Protein 2KES (pdb70)

Foldseek 3Di:
DCVVVVVVVVVVVVVVVVVVVVVVVVVVVVVVVVVVVVVVVCVVVVVD

CATH classification: 6.10.250.750

Radius of gyration: 20.26 Å; Cα contacts (8 Å, |Δi|>4): 0; chains: 1; bounding box: 69×10×12 Å

B-factor: mean 2.03, std 1.88, range [0.11, 9.39]

Secondary structure (DSSP, 8-state):
--HHHHHHHHHHHHHHHHHHHHHHHHHHHHHHHHHHHHHHHHHHHT--

Sequence (48 aa):
GSVETCMSLASQVVKLTKQLKEQTVERVTLQNQLQQFLEAQKSEGKSLGSVETCMSLASQVVKLTKQLKEQTVERVTLQNQLQQFLEAQKSEGKSLGSVETCMSLASQVVKLTKQLKEQTVERVTLQNQLQQFLEAQKSEGKSLGSVETCMSLASQVVKLTKQLKEQTVERVTLQNQLQQFLEAQKSEGKSLGSVETCMSLASQVVKLTKQLKEQTVERVTLQNQLQQFLEAQKSEGKSLGSVETCMSLASQVVKLTKQLKEQTVERVTLQNQLQQFLEAQKSEGKSLGSVETCMSLASQVVKLTKQLKEQTVERVTLQNQLQQFLEAQKSEGKSLGSVETCMSLASQVVKLTKQLKEQTVERVTLQNQLQQFLEAQKSEGKSLGSVETCMSLASQVVKLTKQLKEQTVERVTLQNQLQQFLEAQKSEGKSLGSVETCMSLASQVVKLTKQLKEQTVERVTLQNQLQQFLEAQKSEGKSLGSVETCMSLASQVVKLTKQLKEQTVERVTLQNQLQQFLEAQKSEGKSLGSVETCMSLASQVVKLTKQLKEQTVERVTLQNQLQQFLEAQKSEGKSLGSVETCMSLASQVVKLTKQLKEQTVERVTLQNQLQQFLEAQKSEGKSLGSVETCMSLASQVVKLTKQLKEQTVERVTLQNQLQQFLEAQKSEGKSLGSVETCMSLASQVVKLTKQLKEQTVERVTLQNQLQQFLEAQKSEGKSL

InterPro domains:
  IPR002110 Ankyrin repeat [PF12796] (326-407)
  IPR002110 Ankyrin repeat [PF12796] (424-510)
  IPR002110 Ankyrin repeat [PS50088] (456-488)
  IPR002110 Ankyrin repeat [SM00248] (349-379)
  IPR002110 Ankyrin repeat [SM00248] (384-413)
  IPR002110 Ankyrin repeat [SM00248] (419-448)
  IPR002110 Ankyrin repeat [SM00248] (456-485)
  IPR032027 Synphilin-1, alpha-Synuclein-binding domain [PF16700] (512-555)
  IPR036770 Ankyrin repeat-containing domain superfamily [G3DSA:1.25.40.20] (271-510)
  IPR036770 Ankyrin repeat-containing domain superfamily [SSF48403] (326-510)
  IPR040133 Synphilin-1 [PTHR22882] (1-918)

GO terms:
  GO:0005515 protein binding (F, IPI)
  GO:0008219 cell death (P, IDA)
  GO:0008021 synaptic vesicle (C, TAS)
  GO:0005737 cytoplasm (C, IDA)
  GO:0042417 dopamine metabolic process (P, IDA)
  GO:0046928 regulation of neurotransmitter secretion (P, IDA)
  GO:0031625 ubiquitin protein ligase binding (F, IPI)
  GO:0005737 cytoplasm (C, TAS)
  GO:0005829 cytosol (C, TAS)
  GO:0042802 identical protein binding (F, IPI)
  GO:0090083 regulation of inclusion body assembly (P, IDA)
  GO:0036464 cytoplasmic ribonucleoprotein granule (C, IDA)

Structure (mmCIF, N/CA/C/O backbone):
data_2KES
#
_entry.id   2KES
#
loop_
_atom_site.group_PDB
_atom_site.id
_atom_site.type_symbol
_atom_site.label_atom_id
_atom_site.label_alt_id
_atom_site.label_comp_id
_atom_site.label_asym_id
_atom_site.label_entity_id
_atom_site.label_seq_id
_atom_site.pdbx_PDB_ins_code
_atom_site.Cartn_x
_atom_site.Cartn_y
_atom_site.Cartn_z
_atom_site.occupancy
_atom_site.B_iso_or_equiv
_atom_site.auth_seq_id
_atom_site.auth_comp_id
_atom_site.auth_asym_id
_atom_site.auth_atom_id
_atom_site.pdbx_PDB_model_num
ATOM 1 N N . GLY A 1 1 ? -34.027 7.566 11.100 1.00 9.10 510 GLY A N 1
ATOM 2 C CA . GLY A 1 1 ? -34.143 6.825 9.820 1.00 8.55 510 GLY A CA 1
ATOM 3 C C . GLY A 1 1 ? -32.909 6.991 8.962 1.00 7.83 510 GLY A C 1
ATOM 4 O O . GLY A 1 1 ? -31.914 7.554 9.419 1.00 8.04 510 GLY A O 1
ATOM 10 N N . SER A 1 2 ? -32.972 6.481 7.730 1.00 7.22 511 SER A N 1
ATOM 11 C CA . SER A 1 2 ? -31.901 6.623 6.734 1.00 6.73 511 SER A CA 1
ATOM 12 C C . SER A 1 2 ? -30.685 5.746 7.057 1.00 6.19 511 SER A C 1
ATOM 13 O O . SER A 1 2 ? -29.972 5.312 6.149 1.00 5.90 511 SER A O 1
ATOM 21 N N . VAL A 1 3 ? -30.460 5.478 8.341 1.00 6.20 512 VAL A N 1
ATOM 22 C CA . VAL A 1 3 ? -29.300 4.713 8.784 1.00 5.78 512 VAL A CA 1
ATOM 23 C C . VAL A 1 3 ? -29.239 3.335 8.126 1.00 5.49 512 VAL A C 1
ATOM 24 O O . VAL A 1 3 ? -28.186 2.922 7.654 1.00 5.11 512 VAL A O 1
ATOM 37 N N . GLU A 1 4 ? -30.371 2.645 8.065 1.00 5.73 513 GLU A N 1
ATOM 38 C CA . GLU A 1 4 ? -30.410 1.292 7.518 1.00 5.58 513 GLU A CA 1
ATOM 39 C C . GLU A 1 4 ? -30.058 1.292 6.032 1.00 5.26 513 GLU A C 1
ATOM 40 O O . GLU A 1 4 ? -29.378 0.392 5.546 1.00 4.95 513 GLU A O 1
ATOM 52 N N . THR A 1 5 ? -30.507 2.320 5.327 1.00 5.38 514 THR A N 1
ATOM 53 C CA . THR A 1 5 ? -30.243 2.459 3.914 1.00 5.15 514 THR A CA 1
ATOM 54 C C . THR A 1 5 ? -28.801 2.892 3.669 1.00 4.74 514 THR A C 1
ATOM 55 O O . THR A 1 5 ? -28.089 2.305 2.849 1.00 4.68 514 THR A O 1
ATOM 66 N N . CYS A 1 6 ? -28.371 3.909 4.404 1.00 4.56 515 CYS A N 1
ATOM 67 C CA . CYS A 1 6 ? -27.042 4.472 4.231 1.00 4.21 515 CYS A CA 1
ATOM 68 C C . CYS A 1 6 ? -25.970 3.493 4.699 1.00 3.93 515 CYS A C 1
ATOM 69 O O . CYS A 1 6 ? -24.899 3.421 4.113 1.00 3.56 515 CYS A O 1
ATOM 77 N N . MET A 1 7 ? -26.266 2.721 5.738 1.00 4.13 516 MET A N 1
ATOM 78 C CA . MET A 1 7 ? -25.315 1.740 6.250 1.00 3.95 516 MET A CA 1
ATOM 79 C C . MET A 1 7 ? -24.955 0.725 5.172 1.00 3.70 516 MET A C 1
ATOM 80 O O . MET A 1 7 ? -23.817 0.267 5.099 1.00 3.40 516 MET A O 1
ATOM 94 N N . SER A 1 8 ? -25.919 0.397 4.324 1.00 3.87 517 SER A N 1
ATOM 95 C CA . SER A 1 8 ? -25.689 -0.552 3.248 1.00 3.73 517 SER A CA 1
ATOM 96 C C . SER A 1 8 ? -24.764 0.043 2.182 1.00 3.38 517 SER A C 1
ATOM 97 O O . SER A 1 8 ? -23.771 -0.575 1.788 1.00 3.11 517 SER A O 1
ATOM 105 N N . LEU A 1 9 ? -25.071 1.255 1.738 1.00 3.41 518 LEU A N 1
ATOM 106 C CA . LEU A 1 9 ? -24.253 1.913 0.730 1.00 3.15 518 LEU A CA 1
ATOM 107 C C . LEU A 1 9 ? -22.876 2.277 1.278 1.00 2.83 518 LEU A C 1
ATOM 108 O O . LEU A 1 9 ? -21.861 2.098 0.605 1.00 2.54 518 LEU A O 1
ATOM 124 N N . ALA A 1 10 ? -22.854 2.763 2.510 1.00 2.92 519 ALA A N 1
ATOM 125 C CA . ALA A 1 10 ? -21.617 3.168 3.162 1.00 2.71 519 ALA A CA 1
ATOM 126 C C . ALA A 1 10 ? -20.690 1.982 3.382 1.00 2.50 519 ALA A C 1
ATOM 127 O O . ALA A 1 10 ? -19.485 2.096 3.186 1.00 2.24 519 ALA A O 1
ATOM 134 N N . SER A 1 11 ? -21.245 0.839 3.775 1.00 2.66 520 SER A N 1
ATOM 135 C CA . SER A 1 11 ? -20.421 -0.338 4.019 1.00 2.54 520 SER A CA 1
ATOM 136 C C . SER A 1 11 ? -19.787 -0.829 2.722 1.00 2.31 520 SER A C 1
ATOM 137 O O . SER A 1 11 ? -18.638 -1.263 2.721 1.00 2.10 520 SER A O 1
ATOM 145 N N . GLN A 1 12 ? -20.522 -0.740 1.614 1.00 2.40 521 GLN A N 1
ATOM 146 C CA . GLN A 1 12 ? -19.956 -1.084 0.312 1.00 2.26 521 GLN A CA 1
ATOM 147 C C . GLN A 1 12 ? -18.788 -0.156 -0.013 1.00 1.95 521 GLN A C 1
ATOM 148 O O . GLN A 1 12 ? -17.728 -0.607 -0.447 1.00 1.75 521 GLN A O 1
ATOM 162 N N . VAL A 1 13 ? -18.976 1.138 0.229 1.00 1.94 522 VAL A N 1
ATOM 163 C CA . VAL A 1 13 ? -17.896 2.111 0.087 1.00 1.71 522 VAL A CA 1
ATOM 164 C C . VAL A 1 13 ? -16.735 1.743 1.011 1.00 1.52 522 VAL A C 1
ATOM 165 O O . VAL A 1 13 ? -15.566 1.858 0.639 1.00 1.28 522 VAL A O 1
ATOM 178 N N . VAL A 1 14 ? -17.078 1.290 2.212 1.00 1.66 523 VAL A N 1
ATOM 179 C CA . VAL A 1 14 ? -16.103 0.862 3.195 1.00 1.58 523 VAL A CA 1
ATOM 180 C C . VAL A 1 14 ? -15.272 -0.313 2.673 1.00 1.41 523 VAL A C 1
ATOM 181 O O . VAL A 1 14 ? -14.061 -0.358 2.884 1.00 1.24 523 VAL A O 1
ATOM 194 N N . LYS A 1 15 ? -15.912 -1.244 1.974 1.00 1.52 524 LYS A N 1
ATOM 195 C CA . LYS A 1 15 ? -15.191 -2.354 1.358 1.00 1.44 524 LYS A CA 1
ATOM 196 C C . LYS A 1 15 ? -14.162 -1.837 0.360 1.00 1.21 524 LYS A C 1
ATOM 197 O O . LYS A 1 15 ? -13.015 -2.281 0.354 1.00 1.07 524 LYS A O 1
ATOM 216 N N . LEU A 1 16 ? -14.569 -0.879 -0.469 1.00 1.21 525 LEU A N 1
ATOM 217 C CA . LEU A 1 16 ? -13.667 -0.307 -1.464 1.00 1.06 525 LEU A CA 1
ATOM 218 C C . LEU A 1 16 ? -12.523 0.446 -0.802 1.00 0.82 525 LEU A C 1
ATOM 219 O O . LEU A 1 16 ? -11.359 0.240 -1.144 1.00 0.67 525 LEU A O 1
ATOM 235 N N . THR A 1 17 ? -12.852 1.302 0.158 1.00 0.84 526 THR A N 1
ATOM 236 C CA . THR A 1 17 ? -11.836 2.106 0.826 1.00 0.73 526 THR A CA 1
ATOM 237 C C . THR A 1 17 ? -10.890 1.213 1.633 1.00 0.62 526 THR A C 1
ATOM 238 O O . THR A 1 17 ? -9.699 1.500 1.745 1.00 0.52 526 THR A O 1
ATOM 249 N N . LYS A 1 18 ? -11.421 0.117 2.172 1.00 0.72 527 LYS A N 1
ATOM 250 C CA . LYS A 1 18 ? -10.610 -0.847 2.900 1.00 0.71 527 LYS A CA 1
ATOM 251 C C . LYS A 1 18 ? -9.574 -1.474 1.978 1.00 0.55 527 LYS A C 1
ATOM 252 O O . LYS A 1 18 ? -8.387 -1.518 2.304 1.00 0.47 527 LYS A O 1
ATOM 271 N N . GLN A 1 19 ? -10.025 -1.927 0.812 1.00 0.59 528 GLN A N 1
ATOM 272 C CA . GLN A 1 19 ? -9.135 -2.548 -0.162 1.00 0.55 528 GLN A CA 1
ATOM 273 C C . GLN A 1 19 ? -8.116 -1.541 -0.684 1.00 0.40 528 GLN A C 1
ATOM 274 O O . GLN A 1 19 ? -6.954 -1.884 -0.909 1.00 0.37 528 GLN A O 1
ATOM 288 N N . LEU A 1 20 ? -8.549 -0.298 -0.862 1.00 0.37 529 LEU A N 1
ATOM 289 C CA . LEU A 1 20 ? -7.647 0.770 -1.282 1.00 0.33 529 LEU A CA 1
ATOM 290 C C . LEU A 1 20 ? -6.546 0.965 -0.254 1.00 0.22 529 LEU A C 1
ATOM 291 O O . LEU A 1 20 ? -5.368 1.061 -0.594 1.00 0.26 529 LEU A O 1
ATOM 307 N N . LYS A 1 21 ? -6.939 1.007 1.009 1.00 0.23 530 LYS A N 1
ATOM 308 C CA . LYS A 1 21 ? -5.982 1.156 2.095 1.00 0.30 530 LYS A CA 1
ATOM 309 C C . LYS A 1 21 ? -5.051 -0.046 2.167 1.00 0.24 530 LYS A C 1
ATOM 310 O O . LYS A 1 21 ? -3.847 0.116 2.336 1.00 0.29 530 LYS A O 1
ATOM 329 N N . GLU A 1 22 ? -5.604 -1.245 2.006 1.00 0.21 531 GLU A N 1
ATOM 330 C CA . GLU A 1 22 ? -4.802 -2.464 2.056 1.00 0.26 531 GLU A CA 1
ATOM 331 C C . GLU A 1 22 ? -3.764 -2.484 0.939 1.00 0.23 531 GLU A C 1
ATOM 332 O O . GLU A 1 22 ? -2.600 -2.804 1.178 1.00 0.26 531 GLU A O 1
ATOM 344 N N . GLN A 1 23 ? -4.177 -2.128 -0.273 1.00 0.23 532 GLN A N 1
ATOM 345 C CA . GLN A 1 23 ? -3.247 -2.057 -1.395 1.00 0.32 532 GLN A CA 1
ATOM 346 C C . GLN A 1 23 ? -2.167 -1.018 -1.117 1.00 0.33 532 GLN A C 1
ATOM 347 O O . GLN A 1 23 ? -0.998 -1.218 -1.438 1.00 0.41 532 GLN A O 1
ATOM 361 N N . THR A 1 24 ? -2.565 0.083 -0.503 1.00 0.29 533 THR A N 1
ATOM 362 C CA . THR A 1 24 ? -1.641 1.158 -0.209 1.00 0.36 533 THR A CA 1
ATOM 363 C C . THR A 1 24 ? -0.659 0.758 0.891 1.00 0.35 533 THR A C 1
ATOM 364 O O . THR A 1 24 ? 0.545 0.932 0.734 1.00 0.41 533 THR A O 1
ATOM 375 N N . VAL A 1 25 ? -1.168 0.191 1.986 1.00 0.29 534 VAL A N 1
ATOM 376 C CA . VAL A 1 25 ? -0.320 -0.150 3.126 1.00 0.32 534 VAL A CA 1
ATOM 377 C C . VAL A 1 25 ? 0.744 -1.181 2.754 1.00 0.32 534 VAL A C 1
ATOM 378 O O . VAL A 1 25 ? 1.886 -1.074 3.196 1.00 0.35 534 VAL A O 1
ATOM 391 N N . GLU A 1 26 ? 0.389 -2.166 1.936 1.00 0.29 535 GLU A N 1
ATOM 392 C CA . GLU A 1 26 ? 1.361 -3.157 1.499 1.00 0.32 535 GLU A CA 1
ATOM 393 C C . GLU A 1 26 ? 2.340 -2.540 0.502 1.00 0.36 535 GLU A C 1
ATOM 394 O O . GLU A 1 26 ? 3.531 -2.840 0.525 1.00 0.39 535 GLU A O 1
ATOM 406 N N . ARG A 1 27 ? 1.835 -1.655 -0.351 1.00 0.38 536 ARG A N 1
ATOM 407 C CA . ARG A 1 27 ? 2.662 -0.995 -1.352 1.00 0.44 536 ARG A CA 1
ATOM 408 C C . ARG A 1 27 ? 3.646 -0.027 -0.702 1.00 0.46 536 ARG A C 1
ATOM 409 O O . ARG A 1 27 ? 4.823 -0.007 -1.054 1.00 0.49 536 ARG A O 1
ATOM 430 N N . VAL A 1 28 ? 3.177 0.763 0.255 1.00 0.45 537 VAL A N 1
ATOM 431 C CA . VAL A 1 28 ? 4.050 1.700 0.952 1.00 0.49 537 VAL A CA 1
ATOM 432 C C . VAL A 1 28 ? 5.088 0.944 1.762 1.00 0.45 537 VAL A C 1
ATOM 433 O O . VAL A 1 28 ? 6.240 1.352 1.843 1.00 0.48 537 VAL A O 1
ATOM 446 N N . THR A 1 29 ? 4.660 -0.155 2.366 1.00 0.40 538 THR A N 1
ATOM 447 C CA . THR A 1 29 ? 5.551 -1.025 3.110 1.00 0.38 538 THR A CA 1
ATOM 448 C C . THR A 1 29 ? 6.577 -1.682 2.178 1.00 0.36 538 THR A C 1
ATOM 449 O O . THR A 1 29 ? 7.741 -1.836 2.537 1.00 0.34 538 THR A O 1
ATOM 460 N N . LEU A 1 30 ? 6.142 -2.047 0.976 1.00 0.37 539 LEU A N 1
ATOM 461 C CA . LEU A 1 30 ? 7.034 -2.610 -0.026 1.00 0.37 539 LEU A CA 1
ATOM 462 C C . LEU A 1 30 ? 8.056 -1.556 -0.443 1.00 0.38 539 LEU A C 1
ATOM 463 O O . LEU A 1 30 ? 9.254 -1.827 -0.512 1.00 0.35 539 LEU A O 1
ATOM 479 N N . GLN A 1 31 ? 7.576 -0.348 -0.705 1.00 0.43 540 GLN A N 1
ATOM 480 C CA . GLN A 1 31 ? 8.455 0.770 -1.025 1.00 0.45 540 GLN A CA 1
ATOM 481 C C . GLN A 1 31 ? 9.359 1.094 0.160 1.00 0.35 540 GLN A C 1
ATOM 482 O O . GLN A 1 31 ? 10.485 1.544 -0.014 1.00 0.30 540 GLN A O 1
ATOM 496 N N . ASN A 1 32 ? 8.855 0.856 1.361 1.00 0.37 541 ASN A N 1
ATOM 497 C CA . ASN A 1 32 ? 9.650 1.007 2.576 1.00 0.34 541 ASN A CA 1
ATOM 498 C C . ASN A 1 32 ? 10.789 -0.005 2.584 1.00 0.25 541 ASN A C 1
ATOM 499 O O . ASN A 1 32 ? 11.923 0.319 2.934 1.00 0.25 541 ASN A O 1
ATOM 510 N N . GLN A 1 33 ? 10.481 -1.235 2.187 1.00 0.22 542 GLN A N 1
ATOM 511 C CA . GLN A 1 33 ? 11.491 -2.273 2.046 1.00 0.21 542 GLN A CA 1
ATOM 512 C C . GLN A 1 33 ? 12.484 -1.883 0.961 1.00 0.18 542 GLN A C 1
ATOM 513 O O 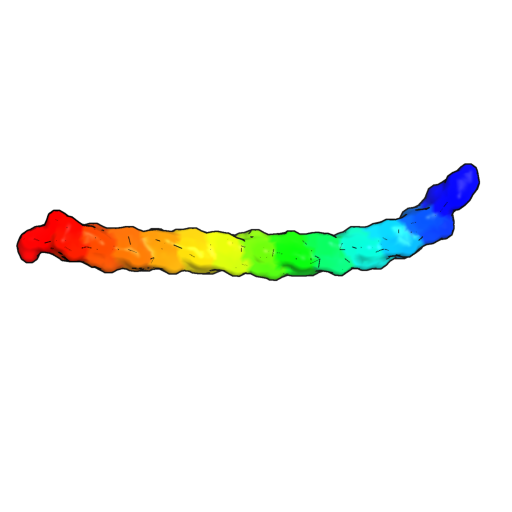. GLN A 1 33 ? 13.684 -2.114 1.087 1.00 0.24 542 GLN A O 1
ATOM 527 N N . LEU A 1 34 ? 11.969 -1.288 -0.106 1.00 0.19 543 LEU A N 1
ATOM 528 C CA . LEU A 1 34 ? 12.810 -0.799 -1.188 1.00 0.23 543 LEU A CA 1
ATOM 529 C C . LEU A 1 34 ? 13.656 0.375 -0.700 1.00 0.16 543 LEU A C 1
ATOM 530 O O . LEU A 1 34 ? 14.783 0.562 -1.145 1.00 0.24 543 LEU A O 1
ATOM 546 N N . GLN A 1 35 ? 13.106 1.156 0.220 1.00 0.11 544 GLN A N 1
ATOM 547 C CA . GLN A 1 35 ? 13.845 2.230 0.851 1.00 0.20 544 GLN A CA 1
ATOM 548 C C . GLN A 1 35 ? 15.024 1.651 1.624 1.00 0.29 544 GLN A C 1
ATOM 549 O O . GLN A 1 35 ? 16.145 2.138 1.521 1.00 0.37 544 GLN A O 1
ATOM 563 N N . GLN A 1 36 ? 14.759 0.593 2.383 1.00 0.33 545 GLN A N 1
ATOM 564 C CA . GLN A 1 36 ? 15.813 -0.126 3.090 1.00 0.47 545 GLN A CA 1
ATOM 565 C C . GLN A 1 36 ? 16.817 -0.691 2.089 1.00 0.50 545 GLN A C 1
ATOM 566 O O . GLN A 1 36 ? 18.018 -0.720 2.339 1.00 0.63 545 GLN A O 1
ATOM 580 N N . PHE A 1 37 ? 16.304 -1.119 0.944 1.00 0.42 546 PHE A N 1
ATOM 581 C CA . PHE A 1 37 ? 17.126 -1.681 -0.114 1.00 0.53 546 PHE A CA 1
ATOM 582 C C . PHE A 1 37 ? 18.037 -0.615 -0.720 1.00 0.61 546 PHE A C 1
ATOM 583 O O . PHE A 1 37 ? 19.245 -0.812 -0.820 1.00 0.77 546 PHE A O 1
ATOM 600 N N . LEU A 1 38 ? 17.460 0.521 -1.106 1.00 0.53 547 LEU A N 1
ATOM 601 C CA . LEU A 1 38 ? 18.237 1.608 -1.678 1.00 0.64 547 LEU A CA 1
ATOM 602 C C . LEU A 1 38 ? 19.208 2.161 -0.645 1.00 0.74 547 LEU A C 1
ATOM 603 O O . LEU A 1 38 ? 20.322 2.565 -0.981 1.00 0.89 547 LEU A O 1
ATOM 619 N N . GLU A 1 39 ? 18.773 2.180 0.609 1.00 0.69 548 GLU A N 1
ATOM 620 C CA . GLU A 1 39 ? 19.639 2.546 1.718 1.00 0.85 548 GLU A CA 1
ATOM 621 C C . GLU A 1 39 ? 20.823 1.600 1.821 1.00 0.97 548 GLU A C 1
ATOM 622 O O . GLU A 1 39 ? 21.955 2.044 1.979 1.00 1.12 548 GLU A O 1
ATOM 634 N N . ALA A 1 40 ? 20.563 0.303 1.725 1.00 0.93 549 ALA A N 1
ATOM 635 C CA . ALA A 1 40 ? 21.626 -0.695 1.760 1.00 1.09 549 ALA A CA 1
ATOM 636 C C . ALA A 1 40 ? 22.603 -0.482 0.610 1.00 1.20 549 ALA A C 1
ATOM 637 O O . ALA A 1 40 ? 23.806 -0.689 0.755 1.00 1.35 549 ALA A O 1
ATOM 644 N N . GLN A 1 41 ? 22.076 -0.058 -0.532 1.00 1.15 550 GLN A N 1
ATOM 645 C CA . GLN A 1 41 ? 22.903 0.240 -1.692 1.00 1.31 550 GLN A CA 1
ATOM 646 C C . GLN A 1 41 ? 23.760 1.477 -1.432 1.00 1.43 550 GLN A C 1
ATOM 647 O O . GLN A 1 41 ? 24.971 1.473 -1.654 1.00 1.65 550 GLN A O 1
ATOM 661 N N . LYS A 1 42 ? 23.124 2.524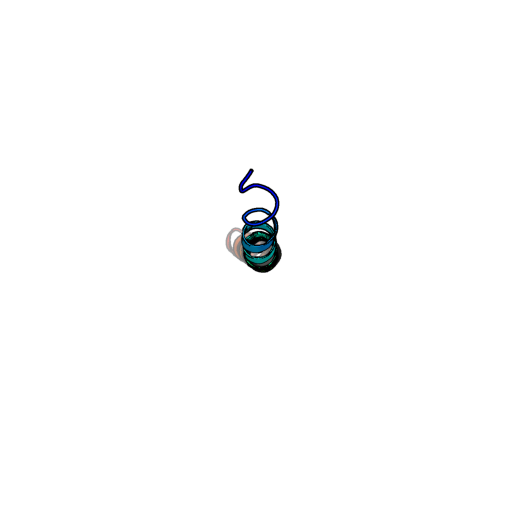 -0.922 1.00 1.33 551 LYS A N 1
ATOM 662 C CA . LYS A 1 42 ? 23.794 3.783 -0.664 1.00 1.50 551 LYS A CA 1
ATOM 663 C C . LYS A 1 42 ? 24.723 3.641 0.538 1.00 1.72 551 LYS A C 1
ATOM 664 O O . LYS A 1 42 ? 25.665 4.411 0.701 1.00 2.01 551 LYS A O 1
ATOM 683 N N . SER A 1 43 ? 24.475 2.629 1.355 1.00 1.61 552 SER A N 1
ATOM 684 C CA . SER A 1 43 ? 25.375 2.294 2.450 1.00 1.82 552 SER A CA 1
ATOM 685 C C . SER A 1 43 ? 26.701 1.762 1.907 1.00 1.95 552 SER A C 1
ATOM 686 O O . SER A 1 43 ? 27.747 1.908 2.539 1.00 2.23 552 SER A O 1
ATOM 694 N N . GLU A 1 44 ? 26.651 1.159 0.729 1.00 1.81 553 GLU A N 1
ATOM 695 C CA . GLU A 1 44 ? 27.855 0.704 0.055 1.00 2.00 553 GLU A CA 1
ATOM 696 C C . GLU A 1 44 ? 28.510 1.865 -0.677 1.00 2.25 553 GLU A C 1
ATOM 697 O O . GLU A 1 44 ? 29.734 1.968 -0.741 1.00 2.55 553 GLU A O 1
ATOM 709 N N . GLY A 1 45 ? 27.674 2.742 -1.221 1.00 2.16 554 GLY A N 1
ATOM 710 C CA . GLY A 1 45 ? 28.165 3.908 -1.932 1.00 2.43 554 GLY A CA 1
ATOM 711 C C . GLY A 1 45 ? 28.808 4.926 -1.008 1.00 2.68 554 GLY A C 1
ATOM 712 O O . GLY A 1 45 ? 29.719 5.648 -1.407 1.00 2.98 554 GLY A O 1
ATOM 716 N N . LYS A 1 46 ? 28.319 4.993 0.224 1.00 2.59 555 LYS A N 1
ATOM 717 C CA . LYS A 1 46 ? 28.880 5.898 1.226 1.00 2.88 555 LYS A CA 1
ATOM 718 C C . LYS A 1 46 ? 30.163 5.321 1.811 1.00 3.09 555 LYS A C 1
ATOM 719 O O . LYS A 1 46 ? 30.865 5.977 2.583 1.00 3.44 555 LYS A O 1
ATOM 738 N N . SER A 1 47 ? 30.450 4.085 1.448 1.00 2.91 556 SER A N 1
ATOM 739 C CA . SER A 1 47 ? 31.648 3.412 1.908 1.00 3.12 556 SER A CA 1
ATOM 740 C C . SER A 1 47 ? 32.728 3.478 0.832 1.00 3.40 556 SER A C 1
ATOM 741 O O . SER A 1 47 ? 32.438 3.729 -0.341 1.00 3.67 556 SER A O 1
ATOM 749 N N . LEU A 1 48 ? 33.968 3.261 1.241 1.00 3.70 557 LEU A N 1
ATOM 750 C CA . LEU A 1 48 ? 35.092 3.273 0.322 1.00 4.05 557 LEU A CA 1
ATOM 751 C C . LEU A 1 48 ? 35.713 1.888 0.257 1.00 4.48 557 LEU A C 1
ATOM 752 O O . LEU A 1 48 ? 35.447 1.162 -0.717 1.00 4.98 557 LEU A O 1
ATOM 769 N N . GLY A 1 1 ? -34.843 10.692 -6.329 1.00 9.10 510 GLY A N 2
ATOM 770 C CA . GLY A 1 1 ? -33.956 10.298 -5.211 1.00 8.55 510 GLY A CA 2
ATOM 771 C C . GLY A 1 1 ? -32.906 9.305 -5.652 1.00 7.83 510 GLY A C 2
ATOM 772 O O . GLY A 1 1 ? -32.874 8.905 -6.818 1.00 8.04 510 GLY A O 2
ATOM 778 N N . SER A 1 2 ? -32.040 8.911 -4.734 1.00 7.22 511 SER A N 2
ATOM 779 C CA . SER A 1 2 ? -31.009 7.929 -5.026 1.00 6.73 511 SER A CA 2
ATOM 780 C C . SER A 1 2 ? -30.603 7.194 -3.754 1.00 6.19 511 SER A C 2
ATOM 781 O O . SER A 1 2 ? -29.639 7.563 -3.091 1.00 5.90 511 SER A O 2
ATOM 789 N N . VAL A 1 3 ? -31.353 6.158 -3.416 1.00 6.20 512 VAL A N 2
ATOM 790 C CA . VAL A 1 3 ? -31.072 5.369 -2.224 1.00 5.78 512 VAL A CA 2
ATOM 791 C C . VAL A 1 3 ? -30.477 4.029 -2.622 1.00 5.49 512 VAL A C 2
ATOM 792 O O . VAL A 1 3 ? -29.393 3.656 -2.174 1.00 5.11 512 VAL A O 2
ATOM 805 N N . GLU A 1 4 ? -31.187 3.328 -3.491 1.00 5.73 513 GLU A N 2
ATOM 806 C CA . GLU A 1 4 ? -30.756 2.031 -3.981 1.00 5.58 513 GLU A CA 2
ATOM 807 C C . GLU A 1 4 ? -29.481 2.170 -4.806 1.00 5.26 513 GLU A C 2
ATOM 808 O O . GLU A 1 4 ? -28.568 1.351 -4.704 1.00 4.95 513 GLU A O 2
ATOM 820 N N . THR A 1 5 ? -29.414 3.227 -5.606 1.00 5.38 514 THR A N 2
ATOM 821 C CA . THR A 1 5 ? -28.242 3.496 -6.417 1.00 5.15 514 THR A CA 2
ATOM 822 C C . THR A 1 5 ? -27.062 3.901 -5.547 1.00 4.74 514 THR A C 2
ATOM 823 O O . THR A 1 5 ? -25.955 3.383 -5.709 1.00 4.68 514 THR A O 2
ATOM 834 N N . CYS A 1 6 ? -27.311 4.809 -4.609 1.00 4.56 515 CYS A N 2
ATOM 835 C CA . CYS A 1 6 ? -26.267 5.283 -3.714 1.00 4.21 515 CYS A CA 2
ATOM 836 C C . CYS A 1 6 ? -25.724 4.139 -2.869 1.00 3.93 515 CYS A C 2
ATOM 837 O O . CYS A 1 6 ? -24.523 4.050 -2.643 1.00 3.56 515 CYS A O 2
ATOM 845 N N . MET A 1 7 ? -26.602 3.259 -2.413 1.00 4.13 516 MET A N 2
ATOM 846 C CA . MET A 1 7 ? -26.171 2.116 -1.622 1.00 3.95 516 MET A CA 2
ATOM 847 C C . MET A 1 7 ? -25.250 1.217 -2.440 1.00 3.70 516 MET A C 2
ATOM 848 O O . MET A 1 7 ? -24.230 0.742 -1.941 1.00 3.40 516 MET A O 2
ATOM 862 N N . SER A 1 8 ? -25.601 1.011 -3.702 1.00 3.87 517 SER A N 2
ATOM 863 C CA . SER A 1 8 ? -24.813 0.161 -4.576 1.00 3.73 517 SER A CA 2
ATOM 864 C C . SER A 1 8 ? -23.443 0.783 -4.850 1.00 3.38 517 SER A C 2
ATOM 865 O O . SER A 1 8 ? -22.415 0.114 -4.709 1.00 3.11 517 SER A O 2
ATOM 873 N N . LEU A 1 9 ? -23.416 2.066 -5.204 1.00 3.41 518 LEU A N 2
ATOM 874 C CA . LEU A 1 9 ? -22.154 2.734 -5.492 1.00 3.15 518 LEU A CA 2
ATOM 875 C C . LEU A 1 9 ? -21.291 2.868 -4.242 1.00 2.83 518 LEU A C 2
ATOM 876 O O . LEU A 1 9 ? -20.081 2.658 -4.299 1.00 2.54 518 LEU A O 2
ATOM 892 N N . ALA A 1 10 ? -21.922 3.194 -3.118 1.00 2.92 519 ALA A N 2
ATOM 893 C CA . ALA A 1 10 ? -21.213 3.362 -1.850 1.00 2.71 519 ALA A CA 2
ATOM 894 C C . ALA A 1 10 ? -20.559 2.060 -1.408 1.00 2.50 519 ALA A C 2
ATOM 895 O O . ALA A 1 10 ? -19.436 2.065 -0.912 1.00 2.24 519 ALA A O 2
ATOM 902 N N . SER A 1 11 ? -21.258 0.946 -1.593 1.00 2.66 520 SER A N 2
ATOM 903 C CA . SER A 1 11 ? -20.704 -0.359 -1.259 1.00 2.54 520 SER A CA 2
ATOM 904 C C . SER A 1 11 ? -19.493 -0.660 -2.135 1.00 2.31 520 SER A C 2
ATOM 905 O O . SER A 1 11 ? -18.493 -1.184 -1.658 1.00 2.10 520 SER A O 2
ATOM 913 N N . GLN A 1 12 ? -19.576 -0.302 -3.410 1.00 2.40 521 GLN A N 2
ATOM 914 C CA . GLN A 1 12 ? -18.447 -0.466 -4.314 1.00 2.26 521 GLN A CA 2
ATOM 915 C C . GLN A 1 12 ? -17.296 0.441 -3.897 1.00 1.95 521 GLN A C 2
ATOM 916 O O . GLN A 1 12 ? -16.135 0.043 -3.957 1.00 1.75 521 GLN A O 2
ATOM 930 N N . VAL A 1 13 ? -17.624 1.649 -3.452 1.00 1.94 522 VAL A N 2
ATOM 931 C CA . VAL A 1 13 ? -16.627 2.553 -2.887 1.00 1.71 522 VAL A CA 2
ATOM 932 C C . VAL A 1 13 ? -15.993 1.919 -1.651 1.00 1.52 522 VAL A C 2
ATOM 933 O O . VAL A 1 13 ? -14.787 2.014 -1.439 1.00 1.28 522 VAL A O 2
ATOM 946 N N . VAL A 1 14 ? -16.822 1.265 -0.846 1.00 1.66 523 VAL A N 2
ATOM 947 C CA . VAL A 1 14 ? -16.366 0.549 0.333 1.00 1.58 523 VAL A CA 2
ATOM 948 C C . VAL A 1 14 ? -15.417 -0.593 -0.049 1.00 1.41 523 VAL A C 2
ATOM 949 O O . VAL A 1 14 ? -14.400 -0.810 0.608 1.00 1.24 523 VAL A O 2
ATOM 962 N N . LYS A 1 15 ? -15.741 -1.308 -1.120 1.00 1.52 524 LYS A N 2
ATOM 963 C CA . LYS A 1 15 ? -14.859 -2.354 -1.634 1.00 1.44 524 LYS A CA 2
ATOM 964 C C . LYS A 1 15 ? -13.559 -1.748 -2.150 1.00 1.21 524 LYS A C 2
ATOM 965 O O . LYS A 1 15 ? -12.474 -2.284 -1.919 1.00 1.07 524 LYS A O 2
ATOM 984 N N . LEU A 1 16 ? -13.678 -0.620 -2.841 1.00 1.21 525 LEU A N 2
ATOM 985 C CA . LEU A 1 16 ? -12.516 0.088 -3.353 1.00 1.06 525 LEU A CA 2
ATOM 986 C C . LEU A 1 16 ? -11.644 0.588 -2.214 1.00 0.82 525 LEU A C 2
ATOM 987 O O . LEU A 1 16 ? -10.441 0.369 -2.211 1.00 0.67 525 LEU A O 2
ATOM 1003 N N . THR A 1 17 ? -12.255 1.235 -1.232 1.00 0.84 526 THR A N 2
ATOM 1004 C CA . THR A 1 17 ? -11.503 1.777 -0.110 1.00 0.73 526 THR A CA 2
ATOM 1005 C C . THR A 1 17 ? -10.856 0.649 0.687 1.00 0.62 526 THR A C 2
ATOM 1006 O O . THR A 1 17 ? -9.762 0.811 1.210 1.00 0.52 526 THR A O 2
ATOM 1017 N N . LYS A 1 18 ? -11.525 -0.494 0.756 1.00 0.72 527 LYS A N 2
ATOM 1018 C CA . LYS A 1 18 ? -10.967 -1.662 1.417 1.00 0.71 527 LYS A CA 2
ATOM 1019 C C . LYS A 1 18 ? -9.719 -2.136 0.683 1.00 0.55 527 LYS A C 2
ATOM 1020 O O . LYS A 1 18 ? -8.648 -2.293 1.283 1.00 0.47 527 LYS A O 2
ATOM 1039 N N . GLN A 1 19 ? -9.848 -2.297 -0.622 1.00 0.59 528 GLN A N 2
ATOM 1040 C CA . GLN A 1 19 ? -8.760 -2.803 -1.432 1.00 0.55 528 GLN A CA 2
ATOM 1041 C C . GLN A 1 19 ? -7.632 -1.783 -1.522 1.00 0.40 528 GLN A C 2
ATOM 1042 O O . GLN A 1 19 ? -6.474 -2.115 -1.294 1.00 0.37 528 GLN A O 2
ATOM 1056 N N . LEU A 1 20 ? -7.983 -0.537 -1.815 1.00 0.37 529 LEU A N 2
ATOM 1057 C CA . LEU A 1 20 ? -6.995 0.511 -2.036 1.00 0.33 529 LEU A CA 2
ATOM 1058 C C . LEU A 1 20 ? -6.254 0.874 -0.760 1.00 0.22 529 LEU A C 2
ATOM 1059 O O . LEU A 1 20 ? -5.030 0.960 -0.760 1.00 0.26 529 LEU A O 2
ATOM 1075 N N . LYS A 1 21 ? -6.993 1.070 0.328 1.00 0.23 530 LYS A N 2
ATOM 1076 C CA . LYS A 1 21 ? -6.382 1.465 1.597 1.00 0.30 530 LYS A CA 2
ATOM 1077 C C . LYS A 1 21 ? -5.397 0.404 2.071 1.00 0.24 530 LYS A C 2
ATOM 1078 O O . LYS A 1 21 ? -4.254 0.714 2.409 1.00 0.29 530 LYS A O 2
ATOM 1097 N N . GLU A 1 22 ? -5.832 -0.851 2.064 1.00 0.21 531 GLU A N 2
ATOM 1098 C CA . GLU A 1 22 ? -4.980 -1.937 2.509 1.00 0.26 531 GLU A CA 2
ATOM 1099 C C . GLU A 1 22 ? -3.862 -2.205 1.507 1.00 0.23 531 GLU A C 2
ATOM 1100 O O . GLU A 1 22 ? -2.755 -2.570 1.896 1.00 0.26 531 GLU A O 2
ATOM 1112 N N . GLN A 1 23 ? -4.147 -2.028 0.221 1.00 0.23 532 GLN A N 2
ATOM 1113 C CA . GLN A 1 23 ? -3.101 -2.106 -0.797 1.00 0.32 532 GLN A CA 2
ATOM 1114 C C . GLN A 1 23 ? -2.050 -1.027 -0.547 1.00 0.33 532 GLN A C 2
ATOM 1115 O O . GLN A 1 23 ? -0.860 -1.256 -0.728 1.00 0.41 532 GLN A O 2
ATOM 1129 N N . THR A 1 24 ? -2.498 0.148 -0.123 1.00 0.29 533 THR A N 2
ATOM 1130 C CA . THR A 1 24 ? -1.592 1.255 0.133 1.00 0.36 533 THR A CA 2
ATOM 1131 C C . THR A 1 24 ? -0.661 0.942 1.302 1.00 0.35 533 THR A C 2
ATOM 1132 O O . THR A 1 24 ? 0.545 1.146 1.205 1.00 0.41 533 THR A O 2
ATOM 1143 N N . VAL A 1 25 ? -1.213 0.415 2.395 1.00 0.29 534 VAL A N 2
ATOM 1144 C CA . VAL A 1 25 ? -0.413 0.153 3.591 1.00 0.32 534 VAL A CA 2
ATOM 1145 C C . VAL A 1 25 ? 0.634 -0.941 3.347 1.00 0.32 534 VAL A C 2
ATOM 1146 O O . VAL A 1 25 ? 1.758 -0.846 3.842 1.00 0.35 534 VAL A O 2
ATOM 1159 N N . GLU A 1 26 ? 0.281 -1.975 2.594 1.00 0.29 535 GLU A N 2
ATOM 1160 C CA . GLU A 1 26 ? 1.252 -3.004 2.245 1.00 0.32 535 GLU A CA 2
ATOM 1161 C C . GLU A 1 26 ? 2.250 -2.463 1.222 1.00 0.36 535 GLU A C 2
ATOM 1162 O O . GLU A 1 26 ? 3.426 -2.817 1.243 1.00 0.39 535 GLU A O 2
ATOM 1174 N N . ARG A 1 27 ? 1.776 -1.578 0.351 1.00 0.38 536 ARG A N 2
ATOM 1175 C CA . ARG A 1 27 ? 2.613 -0.985 -0.684 1.00 0.44 536 ARG A CA 2
ATOM 1176 C C . ARG A 1 27 ? 3.617 0.007 -0.095 1.00 0.46 536 ARG A C 2
ATOM 1177 O O . ARG A 1 27 ? 4.768 0.036 -0.512 1.00 0.49 536 ARG A O 2
ATOM 1198 N N . VAL A 1 28 ? 3.194 0.812 0.877 1.00 0.45 537 VAL A N 2
ATOM 1199 C CA . VAL A 1 28 ? 4.120 1.723 1.553 1.00 0.49 537 VAL A CA 2
ATOM 1200 C C . VAL A 1 28 ? 5.153 0.922 2.333 1.00 0.45 537 VAL A C 2
ATOM 1201 O O . VAL A 1 28 ? 6.330 1.272 2.374 1.00 0.48 537 VAL A O 2
ATOM 1214 N N . THR A 1 29 ? 4.695 -0.156 2.949 1.00 0.40 538 THR A N 2
ATOM 1215 C CA . THR A 1 29 ? 5.570 -1.089 3.633 1.00 0.38 538 THR A CA 2
ATOM 1216 C C . THR A 1 29 ? 6.547 -1.731 2.636 1.00 0.36 538 THR A C 2
ATOM 1217 O O . THR A 1 29 ? 7.718 -1.953 2.943 1.00 0.34 538 THR A O 2
ATOM 1228 N N . LEU A 1 30 ? 6.056 -2.014 1.435 1.00 0.37 539 LEU A N 2
ATOM 1229 C CA . LEU A 1 30 ? 6.884 -2.506 0.350 1.00 0.37 539 LEU A CA 2
ATOM 1230 C C . LEU A 1 30 ? 7.884 -1.423 -0.063 1.00 0.38 539 LEU A C 2
ATOM 1231 O O . LEU A 1 30 ? 9.054 -1.706 -0.297 1.00 0.35 539 LEU A O 2
ATOM 1247 N N . GLN A 1 31 ? 7.416 -0.184 -0.136 1.00 0.43 540 GLN A N 2
ATOM 1248 C CA . GLN A 1 31 ? 8.292 0.952 -0.419 1.00 0.45 540 GLN A CA 2
ATOM 1249 C C . GLN A 1 31 ? 9.340 1.110 0.671 1.00 0.35 540 GLN A C 2
ATOM 1250 O O . GLN A 1 31 ? 10.458 1.535 0.407 1.00 0.30 540 GLN A O 2
ATOM 1264 N N . ASN A 1 32 ? 8.967 0.777 1.895 1.00 0.37 541 ASN A N 2
ATOM 1265 C CA . ASN A 1 32 ? 9.908 0.771 3.014 1.00 0.34 541 ASN A CA 2
ATOM 1266 C C . ASN A 1 32 ? 10.997 -0.270 2.771 1.00 0.25 541 ASN A C 2
ATOM 1267 O O . ASN A 1 32 ? 12.179 -0.020 2.998 1.00 0.25 541 ASN A O 2
ATOM 1278 N N . GLN A 1 33 ? 10.580 -1.435 2.294 1.00 0.22 542 GLN A N 2
ATOM 1279 C CA . GLN A 1 33 ? 11.509 -2.492 1.919 1.00 0.21 542 GLN A CA 2
ATOM 1280 C C . GLN A 1 33 ? 12.380 -2.031 0.754 1.00 0.18 542 GLN A C 2
ATOM 1281 O O . GLN A 1 33 ? 13.577 -2.318 0.698 1.00 0.24 542 GLN A O 2
ATOM 1295 N N . LEU A 1 34 ? 11.764 -1.310 -0.175 1.00 0.19 543 LEU A N 2
ATOM 1296 C CA . LEU A 1 34 ? 12.473 -0.741 -1.311 1.00 0.23 543 LEU A CA 2
ATOM 1297 C C . LEU A 1 34 ? 13.429 0.352 -0.843 1.00 0.16 543 LEU A C 2
ATOM 1298 O O . LEU A 1 34 ? 14.482 0.558 -1.431 1.00 0.24 543 LEU A O 2
ATOM 1314 N N . GLN A 1 35 ? 13.047 1.047 0.217 1.00 0.11 544 GLN A N 2
ATOM 1315 C CA . GLN A 1 35 ? 13.881 2.074 0.809 1.00 0.20 544 GLN A CA 2
ATOM 1316 C C . GLN A 1 35 ? 15.196 1.470 1.290 1.00 0.29 544 GLN A C 2
ATOM 1317 O O . GLN A 1 35 ? 16.269 2.005 1.024 1.00 0.37 544 GLN A O 2
ATOM 1331 N N . GLN A 1 36 ? 15.103 0.341 1.978 1.00 0.33 545 GLN A N 2
ATOM 1332 C CA . GLN A 1 36 ? 16.276 -0.405 2.395 1.00 0.47 545 GLN A CA 2
ATOM 1333 C C . GLN A 1 36 ? 17.088 -0.831 1.171 1.00 0.50 545 GLN A C 2
ATOM 1334 O O . GLN A 1 36 ? 18.320 -0.827 1.181 1.00 0.63 545 GLN A O 2
ATOM 1348 N N . PHE A 1 37 ? 16.371 -1.181 0.112 1.00 0.42 546 PHE A N 2
ATOM 1349 C CA . PHE A 1 37 ? 16.972 -1.611 -1.143 1.00 0.53 546 PHE A CA 2
ATOM 1350 C C . PHE A 1 37 ? 17.708 -0.455 -1.846 1.00 0.61 546 PHE A C 2
ATOM 1351 O O . PHE A 1 37 ? 18.840 -0.622 -2.311 1.00 0.77 546 PHE A O 2
ATOM 1368 N N . LEU A 1 38 ? 17.076 0.714 -1.925 1.00 0.53 547 LEU A N 2
ATOM 1369 C CA . LEU A 1 38 ? 17.716 1.892 -2.503 1.00 0.64 547 LEU A CA 2
ATOM 1370 C C . LEU A 1 38 ? 18.910 2.329 -1.655 1.00 0.74 547 LEU A C 2
ATOM 1371 O O . LEU A 1 38 ? 19.916 2.801 -2.183 1.00 0.89 547 LEU A O 2
ATOM 1387 N N . GLU A 1 39 ? 18.789 2.169 -0.345 1.00 0.69 548 GLU A N 2
ATOM 1388 C CA . GLU A 1 39 ? 19.894 2.442 0.567 1.00 0.85 548 GLU A CA 2
ATOM 1389 C C . GLU A 1 39 ? 21.098 1.559 0.251 1.00 0.97 548 GLU A C 2
ATOM 1390 O O . GLU A 1 39 ? 22.249 1.994 0.352 1.00 1.12 548 GLU A O 2
ATOM 1402 N N . ALA A 1 40 ? 20.832 0.318 -0.139 1.00 0.93 549 ALA A N 2
ATOM 1403 C CA . ALA A 1 40 ? 21.891 -0.585 -0.559 1.00 1.09 549 ALA A CA 2
ATOM 1404 C C . ALA A 1 40 ? 22.554 -0.065 -1.832 1.00 1.20 549 ALA A C 2
ATOM 1405 O O . ALA A 1 40 ? 23.770 -0.163 -1.989 1.00 1.35 549 ALA A O 2
ATOM 1412 N N . GLN A 1 41 ? 21.748 0.520 -2.721 1.00 1.15 550 GLN A N 2
ATOM 1413 C CA . GLN A 1 41 ? 22.272 1.133 -3.945 1.00 1.31 550 GLN A CA 2
ATOM 1414 C C . GLN A 1 41 ? 23.239 2.258 -3.604 1.00 1.43 550 GLN A C 2
ATOM 1415 O O . GLN A 1 41 ? 24.231 2.472 -4.294 1.00 1.65 550 GLN A O 2
ATOM 1429 N N . LYS A 1 42 ? 22.925 2.997 -2.548 1.00 1.33 551 LYS A N 2
ATOM 1430 C CA . LYS A 1 42 ? 23.760 4.111 -2.121 1.00 1.50 551 LYS A CA 2
ATOM 1431 C C . LYS A 1 42 ? 25.089 3.600 -1.598 1.00 1.72 551 LYS A C 2
ATOM 1432 O O . LYS A 1 42 ? 26.143 4.144 -1.920 1.00 2.01 551 LYS A O 2
ATOM 1451 N N . SER A 1 43 ? 25.029 2.542 -0.807 1.00 1.61 552 SER A N 2
ATOM 1452 C CA . SER A 1 43 ? 26.217 1.982 -0.187 1.00 1.82 552 SER A CA 2
ATOM 1453 C C . SER A 1 43 ? 27.088 1.252 -1.209 1.00 1.95 552 SER A C 2
ATOM 1454 O O . SER A 1 43 ? 28.300 1.451 -1.254 1.00 2.23 552 SER A O 2
ATOM 1462 N N . GLU A 1 44 ? 26.475 0.427 -2.045 1.00 1.81 553 GLU A N 2
ATOM 1463 C CA . GLU A 1 44 ? 27.225 -0.320 -3.047 1.00 2.00 553 GLU A CA 2
ATOM 1464 C C . GLU A 1 44 ? 27.649 0.587 -4.193 1.00 2.25 553 GLU A C 2
ATOM 1465 O O . GLU A 1 44 ? 28.725 0.424 -4.765 1.00 2.55 553 GLU A O 2
ATOM 1477 N N . GLY A 1 45 ? 26.799 1.548 -4.515 1.00 2.16 554 GLY A N 2
ATOM 1478 C CA . GLY A 1 45 ? 27.102 2.493 -5.569 1.00 2.43 554 GLY A CA 2
ATOM 1479 C C . GLY A 1 45 ? 28.257 3.405 -5.213 1.00 2.68 554 GLY A C 2
ATOM 1480 O O . GLY A 1 45 ? 29.114 3.688 -6.055 1.00 2.98 554 GLY A O 2
ATOM 1484 N N . LYS A 1 46 ? 28.284 3.871 -3.967 1.00 2.59 555 LYS A N 2
ATOM 1485 C CA . LYS A 1 46 ? 29.372 4.729 -3.500 1.00 2.88 555 LYS A CA 2
ATOM 1486 C C . LYS A 1 46 ? 30.676 3.938 -3.378 1.00 3.09 555 LYS A C 2
ATOM 1487 O O . LYS A 1 46 ? 31.766 4.514 -3.377 1.00 3.44 555 LYS A O 2
ATOM 1506 N N . SER A 1 47 ? 30.556 2.620 -3.279 1.00 2.91 556 SER A N 2
ATOM 1507 C CA . SER A 1 47 ? 31.716 1.753 -3.130 1.00 3.12 556 SER A CA 2
ATOM 1508 C C . SER A 1 47 ? 32.497 1.667 -4.438 1.00 3.40 556 SER A C 2
ATOM 1509 O O . SER A 1 47 ? 31.925 1.436 -5.506 1.00 3.67 556 SER A O 2
ATOM 1517 N N . LEU A 1 48 ? 33.804 1.868 -4.348 1.00 3.70 557 LEU A N 2
ATOM 1518 C CA . LEU A 1 48 ? 34.679 1.809 -5.509 1.00 4.05 557 LEU A CA 2
ATOM 1519 C C . LEU A 1 48 ? 36.104 1.518 -5.060 1.00 4.48 557 LEU A C 2
ATOM 1520 O O . LEU A 1 48 ? 36.541 0.353 -5.166 1.00 4.98 557 LEU A O 2
ATOM 1537 N N . GLY A 1 1 ? -31.794 -5.140 -11.297 1.00 9.10 510 GLY A N 3
ATOM 1538 C CA . GLY A 1 1 ? -33.128 -4.516 -11.177 1.00 8.55 510 GLY A CA 3
ATOM 1539 C C . GLY A 1 1 ? -33.214 -3.593 -9.979 1.00 7.83 510 GLY A C 3
ATOM 1540 O O . GLY A 1 1 ? -32.751 -2.452 -10.032 1.00 8.04 510 GLY A O 3
ATOM 1546 N N . SER A 1 2 ? -33.794 -4.086 -8.896 1.00 7.22 511 SER A N 3
ATOM 1547 C CA . SER A 1 2 ? -33.986 -3.284 -7.701 1.00 6.73 511 SER A CA 3
ATOM 1548 C C . SER A 1 2 ? -32.821 -3.440 -6.726 1.00 6.19 511 SER A C 3
ATOM 1549 O O . SER A 1 2 ? -32.070 -2.492 -6.481 1.00 5.90 511 SER A O 3
ATOM 1557 N N . VAL A 1 3 ? -32.669 -4.639 -6.182 1.00 6.20 512 VAL A N 3
ATOM 1558 C CA . VAL A 1 3 ? -31.722 -4.864 -5.099 1.00 5.78 512 VAL A CA 3
ATOM 1559 C C . VAL A 1 3 ? -30.414 -5.480 -5.587 1.00 5.49 512 VAL A C 3
ATOM 1560 O O . VAL A 1 3 ? -29.343 -4.923 -5.356 1.00 5.11 512 VAL A O 3
ATOM 1573 N N . GLU A 1 4 ? -30.507 -6.611 -6.280 1.00 5.73 513 GLU A N 3
ATOM 1574 C CA . GLU A 1 4 ? -29.332 -7.428 -6.587 1.00 5.58 513 GLU A CA 3
ATOM 1575 C C . GLU A 1 4 ? -28.241 -6.643 -7.326 1.00 5.26 513 GLU A C 3
ATOM 1576 O O . GLU A 1 4 ? -27.076 -6.684 -6.928 1.00 4.95 513 GLU A O 3
ATOM 1588 N N . THR A 1 5 ? -28.615 -5.908 -8.367 1.00 5.38 514 THR A N 3
ATOM 1589 C CA . THR A 1 5 ? -27.638 -5.187 -9.171 1.00 5.15 514 THR A CA 3
ATOM 1590 C C . THR A 1 5 ? -26.967 -4.077 -8.372 1.00 4.74 514 THR A C 3
ATOM 1591 O O . THR A 1 5 ? -25.741 -3.957 -8.369 1.00 4.68 514 THR A O 3
ATOM 1602 N N . CYS A 1 6 ? -27.776 -3.283 -7.683 1.00 4.56 515 CYS A N 3
ATOM 1603 C CA . CYS A 1 6 ? -27.269 -2.174 -6.888 1.00 4.21 515 CYS A CA 3
ATOM 1604 C C . CYS A 1 6 ? -26.405 -2.689 -5.743 1.00 3.93 515 CYS A C 3
ATOM 1605 O O . CYS A 1 6 ? -25.401 -2.077 -5.381 1.00 3.56 515 CYS A O 3
ATOM 1613 N N . MET A 1 7 ? -26.806 -3.815 -5.172 1.00 4.13 516 MET A N 3
ATOM 1614 C CA . MET A 1 7 ? -26.035 -4.440 -4.109 1.00 3.95 516 MET A CA 3
ATOM 1615 C C . MET A 1 7 ? -24.673 -4.893 -4.624 1.00 3.70 516 MET A C 3
ATOM 1616 O O . MET A 1 7 ? -23.657 -4.689 -3.961 1.00 3.40 516 MET A O 3
ATOM 1630 N N . SER A 1 8 ? -24.651 -5.480 -5.817 1.00 3.87 517 SER A N 3
ATOM 1631 C CA . SER A 1 8 ? -23.415 -5.995 -6.392 1.00 3.73 517 SER A CA 3
ATOM 1632 C C . SER A 1 8 ? -22.437 -4.871 -6.721 1.00 3.38 517 SER A C 3
ATOM 1633 O O . SER A 1 8 ? -21.261 -4.951 -6.377 1.00 3.11 517 SER A O 3
ATOM 1641 N N . LEU A 1 9 ? -22.922 -3.812 -7.367 1.00 3.41 518 LEU A N 3
ATOM 1642 C CA . LEU A 1 9 ? -22.052 -2.701 -7.733 1.00 3.15 518 LEU A CA 3
ATOM 1643 C C . LEU A 1 9 ? -21.515 -1.985 -6.497 1.00 2.83 518 LEU A C 3
ATOM 1644 O O . LEU A 1 9 ? -20.348 -1.599 -6.455 1.00 2.54 518 LEU A O 3
ATOM 1660 N N . ALA A 1 10 ? -22.359 -1.838 -5.487 1.00 2.92 519 ALA A N 3
ATOM 1661 C CA . ALA A 1 10 ? -21.949 -1.224 -4.231 1.00 2.71 519 ALA A CA 3
ATOM 1662 C C . ALA A 1 10 ? -20.912 -2.089 -3.524 1.00 2.50 519 ALA A C 3
ATOM 1663 O O . ALA A 1 10 ? -19.925 -1.580 -2.995 1.00 2.24 519 ALA A O 3
ATOM 1670 N N . SER A 1 11 ? -21.139 -3.399 -3.526 1.00 2.66 520 SER A N 3
ATOM 1671 C CA . SER A 1 11 ? -20.190 -4.341 -2.941 1.00 2.54 520 SER A CA 3
ATOM 1672 C C . SER A 1 11 ? -18.874 -4.307 -3.704 1.00 2.31 520 SER A C 3
ATOM 1673 O O . SER A 1 11 ? -17.802 -4.388 -3.112 1.00 2.10 520 SER A O 3
ATOM 1681 N N . GLN A 1 12 ? -18.965 -4.160 -5.019 1.00 2.40 521 GLN A N 3
ATOM 1682 C CA . GLN A 1 12 ? -17.783 -4.044 -5.859 1.00 2.26 521 GLN A CA 3
ATOM 1683 C C . GLN A 1 12 ? -16.994 -2.800 -5.469 1.00 1.95 521 GLN A C 3
ATOM 1684 O O . GLN A 1 12 ? -15.778 -2.857 -5.306 1.00 1.75 521 GLN A O 3
ATOM 1698 N N . VAL A 1 13 ? -17.704 -1.686 -5.303 1.00 1.94 522 VAL A N 3
ATOM 1699 C CA . VAL A 1 13 ? -17.101 -0.441 -4.831 1.00 1.71 522 VAL A CA 3
ATOM 1700 C C . VAL A 1 13 ? -16.454 -0.650 -3.463 1.00 1.52 522 VAL A C 3
ATOM 1701 O O . VAL A 1 13 ? -15.353 -0.163 -3.199 1.00 1.28 522 VAL A O 3
ATOM 1714 N N . VAL A 1 14 ? -17.142 -1.396 -2.611 1.00 1.66 523 VAL A N 3
ATOM 1715 C CA . VAL A 1 14 ? -16.648 -1.720 -1.288 1.00 1.58 523 VAL A CA 3
ATOM 1716 C C . VAL A 1 14 ? -15.371 -2.562 -1.376 1.00 1.41 523 VAL A C 3
ATOM 1717 O O . VAL A 1 14 ? -14.428 -2.353 -0.616 1.00 1.24 523 VAL A O 3
ATOM 1730 N N . LYS A 1 15 ? -15.335 -3.501 -2.315 1.00 1.52 524 LYS A N 3
ATOM 1731 C CA . LYS A 1 15 ? -14.131 -4.294 -2.546 1.00 1.44 524 LYS A CA 3
ATOM 1732 C C . LYS A 1 15 ? -12.989 -3.416 -3.057 1.00 1.21 524 LYS A C 3
ATOM 1733 O O . LYS A 1 15 ? -11.837 -3.606 -2.674 1.00 1.07 524 LYS A O 3
ATOM 1752 N N . LEU A 1 16 ? -13.314 -2.451 -3.915 1.00 1.21 525 LEU A N 3
ATOM 1753 C CA . LEU A 1 16 ? -12.310 -1.524 -4.432 1.00 1.06 525 LEU A CA 3
ATOM 1754 C C . LEU A 1 16 ? -11.717 -0.690 -3.308 1.00 0.82 525 LEU A C 3
ATOM 1755 O O . LEU A 1 16 ? -10.499 -0.595 -3.173 1.00 0.67 525 LEU A O 3
ATOM 1771 N N . THR A 1 17 ? -12.584 -0.110 -2.487 1.00 0.84 526 THR A N 3
ATOM 1772 C CA . THR A 1 17 ? -12.138 0.755 -1.405 1.00 0.73 526 THR A CA 3
ATOM 1773 C C . THR A 1 17 ? -11.371 -0.053 -0.354 1.00 0.62 526 THR A C 3
ATOM 1774 O O . THR A 1 17 ? -10.402 0.433 0.233 1.00 0.52 526 THR A O 3
ATOM 1785 N N . LYS A 1 18 ? -11.788 -1.298 -0.147 1.00 0.72 527 LYS A N 3
ATOM 1786 C CA . LYS A 1 18 ? -11.097 -2.195 0.764 1.00 0.71 527 LYS A CA 3
ATOM 1787 C C . LYS A 1 18 ? -9.693 -2.480 0.253 1.00 0.55 527 LYS A C 3
ATOM 1788 O O . LYS A 1 18 ? -8.710 -2.363 0.992 1.00 0.47 527 LYS A O 3
ATOM 1807 N N . GLN A 1 19 ? -9.606 -2.820 -1.027 1.00 0.59 528 GLN A N 3
ATOM 1808 C CA . GLN A 1 19 ? -8.331 -3.126 -1.652 1.00 0.55 528 GLN A CA 3
ATOM 1809 C C . GLN A 1 19 ? -7.416 -1.908 -1.648 1.00 0.40 528 GLN A C 3
ATOM 1810 O O . GLN A 1 19 ? -6.216 -2.042 -1.453 1.00 0.37 528 GLN A O 3
ATOM 1824 N N . LEU A 1 20 ? -7.982 -0.722 -1.853 1.00 0.37 529 LEU A N 3
ATOM 1825 C CA . LEU A 1 20 ? -7.188 0.504 -1.877 1.00 0.33 529 LEU A CA 3
ATOM 1826 C C . LEU A 1 20 ? -6.486 0.727 -0.542 1.00 0.22 529 LEU A C 3
ATOM 1827 O O . LEU A 1 20 ? -5.285 0.996 -0.504 1.00 0.26 529 LEU A O 3
ATOM 1843 N N . LYS A 1 21 ? -7.231 0.580 0.549 1.00 0.23 530 LYS A N 3
ATOM 1844 C CA . LYS A 1 21 ? -6.669 0.755 1.888 1.00 0.30 530 LYS A CA 3
ATOM 1845 C C . LYS A 1 21 ? -5.564 -0.260 2.162 1.00 0.24 530 LYS A C 3
ATOM 1846 O O . LYS A 1 21 ? -4.470 0.101 2.604 1.00 0.29 530 LYS A O 3
ATOM 1865 N N . GLU A 1 22 ? -5.844 -1.525 1.879 1.00 0.21 531 GLU A N 3
ATOM 1866 C CA . GLU A 1 22 ? -4.884 -2.591 2.126 1.00 0.26 531 GLU A CA 3
ATOM 1867 C C . GLU A 1 22 ? -3.686 -2.470 1.189 1.00 0.23 531 GLU A C 3
ATOM 1868 O O . GLU A 1 22 ? -2.551 -2.758 1.574 1.00 0.26 531 GLU A O 3
ATOM 1880 N N . GLN A 1 23 ? -3.938 -2.039 -0.039 1.00 0.23 532 GLN A N 3
ATOM 1881 C CA . GLN A 1 23 ? -2.868 -1.804 -1.000 1.00 0.32 532 GLN A CA 3
ATOM 1882 C C . GLN A 1 23 ? -1.953 -0.685 -0.521 1.00 0.33 532 GLN A C 3
ATOM 1883 O O . GLN A 1 23 ? -0.739 -0.767 -0.667 1.00 0.41 532 GLN A O 3
ATOM 1897 N N . THR A 1 24 ? -2.541 0.352 0.060 1.00 0.29 533 THR A N 3
ATOM 1898 C CA . THR A 1 24 ? -1.772 1.499 0.522 1.00 0.36 533 THR A CA 3
ATOM 1899 C C . THR A 1 24 ? -0.823 1.105 1.655 1.00 0.35 533 THR A C 3
ATOM 1900 O O . THR A 1 24 ? 0.358 1.454 1.630 1.00 0.41 533 THR A O 3
ATOM 1911 N N . VAL A 1 25 ? -1.330 0.355 2.633 1.00 0.29 534 VAL A N 3
ATOM 1912 C CA . VAL A 1 25 ? -0.521 -0.025 3.786 1.00 0.32 534 VAL A CA 3
ATOM 1913 C C . VAL A 1 25 ? 0.637 -0.939 3.376 1.00 0.32 534 VAL A C 3
ATOM 1914 O O . VAL A 1 25 ? 1.754 -0.800 3.882 1.00 0.35 534 VAL A O 3
ATOM 1927 N N . GLU A 1 26 ? 0.386 -1.864 2.451 1.00 0.29 535 GLU A N 3
ATOM 1928 C CA . GLU A 1 26 ? 1.449 -2.721 1.954 1.00 0.32 535 GLU A CA 3
ATOM 1929 C C . GLU A 1 26 ? 2.386 -1.931 1.048 1.00 0.36 535 GLU A C 3
ATOM 1930 O O . GLU A 1 26 ? 3.579 -2.192 1.011 1.00 0.39 535 GLU A O 3
ATOM 1942 N N . ARG A 1 27 ? 1.839 -0.955 0.332 1.00 0.38 536 ARG A N 3
ATOM 1943 C CA . ARG A 1 27 ? 2.626 -0.126 -0.572 1.00 0.44 536 ARG A CA 3
ATOM 1944 C C . ARG A 1 27 ? 3.614 0.751 0.196 1.00 0.46 536 ARG A C 3
ATOM 1945 O O . ARG A 1 27 ? 4.787 0.812 -0.155 1.00 0.49 536 ARG A O 3
ATOM 1966 N N . VAL A 1 28 ? 3.149 1.412 1.252 1.00 0.45 537 VAL A N 3
ATOM 1967 C CA . VAL A 1 28 ? 4.031 2.251 2.064 1.00 0.49 537 VAL A CA 3
ATOM 1968 C C . VAL A 1 28 ? 5.084 1.394 2.755 1.00 0.45 537 VAL A C 3
ATOM 1969 O O . VAL A 1 28 ? 6.253 1.774 2.851 1.00 0.48 537 VAL A O 3
ATOM 1982 N N . THR A 1 29 ? 4.660 0.229 3.219 1.00 0.40 538 THR A N 3
ATOM 1983 C CA . THR A 1 29 ? 5.561 -0.730 3.830 1.00 0.38 538 THR A CA 3
ATOM 1984 C C . THR A 1 29 ? 6.559 -1.263 2.796 1.00 0.36 538 THR A C 3
ATOM 1985 O O . THR A 1 29 ? 7.741 -1.451 3.092 1.00 0.34 538 THR A O 3
ATOM 1996 N N . LEU A 1 30 ? 6.078 -1.474 1.574 1.00 0.37 539 LEU A N 3
ATOM 1997 C CA . LEU A 1 30 ? 6.911 -1.915 0.473 1.00 0.37 539 LEU A CA 3
ATOM 1998 C C . LEU A 1 30 ? 7.950 -0.846 0.153 1.00 0.38 539 LEU A C 3
ATOM 1999 O O . LEU A 1 30 ? 9.112 -1.157 -0.062 1.00 0.35 539 LEU A O 3
ATOM 2015 N N . GLN A 1 31 ? 7.523 0.411 0.136 1.00 0.43 540 GLN A N 3
ATOM 2016 C CA . GLN A 1 31 ? 8.435 1.529 -0.086 1.00 0.45 540 GLN A CA 3
ATOM 2017 C C . GLN A 1 31 ? 9.536 1.551 0.967 1.00 0.35 540 GLN A C 3
ATOM 2018 O O . GLN A 1 31 ? 10.680 1.878 0.669 1.00 0.30 540 GLN A O 3
ATOM 2032 N N . ASN A 1 32 ? 9.180 1.196 2.191 1.00 0.37 541 ASN A N 3
ATOM 2033 C CA . ASN A 1 32 ? 10.153 1.084 3.281 1.00 0.34 541 ASN A CA 3
ATOM 2034 C C . ASN A 1 32 ? 11.161 -0.018 2.971 1.00 0.25 541 ASN A C 3
ATOM 2035 O O . ASN A 1 32 ? 12.374 0.163 3.108 1.00 0.25 541 ASN A O 3
ATOM 2046 N N . GLN A 1 33 ? 10.649 -1.158 2.528 1.00 0.22 542 GLN A N 3
ATOM 2047 C CA . GLN A 1 33 ? 11.496 -2.272 2.124 1.00 0.21 542 GLN A CA 3
ATOM 2048 C C . GLN A 1 33 ? 12.331 -1.883 0.908 1.00 0.18 542 GLN A C 3
ATOM 2049 O O . GLN A 1 33 ? 13.510 -2.196 0.831 1.00 0.24 542 GLN A O 3
ATOM 2063 N N . LEU A 1 34 ? 11.701 -1.181 -0.030 1.00 0.19 543 LEU A N 3
ATOM 2064 C CA . LEU A 1 34 ? 12.355 -0.749 -1.258 1.00 0.23 543 LEU A CA 3
ATOM 2065 C C . LEU A 1 34 ? 13.432 0.286 -0.957 1.00 0.16 543 LEU A C 3
ATOM 2066 O O . LEU A 1 34 ? 14.449 0.350 -1.640 1.00 0.24 543 LEU A O 3
ATOM 2082 N N . GLN A 1 35 ? 13.199 1.093 0.067 1.00 0.11 544 GLN A N 3
ATOM 2083 C CA . GLN A 1 35 ? 14.190 2.047 0.532 1.00 0.20 544 GLN A CA 3
ATOM 2084 C C . GLN A 1 35 ? 15.454 1.303 0.956 1.00 0.29 544 GLN A C 3
ATOM 2085 O O . GLN A 1 35 ? 16.569 1.676 0.587 1.00 0.37 544 GLN A O 3
ATOM 2099 N N . GLN A 1 36 ? 15.262 0.229 1.707 1.00 0.33 545 GLN A N 3
ATOM 2100 C CA . GLN A 1 36 ? 16.363 -0.643 2.100 1.00 0.47 545 GLN A CA 3
ATOM 2101 C C . GLN A 1 36 ? 16.910 -1.388 0.882 1.00 0.50 545 GLN A C 3
ATOM 2102 O O . GLN A 1 36 ? 18.113 -1.611 0.761 1.00 0.63 545 GLN A O 3
ATOM 2116 N N . PHE A 1 37 ? 16.008 -1.748 -0.024 1.00 0.42 546 PHE A N 3
ATOM 2117 C CA . PHE A 1 37 ? 16.352 -2.466 -1.245 1.00 0.53 546 PHE A CA 3
ATOM 2118 C C . PHE A 1 37 ? 17.282 -1.639 -2.135 1.00 0.61 546 PHE A C 3
ATOM 2119 O O . PHE A 1 37 ? 18.313 -2.133 -2.589 1.00 0.77 546 PHE A O 3
ATOM 2136 N N . LEU A 1 38 ? 16.920 -0.385 -2.379 1.00 0.53 547 LEU A N 3
ATOM 2137 C CA . LEU A 1 38 ? 17.731 0.490 -3.214 1.00 0.64 547 LEU A CA 3
ATOM 2138 C C . LEU A 1 38 ? 19.084 0.753 -2.560 1.00 0.74 547 LEU A C 3
ATOM 2139 O O . LEU A 1 38 ? 20.113 0.788 -3.233 1.00 0.89 547 LEU A O 3
ATOM 2155 N N . GLU A 1 39 ? 19.073 0.929 -1.242 1.00 0.69 548 GLU A N 3
ATOM 2156 C CA . GLU A 1 39 ? 20.309 1.092 -0.478 1.00 0.85 548 GLU A CA 3
ATOM 2157 C C . GLU A 1 39 ? 21.187 -0.148 -0.603 1.00 0.97 548 GLU A C 3
ATOM 2158 O O . GLU A 1 39 ? 22.414 -0.053 -0.686 1.00 1.12 548 GLU A O 3
ATOM 2170 N N . ALA A 1 40 ? 20.550 -1.313 -0.621 1.00 0.93 549 ALA A N 3
ATOM 2171 C CA . ALA A 1 40 ? 21.259 -2.563 -0.838 1.00 1.09 549 ALA A CA 3
ATOM 2172 C C . ALA A 1 40 ? 21.903 -2.571 -2.219 1.00 1.20 549 ALA A C 3
ATOM 2173 O O . ALA A 1 40 ? 23.065 -2.928 -2.361 1.00 1.35 549 ALA A O 3
ATOM 2180 N N . GLN A 1 41 ? 21.149 -2.135 -3.225 1.00 1.15 550 GLN A N 3
ATOM 2181 C CA . GLN A 1 41 ? 21.644 -2.093 -4.602 1.00 1.31 550 GLN A CA 3
ATOM 2182 C C . GLN A 1 41 ? 22.877 -1.207 -4.711 1.00 1.43 550 GLN A C 3
ATOM 2183 O O . GLN A 1 41 ? 23.768 -1.461 -5.517 1.00 1.65 550 GLN A O 3
ATOM 2197 N N . LYS A 1 42 ? 22.912 -0.158 -3.907 1.00 1.33 551 LYS A N 3
ATOM 2198 C CA . LYS A 1 42 ? 24.081 0.711 -3.841 1.00 1.50 551 LYS A CA 3
ATOM 2199 C C . LYS A 1 42 ? 25.291 -0.067 -3.347 1.00 1.72 551 LYS A C 3
ATOM 2200 O O . LYS A 1 42 ? 26.331 -0.088 -3.998 1.00 2.01 551 LYS A O 3
ATOM 2219 N N . SER A 1 43 ? 25.136 -0.719 -2.203 1.00 1.61 552 SER A N 3
ATOM 2220 C CA . SER A 1 43 ? 26.218 -1.481 -1.591 1.00 1.82 552 SER A CA 3
ATOM 2221 C C . SER A 1 43 ? 26.610 -2.686 -2.447 1.00 1.95 552 SER A C 3
ATOM 2222 O O . SER A 1 43 ? 27.788 -3.038 -2.530 1.00 2.23 552 SER A O 3
ATOM 2230 N N . GLU A 1 44 ? 25.628 -3.307 -3.085 1.00 1.81 553 GLU A N 3
ATOM 2231 C CA . GLU A 1 44 ? 25.880 -4.448 -3.954 1.00 2.00 553 GLU A CA 3
ATOM 2232 C C . GLU A 1 44 ? 26.556 -4.004 -5.248 1.00 2.25 553 GLU A C 3
ATOM 2233 O O . GLU A 1 44 ? 27.424 -4.695 -5.777 1.00 2.55 553 GLU A O 3
ATOM 2245 N N . GLY A 1 45 ? 26.152 -2.840 -5.747 1.00 2.16 554 GLY A N 3
ATOM 2246 C CA . GLY A 1 45 ? 26.672 -2.342 -7.006 1.00 2.43 554 GLY A CA 3
ATOM 2247 C C . GLY A 1 45 ? 28.039 -1.704 -6.866 1.00 2.68 554 GLY A C 3
ATOM 2248 O O . GLY A 1 45 ? 28.877 -1.823 -7.761 1.00 2.98 554 GLY A O 3
ATOM 2252 N N . LYS A 1 46 ? 28.259 -1.004 -5.757 1.00 2.59 555 LYS A N 3
ATOM 2253 C CA . LYS A 1 46 ? 29.553 -0.380 -5.495 1.00 2.88 555 LYS A CA 3
ATOM 2254 C C . LYS A 1 46 ? 30.628 -1.441 -5.242 1.00 3.09 555 LYS A C 3
ATOM 2255 O O . LYS A 1 46 ? 31.811 -1.211 -5.492 1.00 3.44 555 LYS A O 3
ATOM 2274 N N . SER A 1 47 ? 30.210 -2.601 -4.757 1.00 2.91 556 SER A N 3
ATOM 2275 C CA . SER A 1 47 ? 31.140 -3.664 -4.419 1.00 3.12 556 SER A CA 3
ATOM 2276 C C . SER A 1 47 ? 31.231 -4.677 -5.560 1.00 3.40 556 SER A C 3
ATOM 2277 O O . SER A 1 47 ? 30.680 -4.462 -6.640 1.00 3.67 556 SER A O 3
ATOM 2285 N N . LEU A 1 48 ? 31.937 -5.771 -5.321 1.00 3.70 557 LEU A N 3
ATOM 2286 C CA . LEU A 1 48 ? 32.073 -6.823 -6.310 1.00 4.05 557 LEU A CA 3
ATOM 2287 C C . LEU A 1 48 ? 30.917 -7.804 -6.177 1.00 4.48 557 LEU A C 3
ATOM 2288 O O . LEU A 1 48 ? 30.951 -8.636 -5.245 1.00 4.98 557 LEU A O 3
ATOM 2305 N N . GLY A 1 1 ? -36.390 -0.855 3.967 1.00 9.10 510 GLY A N 4
ATOM 2306 C CA . GLY A 1 1 ? -36.861 -0.748 2.565 1.00 8.55 510 GLY A CA 4
ATOM 2307 C C . GLY A 1 1 ? -36.003 0.192 1.744 1.00 7.83 510 GLY A C 4
ATOM 2308 O O . GLY A 1 1 ? -35.685 -0.089 0.591 1.00 8.04 510 GLY A O 4
ATOM 2314 N N . SER A 1 2 ? -35.620 1.310 2.340 1.00 7.22 511 SER A N 4
ATOM 2315 C CA . SER A 1 2 ? -34.818 2.309 1.650 1.00 6.73 511 SER A CA 4
ATOM 2316 C C . SER A 1 2 ? -33.447 2.454 2.299 1.00 6.19 511 SER A C 4
ATOM 2317 O O . SER A 1 2 ? -32.678 3.353 1.957 1.00 5.90 511 SER A O 4
ATOM 2325 N N . VAL A 1 3 ? -33.140 1.567 3.235 1.00 6.20 512 VAL A N 4
ATOM 2326 C CA . VAL A 1 3 ? -31.893 1.651 3.979 1.00 5.78 512 VAL A CA 4
ATOM 2327 C C . VAL A 1 3 ? -30.903 0.599 3.506 1.00 5.49 512 VAL A C 4
ATOM 2328 O O . VAL A 1 3 ? -29.799 0.927 3.083 1.00 5.11 512 VAL A O 4
ATOM 2341 N N . GLU A 1 4 ? -31.321 -0.659 3.551 1.00 5.73 513 GLU A N 4
ATOM 2342 C CA . GLU A 1 4 ? -30.442 -1.783 3.253 1.00 5.58 513 GLU A CA 4
ATOM 2343 C C . GLU A 1 4 ? -29.893 -1.718 1.829 1.00 5.26 513 GLU A C 4
ATOM 2344 O O . GLU A 1 4 ? -28.755 -2.114 1.584 1.00 4.95 513 GLU A O 4
ATOM 2356 N N . THR A 1 5 ? -30.697 -1.210 0.905 1.00 5.38 514 THR A N 4
ATOM 2357 C CA . THR A 1 5 ? -30.303 -1.131 -0.494 1.00 5.15 514 THR A CA 4
ATOM 2358 C C . THR A 1 5 ? -29.152 -0.147 -0.691 1.00 4.74 514 THR A C 4
ATOM 2359 O O . THR A 1 5 ? -28.119 -0.494 -1.273 1.00 4.68 514 THR A O 4
ATOM 2370 N N . CYS A 1 6 ? -29.322 1.068 -0.187 1.00 4.56 515 CYS A N 4
ATOM 2371 C CA . CYS A 1 6 ? -28.280 2.085 -0.281 1.00 4.21 515 CYS A CA 4
ATOM 2372 C C . CYS A 1 6 ? -27.108 1.718 0.625 1.00 3.93 515 CYS A C 4
ATOM 2373 O O . CYS A 1 6 ? -25.949 1.974 0.305 1.00 3.56 515 CYS A O 4
ATOM 2381 N N . MET A 1 7 ? -27.413 1.090 1.748 1.00 4.13 516 MET A N 4
ATOM 2382 C CA . MET A 1 7 ? -26.386 0.619 2.662 1.00 3.95 516 MET A CA 4
ATOM 2383 C C . MET A 1 7 ? -25.495 -0.410 1.972 1.00 3.70 516 MET A C 4
ATOM 2384 O O . MET A 1 7 ? -24.294 -0.476 2.227 1.00 3.40 516 MET A O 4
ATOM 2398 N N . SER A 1 8 ? -26.087 -1.190 1.074 1.00 3.87 517 SER A N 4
ATOM 2399 C CA . SER A 1 8 ? -25.351 -2.219 0.357 1.00 3.73 517 SER A CA 4
ATOM 2400 C C . SER A 1 8 ? -24.332 -1.594 -0.597 1.00 3.38 517 SER A C 4
ATOM 2401 O O . SER A 1 8 ? -23.168 -1.994 -0.617 1.00 3.11 517 SER A O 4
ATOM 2409 N N . LEU A 1 9 ? -24.761 -0.598 -1.374 1.00 3.41 518 LEU A N 4
ATOM 2410 C CA . LEU A 1 9 ? -23.863 0.049 -2.319 1.00 3.15 518 LEU A CA 4
ATOM 2411 C C . LEU A 1 9 ? -22.758 0.810 -1.595 1.00 2.83 518 LEU A C 4
ATOM 2412 O O . LEU A 1 9 ? -21.597 0.762 -1.998 1.00 2.54 518 LEU A O 4
ATOM 2428 N N . ALA A 1 10 ? -23.118 1.479 -0.510 1.00 2.92 519 ALA A N 4
ATOM 2429 C CA . ALA A 1 10 ? -22.148 2.193 0.311 1.00 2.71 519 ALA A CA 4
ATOM 2430 C C . ALA A 1 10 ? -21.140 1.227 0.929 1.00 2.50 519 ALA A C 4
ATOM 2431 O O . ALA A 1 10 ? -19.946 1.519 0.984 1.00 2.24 519 ALA A O 4
ATOM 2438 N N . SER A 1 11 ? -21.624 0.071 1.371 1.00 2.66 520 SER A N 4
ATOM 2439 C CA . SER A 1 11 ? -20.765 -0.954 1.955 1.00 2.54 520 SER A CA 4
ATOM 2440 C C . SER A 1 11 ? -19.777 -1.472 0.912 1.00 2.31 520 SER A C 4
ATOM 2441 O O . SER A 1 11 ? -18.609 -1.719 1.211 1.00 2.10 520 SER A O 4
ATOM 2449 N N . GLN A 1 12 ? -20.255 -1.621 -0.320 1.00 2.40 521 GLN A N 4
ATOM 2450 C CA . GLN A 1 12 ? -19.406 -2.041 -1.427 1.00 2.26 521 GLN A CA 4
ATOM 2451 C C . GLN A 1 12 ? -18.326 -1.000 -1.705 1.00 1.95 521 GLN A C 4
ATOM 2452 O O . GLN A 1 12 ? -17.160 -1.340 -1.868 1.00 1.75 521 GLN A O 4
ATOM 2466 N N . VAL A 1 13 ? -18.719 0.269 -1.744 1.00 1.94 522 VAL A N 4
ATOM 2467 C CA . VAL A 1 13 ? -17.759 1.357 -1.913 1.00 1.71 522 VAL A CA 4
ATOM 2468 C C . VAL A 1 13 ? -16.736 1.333 -0.781 1.00 1.52 522 VAL A C 4
ATOM 2469 O O . VAL A 1 13 ? -15.537 1.521 -1.001 1.00 1.28 522 VAL A O 4
ATOM 2482 N N . VAL A 1 14 ? -17.220 1.070 0.423 1.00 1.66 523 VAL A N 4
ATOM 2483 C CA . VAL A 1 14 ? -16.375 0.942 1.592 1.00 1.58 523 VAL A CA 4
ATOM 2484 C C . VAL A 1 14 ? -15.382 -0.211 1.414 1.00 1.41 523 VAL A C 4
ATOM 2485 O O . VAL A 1 14 ? -14.214 -0.091 1.778 1.00 1.24 523 VAL A O 4
ATOM 2498 N N . LYS A 1 15 ? -15.851 -1.310 0.829 1.00 1.52 524 LYS A N 4
ATOM 2499 C CA . LYS A 1 15 ? -14.993 -2.456 0.528 1.00 1.44 524 LYS A CA 4
ATOM 2500 C C . LYS A 1 15 ? -13.892 -2.074 -0.455 1.00 1.21 524 LYS A C 4
ATOM 2501 O O . LYS A 1 15 ? -12.727 -2.416 -0.252 1.00 1.07 524 LYS A O 4
ATOM 2520 N N . LEU A 1 16 ? -14.260 -1.349 -1.507 1.00 1.21 525 LEU A N 4
ATOM 2521 C CA . LEU A 1 16 ? -13.289 -0.894 -2.500 1.00 1.06 525 LEU A CA 4
ATOM 2522 C C . LEU A 1 16 ? -12.288 0.062 -1.872 1.00 0.82 525 LEU A C 4
ATOM 2523 O O . LEU A 1 16 ? -11.092 -0.005 -2.153 1.00 0.67 525 LEU A O 4
ATOM 2539 N N . THR A 1 17 ? -12.780 0.930 -1.002 1.00 0.84 526 THR A N 4
ATOM 2540 C CA . THR A 1 17 ? -11.953 1.891 -0.325 1.00 0.73 526 THR A CA 4
ATOM 2541 C C . THR A 1 17 ? -11.037 1.190 0.682 1.00 0.62 526 THR A C 4
ATOM 2542 O O . THR A 1 17 ? -9.857 1.528 0.805 1.00 0.52 526 THR A O 4
ATOM 2553 N N . LYS A 1 18 ? -11.579 0.191 1.374 1.00 0.72 527 LYS A N 4
ATOM 2554 C CA . LYS A 1 18 ? -10.800 -0.618 2.302 1.00 0.71 527 LYS A CA 4
ATOM 2555 C C . LYS A 1 18 ? -9.713 -1.369 1.545 1.00 0.55 527 LYS A C 4
ATOM 2556 O O . LYS A 1 18 ? -8.566 -1.428 1.981 1.00 0.47 527 LYS A O 4
ATOM 2575 N N . GLN A 1 19 ? -10.087 -1.911 0.393 1.00 0.59 528 GLN A N 4
ATOM 2576 C CA . GLN A 1 19 ? -9.162 -2.642 -0.465 1.00 0.55 528 GLN A CA 4
ATOM 2577 C C . GLN A 1 19 ? -8.020 -1.739 -0.915 1.00 0.40 528 GLN A C 4
ATOM 2578 O O . GLN A 1 19 ? -6.853 -2.123 -0.856 1.00 0.37 528 GLN A O 4
ATOM 2592 N N . LEU A 1 20 ? -8.363 -0.531 -1.353 1.00 0.37 529 LEU A N 4
ATOM 2593 C CA . LEU A 1 20 ? -7.367 0.444 -1.773 1.00 0.33 529 LEU A CA 4
ATOM 2594 C C . LEU A 1 20 ? -6.434 0.783 -0.619 1.00 0.22 529 LEU A C 4
ATOM 2595 O O . LEU A 1 20 ? -5.216 0.816 -0.782 1.00 0.26 529 LEU A O 4
ATOM 2611 N N . LYS A 1 21 ? -7.018 1.020 0.548 1.00 0.23 530 LYS A N 4
ATOM 2612 C CA . LYS A 1 21 ? -6.247 1.328 1.748 1.00 0.30 530 LYS A CA 4
ATOM 2613 C C . LYS A 1 21 ? -5.287 0.189 2.088 1.00 0.24 530 LYS A C 4
ATOM 2614 O O . LYS A 1 21 ? -4.118 0.428 2.394 1.00 0.29 530 LYS A O 4
ATOM 2633 N N . GLU A 1 22 ? -5.773 -1.044 2.020 1.00 0.21 531 GLU A N 4
ATOM 2634 C CA . GLU A 1 22 ? -4.935 -2.208 2.286 1.00 0.26 531 GLU A CA 4
ATOM 2635 C C . GLU A 1 22 ? -3.852 -2.351 1.224 1.00 0.23 531 GLU A C 4
ATOM 2636 O O . GLU A 1 22 ? -2.710 -2.696 1.529 1.00 0.26 531 GLU A O 4
ATOM 2648 N N . GLN A 1 23 ? -4.212 -2.071 -0.021 1.00 0.23 532 GLN A N 4
ATOM 2649 C CA . GLN A 1 23 ? -3.254 -2.080 -1.117 1.00 0.32 532 GLN A CA 4
ATOM 2650 C C . GLN A 1 23 ? -2.181 -1.025 -0.851 1.00 0.33 532 GLN A C 4
ATOM 2651 O O . GLN A 1 23 ? -1.012 -1.205 -1.171 1.00 0.41 532 GLN A O 4
ATOM 2665 N N . THR A 1 24 ? -2.590 0.066 -0.223 1.00 0.29 533 THR A N 4
ATOM 2666 C CA . THR A 1 24 ? -1.682 1.161 0.074 1.00 0.36 533 THR A CA 4
ATOM 2667 C C . THR A 1 24 ? -0.707 0.787 1.187 1.00 0.35 533 THR A C 4
ATOM 2668 O O . THR A 1 24 ? 0.497 0.998 1.053 1.00 0.41 533 THR A O 4
ATOM 2679 N N . VAL A 1 25 ? -1.218 0.219 2.277 1.00 0.29 534 VAL A N 4
ATOM 2680 C CA . VAL A 1 25 ? -0.376 -0.109 3.426 1.00 0.32 534 VAL A CA 4
ATOM 2681 C C . VAL A 1 25 ? 0.697 -1.140 3.064 1.00 0.32 534 VAL A C 4
ATOM 2682 O O . VAL A 1 25 ? 1.832 -1.042 3.525 1.00 0.35 534 VAL A O 4
ATOM 2695 N N . GLU A 1 26 ? 0.348 -2.121 2.242 1.00 0.29 535 GLU A N 4
ATOM 2696 C CA . GLU A 1 26 ? 1.324 -3.103 1.791 1.00 0.32 535 GLU A CA 4
ATOM 2697 C C . GLU A 1 26 ? 2.288 -2.475 0.783 1.00 0.36 535 GLU A C 4
ATOM 2698 O O . GLU A 1 26 ? 3.475 -2.788 0.769 1.00 0.39 535 GLU A O 4
ATOM 2710 N N . ARG A 1 27 ? 1.772 -1.560 -0.035 1.00 0.38 536 ARG A N 4
ATOM 2711 C CA . ARG A 1 27 ? 2.583 -0.882 -1.037 1.00 0.44 536 ARG A CA 4
ATOM 2712 C C . ARG A 1 27 ? 3.614 0.036 -0.377 1.00 0.46 536 ARG A C 4
ATOM 2713 O O . ARG A 1 27 ? 4.787 0.023 -0.748 1.00 0.49 536 ARG A O 4
ATOM 2734 N N . VAL A 1 28 ? 3.186 0.815 0.614 1.00 0.45 537 VAL A N 4
ATOM 2735 C CA . VAL A 1 28 ? 4.109 1.688 1.338 1.00 0.49 537 VAL A CA 4
ATOM 2736 C C . VAL A 1 28 ? 5.152 0.854 2.069 1.00 0.45 537 VAL A C 4
ATOM 2737 O O . VAL A 1 28 ? 6.322 1.225 2.145 1.00 0.48 537 VAL A O 4
ATOM 2750 N N . THR A 1 29 ? 4.709 -0.270 2.613 1.00 0.40 538 THR A N 4
ATOM 2751 C CA . THR A 1 29 ? 5.593 -1.204 3.286 1.00 0.38 538 THR A CA 4
ATOM 2752 C C . THR A 1 29 ? 6.625 -1.785 2.308 1.00 0.36 538 THR A C 4
ATOM 2753 O O . THR A 1 29 ? 7.802 -1.924 2.642 1.00 0.34 538 THR A O 4
ATOM 2764 N N . LEU A 1 30 ? 6.183 -2.091 1.092 1.00 0.37 539 LEU A N 4
ATOM 2765 C CA . LEU A 1 30 ? 7.067 -2.598 0.057 1.00 0.37 539 LEU A CA 4
ATOM 2766 C C . LEU A 1 30 ? 8.073 -1.515 -0.325 1.00 0.38 539 LEU A C 4
ATOM 2767 O O . LEU A 1 30 ? 9.270 -1.776 -0.441 1.00 0.35 539 LEU A O 4
ATOM 2783 N N . GLN A 1 31 ? 7.584 -0.294 -0.495 1.00 0.43 540 GLN A N 4
ATOM 2784 C CA . GLN A 1 31 ? 8.450 0.841 -0.793 1.00 0.45 540 GLN A CA 4
ATOM 2785 C C . GLN A 1 31 ? 9.394 1.124 0.367 1.00 0.35 540 GLN A C 4
ATOM 2786 O O . GLN A 1 31 ? 10.468 1.687 0.178 1.00 0.30 540 GLN A O 4
ATOM 2800 N N . ASN A 1 32 ? 8.976 0.745 1.565 1.00 0.37 541 ASN A N 4
ATOM 2801 C CA . ASN A 1 32 ? 9.821 0.873 2.750 1.00 0.34 541 ASN A CA 4
ATOM 2802 C C . ASN A 1 32 ? 10.955 -0.143 2.683 1.00 0.25 541 ASN A C 4
ATOM 2803 O O . ASN A 1 32 ? 12.097 0.154 3.037 1.00 0.25 541 ASN A O 4
ATOM 2814 N N . GLN A 1 33 ? 10.637 -1.341 2.213 1.00 0.22 542 GLN A N 4
ATOM 2815 C CA . GLN A 1 33 ? 11.645 -2.367 1.999 1.00 0.21 542 GLN A CA 4
ATOM 2816 C C . GLN A 1 33 ? 12.554 -1.964 0.841 1.00 0.18 542 GLN A C 4
ATOM 2817 O O . GLN A 1 33 ? 13.755 -2.228 0.856 1.00 0.24 542 GLN A O 4
ATOM 2831 N N . LEU A 1 34 ? 11.963 -1.324 -0.164 1.00 0.19 543 LEU A N 4
ATOM 2832 C CA . LEU A 1 34 ? 12.723 -0.778 -1.283 1.00 0.23 543 LEU A CA 4
ATOM 2833 C C . LEU A 1 34 ? 13.585 0.383 -0.800 1.00 0.16 543 LEU A C 4
ATOM 2834 O O . LEU A 1 34 ? 14.675 0.616 -1.312 1.00 0.24 543 LEU A O 4
ATOM 2850 N N . GLN A 1 35 ? 13.084 1.109 0.188 1.00 0.11 544 GLN A N 4
ATOM 2851 C CA . GLN A 1 35 ? 13.842 2.170 0.819 1.00 0.20 544 GLN A CA 4
ATOM 2852 C C . GLN A 1 35 ? 15.084 1.590 1.476 1.00 0.29 544 GLN A C 4
ATOM 2853 O O . GLN A 1 35 ? 16.184 2.110 1.317 1.00 0.37 544 GLN A O 4
ATOM 2867 N N . GLN A 1 36 ? 14.897 0.491 2.195 1.00 0.33 545 GLN A N 4
ATOM 2868 C CA . GLN A 1 36 ? 15.999 -0.243 2.784 1.00 0.47 545 GLN A CA 4
ATOM 2869 C C . GLN A 1 36 ? 16.949 -0.728 1.690 1.00 0.50 545 GLN A C 4
ATOM 2870 O O . GLN A 1 36 ? 18.166 -0.740 1.862 1.00 0.63 545 GLN A O 4
ATOM 2884 N N . PHE A 1 37 ? 16.368 -1.116 0.562 1.00 0.42 546 PHE A N 4
ATOM 2885 C CA . PHE A 1 37 ? 17.128 -1.575 -0.590 1.00 0.53 546 PHE A CA 4
ATOM 2886 C C . PHE A 1 37 ? 17.975 -0.444 -1.178 1.00 0.61 546 PHE A C 4
ATOM 2887 O O . PHE A 1 37 ? 19.172 -0.613 -1.411 1.00 0.77 546 PHE A O 4
ATOM 2904 N N . LEU A 1 38 ? 17.357 0.709 -1.412 1.00 0.53 547 LEU A N 4
ATOM 2905 C CA . LEU A 1 38 ? 18.069 1.855 -1.956 1.00 0.64 547 LEU A CA 4
ATOM 2906 C C . LEU A 1 38 ? 19.128 2.350 -0.979 1.00 0.74 547 LEU A C 4
ATOM 2907 O O . LEU A 1 38 ? 20.182 2.834 -1.391 1.00 0.89 547 LEU A O 4
ATOM 2923 N N . GLU A 1 39 ? 18.829 2.251 0.310 1.00 0.69 548 GLU A N 4
ATOM 2924 C CA . GLU A 1 39 ? 19.799 2.575 1.350 1.00 0.85 548 GLU A CA 4
ATOM 2925 C C . GLU A 1 39 ? 20.986 1.623 1.300 1.00 0.97 548 GLU A C 4
ATOM 2926 O O . GLU A 1 39 ? 22.128 2.038 1.483 1.00 1.12 548 GLU A O 4
ATOM 2938 N N . ALA A 1 40 ? 20.708 0.347 1.061 1.00 0.93 549 ALA A N 4
ATOM 2939 C CA . ALA A 1 40 ? 21.763 -0.645 0.895 1.00 1.09 549 ALA A CA 4
ATOM 2940 C C . ALA A 1 40 ? 22.654 -0.265 -0.281 1.00 1.20 549 ALA A C 4
ATOM 2941 O O . ALA A 1 40 ? 23.877 -0.374 -0.207 1.00 1.35 549 ALA A O 4
ATOM 2948 N N . GLN A 1 41 ? 22.030 0.212 -1.358 1.00 1.15 550 GLN A N 4
ATOM 2949 C CA . GLN A 1 41 ? 22.764 0.692 -2.525 1.00 1.31 550 GLN A CA 4
ATOM 2950 C C . GLN A 1 41 ? 23.672 1.849 -2.139 1.00 1.43 550 GLN A C 4
ATOM 2951 O O . GLN A 1 41 ? 24.785 1.975 -2.645 1.00 1.65 550 GLN A O 4
ATOM 2965 N N . LYS A 1 42 ? 23.185 2.697 -1.241 1.00 1.33 551 LYS A N 4
ATOM 2966 C CA . LYS A 1 42 ? 23.966 3.827 -0.748 1.00 1.50 551 LYS A CA 4
ATOM 2967 C C . LYS A 1 42 ? 25.171 3.334 0.035 1.00 1.72 551 LYS A C 4
ATOM 2968 O O . LYS A 1 42 ? 26.304 3.663 -0.293 1.00 2.01 551 LYS A O 4
ATOM 2987 N N . SER A 1 43 ? 24.914 2.513 1.048 1.00 1.61 552 SER A N 4
ATOM 2988 C CA . SER A 1 43 ? 25.962 2.014 1.931 1.00 1.82 552 SER A CA 4
ATOM 2989 C C . SER A 1 43 ? 27.039 1.238 1.169 1.00 1.95 552 SER A C 4
ATOM 2990 O O . SER A 1 43 ? 28.193 1.179 1.599 1.00 2.23 552 SER A O 4
ATOM 2998 N N . GLU A 1 44 ? 26.661 0.641 0.050 1.00 1.81 553 GLU A N 4
ATOM 2999 C CA . GLU A 1 44 ? 27.613 -0.089 -0.779 1.00 2.00 553 GLU A CA 4
ATOM 3000 C C . GLU A 1 44 ? 28.294 0.841 -1.777 1.00 2.25 553 GLU A C 4
ATOM 3001 O O . GLU A 1 44 ? 29.514 0.811 -1.936 1.00 2.55 553 GLU A O 4
ATOM 3013 N N . GLY A 1 45 ? 27.500 1.680 -2.424 1.00 2.16 554 GLY A N 4
ATOM 3014 C CA . GLY A 1 45 ? 28.012 2.553 -3.465 1.00 2.43 554 GLY A CA 4
ATOM 3015 C C . GLY A 1 45 ? 28.841 3.703 -2.925 1.00 2.68 554 GLY A C 4
ATOM 3016 O O . GLY A 1 45 ? 29.655 4.277 -3.646 1.00 2.98 554 GLY A O 4
ATOM 3020 N N . LYS A 1 46 ? 28.627 4.055 -1.663 1.00 2.59 555 LYS A N 4
ATOM 3021 C CA . LYS A 1 46 ? 29.389 5.125 -1.025 1.00 2.88 555 LYS A CA 4
ATOM 3022 C C . LYS A 1 46 ? 30.811 4.665 -0.721 1.00 3.09 555 LYS A C 4
ATOM 3023 O O . LYS A 1 46 ? 31.696 5.474 -0.447 1.00 3.44 555 LYS A O 4
ATOM 3042 N N . SER A 1 47 ? 31.019 3.361 -0.767 1.00 2.91 556 SER A N 4
ATOM 3043 C CA . SER A 1 47 ? 32.328 2.793 -0.508 1.00 3.12 556 SER A CA 4
ATOM 3044 C C . SER A 1 47 ? 33.109 2.658 -1.812 1.00 3.40 556 SER A C 4
ATOM 3045 O O . SER A 1 47 ? 32.808 1.799 -2.646 1.00 3.67 556 SER A O 4
ATOM 3053 N N . LEU A 1 48 ? 34.095 3.524 -1.996 1.00 3.70 557 LEU A N 4
ATOM 3054 C CA . LEU A 1 48 ? 34.923 3.493 -3.190 1.00 4.05 557 LEU A CA 4
ATOM 3055 C C . LEU A 1 48 ? 36.294 2.919 -2.862 1.00 4.48 557 LEU A C 4
ATOM 3056 O O . LEU A 1 48 ? 36.647 1.867 -3.425 1.00 4.98 557 LEU A O 4
ATOM 3073 N N . GLY A 1 1 ? -36.049 3.736 3.112 1.00 9.10 510 GLY A N 5
ATOM 3074 C CA . GLY A 1 1 ? -35.479 5.007 3.626 1.00 8.55 510 GLY A CA 5
ATOM 3075 C C . GLY A 1 1 ? -34.942 4.871 5.037 1.00 7.83 510 GLY A C 5
ATOM 3076 O O . GLY A 1 1 ? -34.594 5.865 5.677 1.00 8.04 510 GLY A O 5
ATOM 3082 N N . SER A 1 2 ? -34.867 3.639 5.520 1.00 7.22 511 SER A N 5
ATOM 3083 C CA . SER A 1 2 ? -34.376 3.374 6.863 1.00 6.73 511 SER A CA 5
ATOM 3084 C C . SER A 1 2 ? -32.898 3.000 6.830 1.00 6.19 511 SER A C 5
ATOM 3085 O O . SER A 1 2 ? -32.412 2.270 7.697 1.00 5.90 511 SER A O 5
ATOM 3093 N N . VAL A 1 3 ? -32.194 3.509 5.814 1.00 6.20 512 VAL A N 5
ATOM 3094 C CA . VAL A 1 3 ? -30.776 3.235 5.617 1.00 5.78 512 VAL A CA 5
ATOM 3095 C C . VAL A 1 3 ? -30.557 1.738 5.354 1.00 5.49 512 VAL A C 5
ATOM 3096 O O . VAL A 1 3 ? -29.445 1.223 5.435 1.00 5.11 512 VAL A O 5
ATOM 3109 N N . GLU A 1 4 ? -31.635 1.056 4.988 1.00 5.73 513 GLU A N 5
ATOM 3110 C CA . GLU A 1 4 ? -31.602 -0.383 4.771 1.00 5.58 513 GLU A CA 5
ATOM 3111 C C . GLU A 1 4 ? -30.730 -0.731 3.569 1.00 5.26 513 GLU A C 5
ATOM 3112 O O . GLU A 1 4 ? -29.952 -1.686 3.605 1.00 4.95 513 GLU A O 5
ATOM 3124 N N . THR A 1 5 ? -30.865 0.051 2.510 1.00 5.38 514 THR A N 5
ATOM 3125 C CA . THR A 1 5 ? -30.081 -0.145 1.305 1.00 5.15 514 THR A CA 5
ATOM 3126 C C . THR A 1 5 ? -28.791 0.660 1.370 1.00 4.74 514 THR A C 5
ATOM 3127 O O . THR A 1 5 ? -27.733 0.208 0.926 1.00 4.68 514 THR A O 5
ATOM 3138 N N . CYS A 1 6 ? -28.893 1.851 1.946 1.00 4.56 515 CYS A N 5
ATOM 3139 C CA . CYS A 1 6 ? -27.760 2.754 2.047 1.00 4.21 515 CYS A CA 5
ATOM 3140 C C . CYS A 1 6 ? -26.657 2.152 2.908 1.00 3.93 515 CYS A C 5
ATOM 3141 O O . CYS A 1 6 ? -25.481 2.299 2.599 1.00 3.56 515 CYS A O 5
ATOM 3149 N N . MET A 1 7 ? -27.031 1.453 3.971 1.00 4.13 516 MET A N 5
ATOM 3150 C CA . MET A 1 7 ? -26.040 0.808 4.825 1.00 3.95 516 MET A CA 5
ATOM 3151 C C . MET A 1 7 ? -25.254 -0.231 4.035 1.00 3.70 516 MET A C 5
ATOM 3152 O O . MET A 1 7 ? -24.053 -0.393 4.232 1.00 3.40 516 MET A O 5
ATOM 3166 N N . SER A 1 8 ? -25.936 -0.916 3.127 1.00 3.87 517 SER A N 5
ATOM 3167 C CA . SER A 1 8 ? -25.301 -1.930 2.306 1.00 3.73 517 SER A CA 5
ATOM 3168 C C . SER A 1 8 ? -24.337 -1.303 1.295 1.00 3.38 517 SER A C 5
ATOM 3169 O O . SER A 1 8 ? -23.202 -1.757 1.154 1.00 3.11 517 SER A O 5
ATOM 3177 N N . LEU A 1 9 ? -24.779 -0.259 0.600 1.00 3.41 518 LEU A N 5
ATOM 3178 C CA . LEU A 1 9 ? -23.918 0.411 -0.366 1.00 3.15 518 LEU A CA 5
ATOM 3179 C C . LEU A 1 9 ? -22.761 1.140 0.318 1.00 2.83 518 LEU A C 5
ATOM 3180 O O . LEU A 1 9 ? -21.619 1.054 -0.128 1.00 2.54 518 LEU A O 5
ATOM 3196 N N . ALA A 1 10 ? -23.057 1.830 1.412 1.00 2.92 519 ALA A N 5
ATOM 3197 C CA . ALA A 1 10 ? -22.050 2.599 2.138 1.00 2.71 519 ALA A CA 5
ATOM 3198 C C . ALA A 1 10 ? -20.949 1.698 2.687 1.00 2.50 519 ALA A C 5
ATOM 3199 O O . ALA A 1 10 ? -19.767 2.032 2.599 1.00 2.24 519 ALA A O 5
ATOM 3206 N N . SER A 1 11 ? -21.337 0.553 3.245 1.00 2.66 520 SER A N 5
ATOM 3207 C CA . SER A 1 11 ? -20.367 -0.396 3.779 1.00 2.54 520 SER A CA 5
ATOM 3208 C C . SER A 1 11 ? -19.537 -0.995 2.651 1.00 2.31 520 SER A C 5
ATOM 3209 O O . SER A 1 11 ? -18.347 -1.246 2.818 1.00 2.10 520 SER A O 5
ATOM 3217 N N . GLN A 1 12 ? -20.169 -1.210 1.502 1.00 2.40 521 GLN A N 5
ATOM 3218 C CA . GLN A 1 12 ? -19.464 -1.701 0.328 1.00 2.26 521 GLN A CA 5
ATOM 3219 C C . GLN A 1 12 ? -18.410 -0.685 -0.104 1.00 1.95 521 GLN A C 5
ATOM 3220 O O . GLN A 1 12 ? -17.257 -1.038 -0.336 1.00 1.75 521 GLN A O 5
ATOM 3234 N N . VAL A 1 13 ? -18.809 0.580 -0.178 1.00 1.94 522 VAL A N 5
ATOM 3235 C CA . VAL A 1 13 ? -17.876 1.662 -0.479 1.00 1.71 522 VAL A CA 5
ATOM 3236 C C . VAL A 1 13 ? -16.753 1.694 0.555 1.00 1.52 522 VAL A C 5
ATOM 3237 O O . VAL A 1 13 ? -15.584 1.893 0.219 1.00 1.28 522 VAL A O 5
ATOM 3250 N N . VAL A 1 14 ? -17.119 1.479 1.813 1.00 1.66 523 VAL A N 5
ATOM 3251 C CA . VAL A 1 14 ? -16.162 1.415 2.902 1.00 1.58 523 VAL A CA 5
ATOM 3252 C C . VAL A 1 14 ? -15.190 0.250 2.702 1.00 1.41 523 VAL A C 5
ATOM 3253 O O . VAL A 1 14 ? -13.992 0.386 2.940 1.00 1.24 523 VAL A O 5
ATOM 3266 N N . LYS A 1 15 ? -15.707 -0.886 2.244 1.00 1.52 524 LYS A N 5
ATOM 3267 C CA . LYS A 1 15 ? -14.868 -2.042 1.949 1.00 1.44 524 LYS A CA 5
ATOM 3268 C C . LYS A 1 15 ? -13.912 -1.746 0.796 1.00 1.21 524 LYS A C 5
ATOM 3269 O O . LYS A 1 15 ? -12.753 -2.153 0.831 1.00 1.07 524 LYS A O 5
ATOM 3288 N N . LEU A 1 16 ? -14.397 -1.029 -0.220 1.00 1.21 525 LEU A N 5
ATOM 3289 C CA . LEU A 1 16 ? -13.541 -0.588 -1.322 1.00 1.06 525 LEU A CA 5
ATOM 3290 C C . LEU A 1 16 ? -12.446 0.332 -0.800 1.00 0.82 525 LEU A C 5
ATOM 3291 O O . LEU A 1 16 ? -11.287 0.221 -1.195 1.00 0.67 525 LEU A O 5
ATOM 3307 N N . THR A 1 17 ? -12.816 1.216 0.116 1.00 0.84 526 THR A N 5
ATOM 3308 C CA . THR A 1 17 ? -11.885 2.146 0.712 1.00 0.73 526 THR A CA 5
ATOM 3309 C C . THR A 1 17 ? -10.880 1.396 1.592 1.00 0.62 526 THR A C 5
ATOM 3310 O O . THR A 1 17 ? -9.696 1.739 1.644 1.00 0.52 526 THR A O 5
ATOM 3321 N N . LYS A 1 18 ? -11.360 0.357 2.265 1.00 0.72 527 LYS A N 5
ATOM 3322 C CA . LYS A 1 18 ? -10.505 -0.503 3.067 1.00 0.71 527 LYS A CA 5
ATOM 3323 C C . LYS A 1 18 ? -9.528 -1.252 2.168 1.00 0.55 527 LYS A C 5
ATOM 3324 O O . LYS A 1 18 ? -8.331 -1.298 2.441 1.00 0.47 527 LYS A O 5
ATOM 3343 N N . GLN A 1 19 ? -10.049 -1.800 1.079 1.00 0.59 528 GLN A N 5
ATOM 3344 C CA . GLN A 1 19 ? -9.246 -2.550 0.123 1.00 0.55 528 GLN A CA 5
ATOM 3345 C C . GLN A 1 19 ? -8.159 -1.663 -0.477 1.00 0.40 528 GLN A C 5
ATOM 3346 O O . GLN A 1 19 ? -7.006 -2.077 -0.599 1.00 0.37 528 GLN A O 5
ATOM 3360 N N . LEU A 1 20 ? -8.532 -0.438 -0.837 1.00 0.37 529 LEU A N 5
ATOM 3361 C CA . LEU A 1 20 ? -7.581 0.532 -1.368 1.00 0.33 529 LEU A CA 5
ATOM 3362 C C . LEU A 1 20 ? -6.493 0.831 -0.347 1.00 0.22 529 LEU A C 5
ATOM 3363 O O . LEU A 1 20 ? -5.305 0.874 -0.673 1.00 0.26 529 LEU A O 5
ATOM 3379 N N . LYS A 1 21 ? -6.911 1.038 0.892 1.00 0.23 530 LYS A N 5
ATOM 3380 C CA . LYS A 1 21 ? -5.984 1.324 1.977 1.00 0.30 530 LYS A CA 5
ATOM 3381 C C . LYS A 1 21 ? -5.041 0.146 2.219 1.00 0.24 530 LYS A C 5
ATOM 3382 O O . LYS A 1 21 ? -3.827 0.327 2.291 1.00 0.29 530 LYS A O 5
ATOM 3401 N N . GLU A 1 22 ? -5.598 -1.061 2.313 1.00 0.21 531 GLU A N 5
ATOM 3402 C CA . GLU A 1 22 ? -4.796 -2.264 2.548 1.00 0.26 531 GLU A CA 5
ATOM 3403 C C . GLU A 1 22 ? -3.834 -2.507 1.388 1.00 0.23 531 GLU A C 5
ATOM 3404 O O . GLU A 1 22 ? -2.699 -2.953 1.581 1.00 0.26 531 GLU A O 5
ATOM 3416 N N . GLN A 1 23 ? -4.296 -2.210 0.185 1.00 0.23 532 GLN A N 5
ATOM 3417 C CA . GLN A 1 23 ? -3.458 -2.307 -0.999 1.00 0.32 532 GLN A CA 5
ATOM 3418 C C . GLN A 1 23 ? -2.328 -1.282 -0.944 1.00 0.33 532 GLN A C 5
ATOM 3419 O O . GLN A 1 23 ? -1.191 -1.573 -1.302 1.00 0.41 532 GLN A O 5
ATOM 3433 N N . THR A 1 24 ? -2.643 -0.086 -0.480 1.00 0.29 533 THR A N 5
ATOM 3434 C CA . THR A 1 24 ? -1.656 0.973 -0.408 1.00 0.36 533 THR A CA 5
ATOM 3435 C C . THR A 1 24 ? -0.658 0.734 0.722 1.00 0.35 533 THR A C 5
ATOM 3436 O O . THR A 1 24 ? 0.531 0.980 0.548 1.00 0.41 533 THR A O 5
ATOM 3447 N N . VAL A 1 25 ? -1.122 0.233 1.866 1.00 0.29 534 VAL A N 5
ATOM 3448 C CA . VAL A 1 25 ? -0.223 -0.014 2.988 1.00 0.32 534 VAL A CA 5
ATOM 3449 C C . VAL A 1 25 ? 0.809 -1.090 2.645 1.00 0.32 534 VAL A C 5
ATOM 3450 O O . VAL A 1 25 ? 1.970 -0.971 3.022 1.00 0.35 534 VAL A O 5
ATOM 3463 N N . GLU A 1 26 ? 0.402 -2.132 1.928 1.00 0.29 535 GLU A N 5
ATOM 3464 C CA . GLU A 1 26 ? 1.354 -3.145 1.490 1.00 0.32 535 GLU A CA 5
ATOM 3465 C C . GLU A 1 26 ? 2.261 -2.580 0.394 1.00 0.36 535 GLU A C 5
ATOM 3466 O O . GLU A 1 26 ? 3.431 -2.950 0.281 1.00 0.39 535 GLU A O 5
ATOM 3478 N N . ARG A 1 27 ? 1.706 -1.669 -0.397 1.00 0.38 536 ARG A N 5
ATOM 3479 C CA . ARG A 1 27 ? 2.438 -1.019 -1.477 1.00 0.44 536 ARG A CA 5
ATOM 3480 C C . ARG A 1 27 ? 3.499 -0.060 -0.928 1.00 0.46 536 ARG A C 5
ATOM 3481 O O . ARG A 1 27 ? 4.643 -0.063 -1.388 1.00 0.49 536 ARG A O 5
ATOM 3502 N N . VAL A 1 28 ? 3.132 0.746 0.065 1.00 0.45 537 VAL A N 5
ATOM 3503 C CA . VAL A 1 28 ? 4.089 1.643 0.707 1.00 0.49 537 VAL A CA 5
ATOM 3504 C C . VAL A 1 28 ? 5.137 0.837 1.455 1.00 0.45 537 VAL A C 5
ATOM 3505 O O . VAL A 1 28 ? 6.312 1.178 1.451 1.00 0.48 537 VAL A O 5
ATOM 3518 N N . THR A 1 29 ? 4.695 -0.240 2.089 1.00 0.40 538 THR A N 5
ATOM 3519 C CA . THR A 1 29 ? 5.589 -1.161 2.766 1.00 0.38 538 THR A CA 5
ATOM 3520 C C . THR A 1 29 ? 6.612 -1.745 1.786 1.00 0.36 538 THR A C 5
ATOM 3521 O O . THR A 1 29 ? 7.773 -1.937 2.136 1.00 0.34 538 THR A O 5
ATOM 3532 N N . LEU A 1 30 ? 6.181 -2.010 0.556 1.00 0.37 539 LEU A N 5
ATOM 3533 C CA . LEU A 1 30 ? 7.074 -2.501 -0.477 1.00 0.37 539 LEU A CA 5
ATOM 3534 C C . LEU A 1 30 ? 8.109 -1.423 -0.813 1.00 0.38 539 LEU A C 5
ATOM 3535 O O . LEU A 1 30 ? 9.300 -1.704 -0.946 1.00 0.35 539 LEU A O 5
ATOM 3551 N N . GLN A 1 31 ? 7.646 -0.185 -0.933 1.00 0.43 540 GLN A N 5
ATOM 3552 C CA . GLN A 1 31 ? 8.540 0.953 -1.133 1.00 0.45 540 GLN A CA 5
ATOM 3553 C C . GLN A 1 31 ? 9.425 1.159 0.095 1.00 0.35 540 GLN A C 5
ATOM 3554 O O . GLN A 1 31 ? 10.544 1.642 -0.010 1.00 0.30 540 GLN A O 5
ATOM 3568 N N . ASN A 1 32 ? 8.909 0.786 1.258 1.00 0.37 541 ASN A N 5
ATOM 3569 C CA . ASN A 1 32 ? 9.679 0.825 2.499 1.00 0.34 541 ASN A CA 5
ATOM 3570 C C . ASN A 1 32 ? 10.777 -0.236 2.454 1.00 0.25 541 ASN A C 5
ATOM 3571 O O . ASN A 1 32 ? 11.903 0.005 2.880 1.00 0.25 541 ASN A O 5
ATOM 3582 N N . GLN A 1 33 ? 10.446 -1.403 1.908 1.00 0.22 542 GLN A N 5
ATOM 3583 C CA . GLN A 1 33 ? 11.443 -2.447 1.679 1.00 0.21 542 GLN A CA 5
ATOM 3584 C C . GLN A 1 33 ? 12.509 -1.925 0.725 1.00 0.18 542 GLN A C 5
ATOM 3585 O O . GLN A 1 33 ? 13.697 -2.179 0.902 1.00 0.24 542 GLN A O 5
ATOM 3599 N N . LEU A 1 34 ? 12.062 -1.181 -0.281 1.00 0.19 543 LEU A N 5
ATOM 3600 C CA . LEU A 1 34 ? 12.957 -0.556 -1.240 1.00 0.23 543 LEU A CA 5
ATOM 3601 C C . LEU A 1 34 ? 13.768 0.551 -0.569 1.00 0.16 543 LEU A C 5
ATOM 3602 O O . LEU A 1 34 ? 14.935 0.764 -0.890 1.00 0.24 543 LEU A O 5
ATOM 3618 N N . GLN A 1 35 ? 13.141 1.255 0.365 1.00 0.11 544 GLN A N 5
ATOM 3619 C CA . GLN A 1 35 ? 13.816 2.259 1.166 1.00 0.20 544 GLN A CA 5
ATOM 3620 C C . GLN A 1 35 ? 14.954 1.609 1.944 1.00 0.29 544 GLN A C 5
ATOM 3621 O O . GLN A 1 35 ? 16.078 2.108 1.968 1.00 0.37 544 GLN A O 5
ATOM 3635 N N . GLN A 1 36 ? 14.649 0.477 2.561 1.00 0.33 545 GLN A N 5
ATOM 3636 C CA . GLN A 1 36 ? 15.649 -0.306 3.269 1.00 0.47 545 GLN A CA 5
ATOM 3637 C C . GLN A 1 36 ? 16.695 -0.832 2.292 1.00 0.50 545 GLN A C 5
ATOM 3638 O O . GLN A 1 36 ? 17.866 -0.962 2.638 1.00 0.63 545 GLN A O 5
ATOM 3652 N N . PHE A 1 37 ? 16.255 -1.121 1.072 1.00 0.42 546 PHE A N 5
ATOM 3653 C CA . PHE A 1 37 ? 17.137 -1.586 0.011 1.00 0.53 546 PHE A CA 5
ATOM 3654 C C . PHE A 1 37 ? 18.141 -0.502 -0.376 1.00 0.61 546 PHE A C 5
ATOM 3655 O O . PHE A 1 37 ? 19.345 -0.754 -0.419 1.00 0.77 546 PHE A O 5
ATOM 3672 N N . LEU A 1 38 ? 17.652 0.705 -0.641 1.00 0.53 547 LEU A N 5
ATOM 3673 C CA . LEU A 1 38 ? 18.528 1.806 -1.008 1.00 0.64 547 LEU A CA 5
ATOM 3674 C C . LEU A 1 38 ? 19.448 2.165 0.151 1.00 0.74 547 LEU A C 5
ATOM 3675 O O . LEU A 1 38 ? 20.619 2.477 -0.047 1.00 0.89 547 LEU A O 5
ATOM 3691 N N . GLU A 1 39 ? 18.915 2.108 1.363 1.00 0.69 548 GLU A N 5
ATOM 3692 C CA . GLU A 1 39 ? 19.719 2.324 2.556 1.00 0.85 548 GLU A CA 5
ATOM 3693 C C . GLU A 1 39 ? 20.745 1.209 2.733 1.00 0.97 548 GLU A C 5
ATOM 3694 O O . GLU A 1 39 ? 21.848 1.447 3.220 1.00 1.12 548 GLU A O 5
ATOM 3706 N N . ALA A 1 40 ? 20.380 -0.007 2.350 1.00 0.93 549 ALA A N 5
ATOM 3707 C CA . ALA A 1 40 ? 21.323 -1.119 2.357 1.00 1.09 549 ALA A CA 5
ATOM 3708 C C . ALA A 1 40 ? 22.474 -0.836 1.401 1.00 1.20 549 ALA A C 5
ATOM 3709 O O . ALA A 1 40 ? 23.619 -1.212 1.658 1.00 1.35 549 ALA A O 5
ATOM 3716 N N . GLN A 1 41 ? 22.162 -0.169 0.297 1.00 1.15 550 GLN A N 5
ATOM 3717 C CA . GLN A 1 41 ? 23.181 0.283 -0.643 1.00 1.31 550 GLN A CA 5
ATOM 3718 C C . GLN A 1 41 ? 24.049 1.356 0.011 1.00 1.43 550 GLN A C 5
ATOM 3719 O O . GLN A 1 41 ? 25.272 1.346 -0.121 1.00 1.65 550 GLN A O 5
ATOM 3733 N N . LYS A 1 42 ? 23.399 2.274 0.726 1.00 1.33 551 LYS A N 5
ATOM 3734 C CA . LYS A 1 42 ? 24.103 3.324 1.461 1.00 1.50 551 LYS A CA 5
ATOM 3735 C C . LYS A 1 42 ? 25.021 2.711 2.508 1.00 1.72 551 LYS A C 5
ATOM 3736 O O . LYS A 1 42 ? 26.141 3.166 2.702 1.00 2.01 551 LYS A O 5
ATOM 3755 N N . SER A 1 43 ? 24.529 1.670 3.176 1.00 1.61 552 SER A N 5
ATOM 3756 C CA . SER A 1 43 ? 25.303 0.957 4.187 1.00 1.82 552 SER A CA 5
ATOM 3757 C C . SER A 1 43 ? 26.627 0.460 3.606 1.00 1.95 552 SER A C 5
ATOM 3758 O O . SER A 1 43 ? 27.656 0.468 4.282 1.00 2.23 552 SER A O 5
ATOM 3766 N N . GLU A 1 44 ? 26.596 0.047 2.346 1.00 1.81 553 GLU A N 5
ATOM 3767 C CA . GLU A 1 44 ? 27.797 -0.417 1.671 1.00 2.00 553 GLU A CA 5
ATOM 3768 C C . GLU A 1 44 ? 28.636 0.769 1.199 1.00 2.25 553 GLU A C 5
ATOM 3769 O O . GLU A 1 44 ? 29.848 0.814 1.414 1.00 2.55 553 GLU A O 5
ATOM 3781 N N . GLY A 1 45 ? 27.966 1.733 0.577 1.00 2.16 554 GLY A N 5
ATOM 3782 C CA . GLY A 1 45 ? 28.644 2.887 0.016 1.00 2.43 554 GLY A CA 5
ATOM 3783 C C . GLY A 1 45 ? 29.279 3.784 1.063 1.00 2.68 554 GLY A C 5
ATOM 3784 O O . GLY A 1 45 ? 30.245 4.486 0.778 1.00 2.98 554 GLY A O 5
ATOM 3788 N N . LYS A 1 46 ? 28.733 3.776 2.273 1.00 2.59 555 LYS A N 5
ATOM 3789 C CA . LYS A 1 46 ? 29.277 4.590 3.354 1.00 2.88 555 LYS A CA 5
ATOM 3790 C C . LYS A 1 46 ? 30.557 3.968 3.904 1.00 3.09 555 LYS A C 5
ATOM 3791 O O . LYS A 1 46 ? 31.292 4.597 4.664 1.00 3.44 555 LYS A O 5
ATOM 3810 N N . SER A 1 47 ? 30.804 2.727 3.524 1.00 2.91 556 SER A N 5
ATOM 3811 C CA . SER A 1 47 ? 32.019 2.035 3.919 1.00 3.12 556 SER A CA 5
ATOM 3812 C C . SER A 1 47 ? 33.049 2.123 2.795 1.00 3.40 556 SER A C 5
ATOM 3813 O O . SER A 1 47 ? 34.232 2.373 3.037 1.00 3.67 556 SER A O 5
ATOM 3821 N N . LEU A 1 48 ? 32.583 1.931 1.566 1.00 3.70 557 LEU A N 5
ATOM 3822 C CA . LEU A 1 48 ? 33.442 1.999 0.396 1.00 4.05 557 LEU A CA 5
ATOM 3823 C C . LEU A 1 48 ? 32.602 2.377 -0.820 1.00 4.48 557 LEU A C 5
ATOM 3824 O O . LEU A 1 48 ? 31.933 1.482 -1.380 1.00 4.98 557 LEU A O 5
ATOM 3841 N N . GLY A 1 1 ? -37.626 6.561 -0.016 1.00 9.10 510 GLY A N 6
ATOM 3842 C CA . GLY A 1 1 ? -36.564 6.560 1.014 1.00 8.55 510 GLY A CA 6
ATOM 3843 C C . GLY A 1 1 ? -35.196 6.764 0.411 1.00 7.83 510 GLY A C 6
ATOM 3844 O O . GLY A 1 1 ? -34.943 6.358 -0.725 1.00 8.04 510 GLY A O 6
ATOM 3850 N N . SER A 1 2 ? -34.315 7.401 1.161 1.00 7.22 511 SER A N 6
ATOM 3851 C CA . SER A 1 2 ? -32.970 7.673 0.690 1.00 6.73 511 SER A CA 6
ATOM 3852 C C . SER A 1 2 ? -31.934 6.873 1.474 1.00 6.19 511 SER A C 6
ATOM 3853 O O . SER A 1 2 ? -30.787 6.746 1.046 1.00 5.90 511 SER A O 6
ATOM 3861 N N . VAL A 1 3 ? -32.351 6.314 2.609 1.00 6.20 512 VAL A N 6
ATOM 3862 C CA . VAL A 1 3 ? -31.457 5.511 3.437 1.00 5.78 512 VAL A CA 6
ATOM 3863 C C . VAL A 1 3 ? -30.927 4.322 2.647 1.00 5.49 512 VAL A C 6
ATOM 3864 O O . VAL A 1 3 ? -29.740 3.997 2.720 1.00 5.11 512 VAL A O 6
ATOM 3877 N N . GLU A 1 4 ? -31.809 3.694 1.872 1.00 5.73 513 GLU A N 6
ATOM 3878 C CA . GLU A 1 4 ? -31.428 2.566 1.029 1.00 5.58 513 GLU A CA 6
ATOM 3879 C C . GLU A 1 4 ? -30.290 2.955 0.083 1.00 5.26 513 GLU A C 6
ATOM 3880 O O . GLU A 1 4 ? -29.334 2.199 -0.105 1.00 4.95 513 GLU A O 6
ATOM 3892 N N . THR A 1 5 ? -30.393 4.146 -0.490 1.00 5.38 514 THR A N 6
ATOM 3893 C CA . THR A 1 5 ? -29.397 4.645 -1.417 1.00 5.15 514 THR A CA 6
ATOM 3894 C C . THR A 1 5 ? -28.068 4.888 -0.703 1.00 4.74 514 THR A C 6
ATOM 3895 O O . THR A 1 5 ? -27.026 4.379 -1.120 1.00 4.68 514 THR A O 6
ATOM 3906 N N . CYS A 1 6 ? -28.119 5.639 0.393 1.00 4.56 515 CYS A N 6
ATOM 3907 C CA . CYS A 1 6 ? -26.916 5.992 1.145 1.00 4.21 515 CYS A CA 6
ATOM 3908 C C . CYS A 1 6 ? -26.230 4.751 1.711 1.00 3.93 515 CYS A C 6
ATOM 3909 O O . CYS A 1 6 ? -25.004 4.680 1.765 1.00 3.56 515 CYS A O 6
ATOM 3917 N N . MET A 1 7 ? -27.020 3.776 2.134 1.00 4.13 516 MET A N 6
ATOM 3918 C CA . MET A 1 7 ? -26.470 2.530 2.648 1.00 3.95 516 MET A CA 6
ATOM 3919 C C . MET A 1 7 ? -25.692 1.812 1.551 1.00 3.70 516 MET A C 6
ATOM 3920 O O . MET A 1 7 ? -24.594 1.304 1.780 1.00 3.40 516 MET A O 6
ATOM 3934 N N . SER A 1 8 ? -26.254 1.809 0.350 1.00 3.87 517 SER A N 6
ATOM 3935 C CA . SER A 1 8 ? -25.647 1.121 -0.775 1.00 3.73 517 SER A CA 6
ATOM 3936 C C . SER A 1 8 ? -24.342 1.795 -1.196 1.00 3.38 517 SER A C 6
ATOM 3937 O O . SER A 1 8 ? -23.318 1.128 -1.370 1.00 3.11 517 SER A O 6
ATOM 3945 N N . LEU A 1 9 ? -24.369 3.120 -1.330 1.00 3.41 518 LEU A N 6
ATOM 3946 C CA . LEU A 1 9 ? -23.186 3.857 -1.752 1.00 3.15 518 LEU A CA 6
ATOM 3947 C C . LEU A 1 9 ? -22.080 3.798 -0.700 1.00 2.83 518 LEU A C 6
ATOM 3948 O O . LEU A 1 9 ? -20.914 3.614 -1.036 1.00 2.54 518 LEU A O 6
ATOM 3964 N N . ALA A 1 10 ? -22.451 3.932 0.566 1.00 2.92 519 ALA A N 6
ATOM 3965 C CA . ALA A 1 10 ? -21.481 3.887 1.656 1.00 2.71 519 ALA A CA 6
ATOM 3966 C C . ALA A 1 10 ? -20.780 2.535 1.710 1.00 2.50 519 ALA A C 6
ATOM 3967 O O . ALA A 1 10 ? -19.566 2.467 1.872 1.00 2.24 519 ALA A O 6
ATOM 3974 N N . SER A 1 11 ? -21.550 1.463 1.553 1.00 2.66 520 SER A N 6
ATOM 3975 C CA . SER A 1 11 ? -20.986 0.117 1.531 1.00 2.54 520 SER A CA 6
ATOM 3976 C C . SER A 1 11 ? -20.058 -0.046 0.335 1.00 2.31 520 SER A C 6
ATOM 3977 O O . SER A 1 11 ? -18.993 -0.651 0.438 1.00 2.10 520 SER A O 6
ATOM 3985 N N . GLN A 1 12 ? -20.465 0.520 -0.794 1.00 2.40 521 GLN A N 6
ATOM 3986 C CA . GLN A 1 12 ? -19.657 0.491 -2.003 1.00 2.26 521 GLN A CA 6
ATOM 3987 C C . GLN A 1 12 ? -18.335 1.215 -1.768 1.00 1.95 521 GLN A C 6
ATOM 3988 O O . GLN A 1 12 ? -17.265 0.676 -2.038 1.00 1.75 521 GLN A O 6
ATOM 4002 N N . VAL A 1 13 ? -18.423 2.417 -1.213 1.00 1.94 522 VAL A N 6
ATOM 4003 C CA . VAL A 1 13 ? -17.245 3.211 -0.890 1.00 1.71 522 VAL A CA 6
ATOM 4004 C C . VAL A 1 13 ? -16.366 2.479 0.115 1.00 1.52 522 VAL A C 6
ATOM 4005 O O . VAL A 1 13 ? -15.145 2.485 -0.002 1.00 1.28 522 VAL A O 6
ATOM 4018 N N . VAL A 1 14 ? -16.998 1.838 1.088 1.00 1.66 523 VAL A N 6
ATOM 4019 C CA . VAL A 1 14 ? -16.290 1.086 2.108 1.00 1.58 523 VAL A CA 6
ATOM 4020 C C . VAL A 1 14 ? -15.478 -0.049 1.480 1.00 1.41 523 VAL A C 6
ATOM 4021 O O . VAL A 1 14 ? -14.334 -0.288 1.868 1.00 1.24 523 VAL A O 6
ATOM 4034 N N . LYS A 1 15 ? -16.059 -0.725 0.494 1.00 1.52 524 LYS A N 6
ATOM 4035 C CA . LYS A 1 15 ? -15.355 -1.788 -0.218 1.00 1.44 524 LYS A CA 6
ATOM 4036 C C . LYS A 1 15 ? -14.203 -1.230 -1.053 1.00 1.21 524 LYS A C 6
ATOM 4037 O O . LYS A 1 15 ? -13.106 -1.794 -1.058 1.00 1.07 524 LYS A O 6
ATOM 4056 N N . LEU A 1 16 ? -14.441 -0.115 -1.745 1.00 1.21 525 LEU A N 6
ATOM 4057 C CA . LEU A 1 16 ? -13.379 0.542 -2.509 1.00 1.06 525 LEU A CA 6
ATOM 4058 C C . LEU A 1 16 ? -12.277 1.025 -1.577 1.00 0.82 525 LEU A C 6
ATOM 4059 O O . LEU A 1 16 ? -11.091 0.865 -1.861 1.00 0.67 525 LEU A O 6
ATOM 4075 N N . THR A 1 17 ? -12.686 1.588 -0.451 1.00 0.84 526 THR A N 6
ATOM 4076 C CA . THR A 1 17 ? -11.782 2.141 0.516 1.00 0.73 526 THR A CA 6
ATOM 4077 C C . THR A 1 17 ? -10.972 1.031 1.186 1.00 0.62 526 THR A C 6
ATOM 4078 O O . THR A 1 17 ? -9.774 1.181 1.425 1.00 0.52 526 THR A O 6
ATOM 4089 N N . LYS A 1 18 ? -11.629 -0.092 1.454 1.00 0.72 527 LYS A N 6
ATOM 4090 C CA . LYS A 1 18 ? -10.968 -1.251 2.032 1.00 0.71 527 LYS A CA 6
ATOM 4091 C C . LYS A 1 18 ? -9.862 -1.741 1.108 1.00 0.55 527 LYS A C 6
ATOM 4092 O O . LYS A 1 18 ? -8.742 -1.996 1.547 1.00 0.47 527 LYS A O 6
ATOM 4111 N N . GLN A 1 19 ? -10.183 -1.845 -0.178 1.00 0.59 528 GLN A N 6
ATOM 4112 C CA . GLN A 1 19 ? -9.214 -2.278 -1.173 1.00 0.55 528 GLN A CA 6
ATOM 4113 C C . GLN A 1 19 ? -8.037 -1.311 -1.230 1.00 0.40 528 GLN A C 6
ATOM 4114 O O . GLN A 1 19 ? -6.879 -1.725 -1.178 1.00 0.37 528 GLN A O 6
ATOM 4128 N N . LEU A 1 20 ? -8.343 -0.020 -1.300 1.00 0.37 529 LEU A N 6
ATOM 4129 C CA . LEU A 1 20 ? -7.316 1.011 -1.370 1.00 0.33 529 LEU A CA 6
ATOM 4130 C C . LEU A 1 20 ? -6.427 0.971 -0.137 1.00 0.22 529 LEU A C 6
ATOM 4131 O O . LEU A 1 20 ? -5.203 1.023 -0.238 1.00 0.26 529 LEU A O 6
ATOM 4147 N N . LYS A 1 21 ? -7.066 0.856 1.015 1.00 0.23 530 LYS A N 6
ATOM 4148 C CA . LYS A 1 21 ? -6.376 0.853 2.297 1.00 0.30 530 LYS A CA 6
ATOM 4149 C C . LYS A 1 21 ? -5.338 -0.265 2.357 1.00 0.24 530 LYS A C 6
ATOM 4150 O O . LYS A 1 21 ? -4.178 -0.025 2.688 1.00 0.29 530 LYS A O 6
ATOM 4169 N N . GLU A 1 22 ? -5.748 -1.473 1.989 1.00 0.21 531 GLU A N 6
ATOM 4170 C CA . GLU A 1 22 ? -4.881 -2.642 2.103 1.00 0.26 531 GLU A CA 6
ATOM 4171 C C . GLU A 1 22 ? -3.769 -2.610 1.065 1.00 0.23 531 GLU A C 6
ATOM 4172 O O . GLU A 1 22 ? -2.605 -2.859 1.382 1.00 0.26 531 GLU A O 6
ATOM 4184 N N . GLN A 1 23 ? -4.126 -2.290 -0.172 1.00 0.23 532 GLN A N 6
ATOM 4185 C CA . GLN A 1 23 ? -3.146 -2.252 -1.246 1.00 0.32 532 GLN A CA 6
ATOM 4186 C C . GLN A 1 23 ? -2.100 -1.177 -0.979 1.00 0.33 532 GLN A C 6
ATOM 4187 O O . GLN A 1 23 ? -0.930 -1.342 -1.313 1.00 0.41 532 GLN A O 6
ATOM 4201 N N . THR A 1 24 ? -2.517 -0.085 -0.354 1.00 0.29 533 THR A N 6
ATOM 4202 C CA . THR A 1 24 ? -1.602 1.003 -0.054 1.00 0.36 533 THR A CA 6
ATOM 4203 C C . THR A 1 24 ? -0.686 0.657 1.118 1.00 0.35 533 THR A C 6
ATOM 4204 O O . THR A 1 24 ? 0.522 0.873 1.034 1.00 0.41 533 THR A O 6
ATOM 4215 N N . VAL A 1 25 ? -1.240 0.101 2.202 1.00 0.29 534 VAL A N 6
ATOM 4216 C CA . VAL A 1 25 ? -0.438 -0.181 3.394 1.00 0.32 534 VAL A CA 6
ATOM 4217 C C . VAL A 1 25 ? 0.697 -1.156 3.082 1.00 0.32 534 VAL A C 6
ATOM 4218 O O . VAL A 1 25 ? 1.817 -0.978 3.563 1.00 0.35 534 VAL A O 6
ATOM 4231 N N . GLU A 1 26 ? 0.423 -2.169 2.268 1.00 0.29 535 GLU A N 6
ATOM 4232 C CA . GLU A 1 26 ? 1.466 -3.098 1.870 1.00 0.32 535 GLU A CA 6
ATOM 4233 C C . GLU A 1 26 ? 2.416 -2.446 0.869 1.00 0.36 535 GLU A C 6
ATOM 4234 O O . GLU A 1 26 ? 3.621 -2.685 0.910 1.00 0.39 535 GLU A O 6
ATOM 4246 N N . ARG A 1 27 ? 1.872 -1.612 -0.015 1.00 0.38 536 ARG A N 6
ATOM 4247 C CA . ARG A 1 27 ? 2.676 -0.941 -1.031 1.00 0.44 536 ARG A CA 6
ATOM 4248 C C . ARG A 1 27 ? 3.662 0.044 -0.401 1.00 0.46 536 ARG A C 6
ATOM 4249 O O . ARG A 1 27 ? 4.834 0.071 -0.767 1.00 0.49 536 ARG A O 6
ATOM 4270 N N . VAL A 1 28 ? 3.190 0.842 0.551 1.00 0.45 537 VAL A N 6
ATOM 4271 C CA . VAL A 1 28 ? 4.058 1.791 1.245 1.00 0.49 537 VAL A CA 6
ATOM 4272 C C . VAL A 1 28 ? 5.117 1.044 2.048 1.00 0.45 537 VAL A C 6
ATOM 4273 O O . VAL A 1 28 ? 6.272 1.460 2.111 1.00 0.48 537 VAL A O 6
ATOM 4286 N N . THR A 1 29 ? 4.709 -0.058 2.661 1.00 0.40 538 TH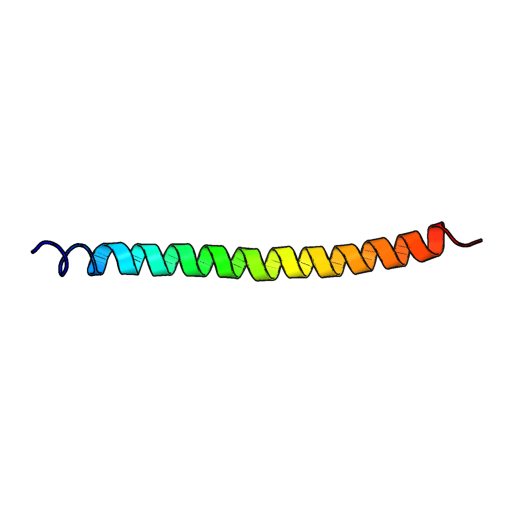R A N 6
ATOM 4287 C CA . THR A 1 29 ? 5.625 -0.923 3.386 1.00 0.38 538 THR A CA 6
ATOM 4288 C C . THR A 1 29 ? 6.660 -1.537 2.435 1.00 0.36 538 THR A C 6
ATOM 4289 O O . THR A 1 29 ? 7.839 -1.650 2.769 1.00 0.34 538 THR A O 6
ATOM 4300 N N . LEU A 1 30 ? 6.215 -1.900 1.238 1.00 0.37 539 LEU A N 6
ATOM 4301 C CA . LEU A 1 30 ? 7.089 -2.440 0.214 1.00 0.37 539 LEU A CA 6
ATOM 4302 C C . LEU A 1 30 ? 8.087 -1.369 -0.229 1.00 0.38 539 LEU A C 6
ATOM 4303 O O . LEU A 1 30 ? 9.271 -1.644 -0.395 1.00 0.35 539 LEU A O 6
ATOM 4319 N N . GLN A 1 31 ? 7.599 -0.148 -0.411 1.00 0.43 540 GLN A N 6
ATOM 4320 C CA . GLN A 1 31 ? 8.465 0.980 -0.743 1.00 0.45 540 GLN A CA 6
ATOM 4321 C C . GLN A 1 31 ? 9.407 1.295 0.411 1.00 0.35 540 GLN A C 6
ATOM 4322 O O . GLN A 1 31 ? 10.526 1.747 0.204 1.00 0.30 540 GLN A O 6
ATOM 4336 N N . ASN A 1 32 ? 8.939 1.053 1.625 1.00 0.37 541 ASN A N 6
ATOM 4337 C CA . ASN A 1 32 ? 9.779 1.178 2.814 1.00 0.34 541 ASN A CA 6
ATOM 4338 C C . ASN A 1 32 ? 10.915 0.163 2.753 1.00 0.25 541 ASN A C 6
ATOM 4339 O O . ASN A 1 32 ? 12.067 0.475 3.067 1.00 0.25 541 ASN A O 6
ATOM 4350 N N . GLN A 1 33 ? 10.577 -1.051 2.332 1.00 0.22 542 GLN A N 6
ATOM 4351 C CA . GLN A 1 33 ? 11.563 -2.103 2.125 1.00 0.21 542 GLN A CA 6
ATOM 4352 C C . GLN A 1 33 ? 12.483 -1.746 0.970 1.00 0.18 542 GLN A C 6
ATOM 4353 O O . GLN A 1 33 ? 13.685 -1.963 1.034 1.00 0.24 542 GLN A O 6
ATOM 4367 N N . LEU A 1 34 ? 11.904 -1.192 -0.083 1.00 0.19 543 LEU A N 6
ATOM 4368 C CA . LEU A 1 34 ? 12.670 -0.783 -1.250 1.00 0.23 543 LEU A CA 6
ATOM 4369 C C . LEU A 1 34 ? 13.596 0.373 -0.888 1.00 0.16 543 LEU A C 6
ATOM 4370 O O . LEU A 1 34 ? 14.694 0.487 -1.421 1.00 0.24 543 LEU A O 6
ATOM 4386 N N . GLN A 1 35 ? 13.151 1.217 0.030 1.00 0.11 544 GLN A N 6
ATOM 4387 C CA . GLN A 1 35 ? 13.981 2.279 0.561 1.00 0.20 544 GLN A CA 6
ATOM 4388 C C . GLN A 1 35 ? 15.172 1.675 1.301 1.00 0.29 544 GLN A C 6
ATOM 4389 O O . GLN A 1 35 ? 16.308 2.115 1.137 1.00 0.37 544 GLN A O 6
ATOM 4403 N N . GLN A 1 36 ? 14.897 0.656 2.109 1.00 0.33 545 GLN A N 6
ATOM 4404 C CA . GLN A 1 36 ? 15.933 -0.116 2.759 1.00 0.47 545 GLN A CA 6
ATOM 4405 C C . GLN A 1 36 ? 16.826 -0.783 1.717 1.00 0.50 545 GLN A C 6
ATOM 4406 O O . GLN A 1 36 ? 18.037 -0.858 1.879 1.00 0.63 545 GLN A O 6
ATOM 4420 N N . PHE A 1 37 ? 16.203 -1.255 0.647 1.00 0.42 546 PHE A N 6
ATOM 4421 C CA . PHE A 1 37 ? 16.891 -1.960 -0.423 1.00 0.53 546 PHE A CA 6
ATOM 4422 C C . PHE A 1 37 ? 17.829 -1.032 -1.195 1.00 0.61 546 PHE A C 6
ATOM 4423 O O . PHE A 1 37 ? 18.987 -1.373 -1.424 1.00 0.77 546 PHE A O 6
ATOM 4440 N N . LEU A 1 38 ? 17.337 0.137 -1.588 1.00 0.53 547 LEU A N 6
ATOM 4441 C CA . LEU A 1 38 ? 18.157 1.106 -2.300 1.00 0.64 547 LEU A CA 6
ATOM 4442 C C . LEU A 1 38 ? 19.294 1.592 -1.409 1.00 0.74 547 LEU A C 6
ATOM 4443 O O . LEU A 1 38 ? 20.403 1.853 -1.873 1.00 0.89 547 LEU A O 6
ATOM 4459 N N . GLU A 1 39 ? 19.007 1.700 -0.125 1.00 0.69 548 GLU A N 6
ATOM 4460 C CA . GLU A 1 39 ? 20.028 2.023 0.855 1.00 0.85 548 GLU A CA 6
ATOM 4461 C C . GLU A 1 39 ? 20.995 0.862 1.052 1.00 0.97 548 GLU A C 6
ATOM 4462 O O . GLU A 1 39 ? 22.180 1.073 1.297 1.00 1.12 548 GLU A O 6
ATOM 4474 N N . ALA A 1 40 ? 20.486 -0.360 0.965 1.00 0.93 549 ALA A N 6
ATOM 4475 C CA . ALA A 1 40 ? 21.332 -1.544 0.995 1.00 1.09 549 ALA A CA 6
ATOM 4476 C C . ALA A 1 40 ? 22.286 -1.537 -0.193 1.00 1.20 549 ALA A C 6
ATOM 4477 O O . ALA A 1 40 ? 23.432 -1.970 -0.083 1.00 1.35 549 ALA A O 6
ATOM 4484 N N . GLN A 1 41 ? 21.802 -1.035 -1.328 1.00 1.15 550 GLN A N 6
ATOM 4485 C CA . GLN A 1 41 ? 22.645 -0.851 -2.501 1.00 1.31 550 GLN A CA 6
ATOM 4486 C C . GLN A 1 41 ? 23.745 0.151 -2.191 1.00 1.43 550 GLN A C 6
ATOM 4487 O O . GLN A 1 41 ? 24.896 -0.031 -2.595 1.00 1.65 550 GLN A O 6
ATOM 4501 N N . LYS A 1 42 ? 23.382 1.213 -1.468 1.00 1.33 551 LYS A N 6
ATOM 4502 C CA . LYS A 1 42 ? 24.363 2.178 -0.983 1.00 1.50 551 LYS A CA 6
ATOM 4503 C C . LYS A 1 42 ? 25.410 1.457 -0.152 1.00 1.72 551 LYS A C 6
ATOM 4504 O O . LYS A 1 42 ? 26.597 1.611 -0.383 1.00 2.01 551 LYS A O 6
ATOM 4523 N N . SER A 1 43 ? 24.946 0.660 0.807 1.00 1.61 552 SER A N 6
ATOM 4524 C CA . SER A 1 43 ? 25.826 -0.068 1.713 1.00 1.82 552 SER A CA 6
ATOM 4525 C C . SER A 1 43 ? 26.809 -0.960 0.955 1.00 1.95 552 SER A C 6
ATOM 4526 O O . SER A 1 43 ? 27.978 -1.060 1.323 1.00 2.23 552 SER A O 6
ATOM 4534 N N . GLU A 1 44 ? 26.335 -1.592 -0.113 1.00 1.81 553 GLU A N 6
ATOM 4535 C CA . GLU A 1 44 ? 27.189 -2.441 -0.933 1.00 2.00 553 GLU A CA 6
ATOM 4536 C C . GLU A 1 44 ? 28.236 -1.609 -1.671 1.00 2.25 553 GLU A C 6
ATOM 4537 O O . GLU A 1 44 ? 29.394 -2.013 -1.791 1.00 2.55 553 GLU A O 6
ATOM 4549 N N . GLY A 1 45 ? 27.829 -0.436 -2.144 1.00 2.16 554 GLY A N 6
ATOM 4550 C CA . GLY A 1 45 ? 28.731 0.422 -2.889 1.00 2.43 554 GLY A CA 6
ATOM 4551 C C . GLY A 1 45 ? 29.663 1.215 -1.992 1.00 2.68 554 GLY A C 6
ATOM 4552 O O . GLY A 1 45 ? 30.836 1.394 -2.312 1.00 2.98 554 GLY A O 6
ATOM 4556 N N . LYS A 1 46 ? 29.140 1.686 -0.867 1.00 2.59 555 LYS A N 6
ATOM 4557 C CA . LYS A 1 46 ? 29.913 2.501 0.065 1.00 2.88 555 LYS A CA 6
ATOM 4558 C C . LYS A 1 46 ? 30.867 1.641 0.883 1.00 3.09 555 LYS A C 6
ATOM 4559 O O . LYS A 1 46 ? 31.706 2.158 1.621 1.00 3.44 555 LYS A O 6
ATOM 4578 N N . SER A 1 47 ? 30.715 0.329 0.760 1.00 2.91 556 SER A N 6
ATOM 4579 C CA . SER A 1 47 ? 31.628 -0.610 1.390 1.00 3.12 556 SER A CA 6
ATOM 4580 C C . SER A 1 47 ? 33.035 -0.400 0.830 1.00 3.40 556 SER A C 6
ATOM 4581 O O . SER A 1 47 ? 33.947 0.004 1.557 1.00 3.67 556 SER A O 6
ATOM 4589 N N . LEU A 1 48 ? 33.185 -0.655 -0.470 1.00 3.70 557 LEU A N 6
ATOM 4590 C CA . LEU A 1 48 ? 34.426 -0.394 -1.195 1.00 4.05 557 LEU A CA 6
ATOM 4591 C C . LEU A 1 48 ? 34.262 -0.832 -2.647 1.00 4.48 557 LEU A C 6
ATOM 4592 O O . LEU A 1 48 ? 35.165 -1.503 -3.189 1.00 4.98 557 LEU A O 6
ATOM 4609 N N . GLY A 1 1 ? -34.517 -8.625 -3.587 1.00 9.10 510 GLY A N 7
ATOM 4610 C CA . GLY A 1 1 ? -35.227 -7.393 -4.005 1.00 8.55 510 GLY A CA 7
ATOM 4611 C C . GLY A 1 1 ? -34.308 -6.189 -4.040 1.00 7.83 510 GLY A C 7
ATOM 4612 O O . GLY A 1 1 ? -33.188 -6.274 -4.543 1.00 8.04 510 GLY A O 7
ATOM 4618 N N . SER A 1 2 ? -34.770 -5.077 -3.478 1.00 7.22 511 SER A N 7
ATOM 4619 C CA . SER A 1 2 ? -34.040 -3.816 -3.532 1.00 6.73 511 SER A CA 7
ATOM 4620 C C . SER A 1 2 ? -32.954 -3.753 -2.461 1.00 6.19 511 SER A C 7
ATOM 4621 O O . SER A 1 2 ? -31.822 -3.358 -2.741 1.00 5.90 511 SER A O 7
ATOM 4629 N N . VAL A 1 3 ? -33.287 -4.158 -1.235 1.00 6.20 512 VAL A N 7
ATOM 4630 C CA . VAL A 1 3 ? -32.311 -4.133 -0.149 1.00 5.78 512 VAL A CA 7
ATOM 4631 C C . VAL A 1 3 ? -31.214 -5.162 -0.416 1.00 5.49 512 VAL A C 7
ATOM 4632 O O . VAL A 1 3 ? -30.080 -5.021 0.045 1.00 5.11 512 VAL A O 7
ATOM 4645 N N . GLU A 1 4 ? -31.570 -6.181 -1.189 1.00 5.73 513 GLU A N 7
ATOM 4646 C CA . GLU A 1 4 ? -30.619 -7.162 -1.676 1.00 5.58 513 GLU A CA 7
ATOM 4647 C C . GLU A 1 4 ? -29.527 -6.473 -2.489 1.00 5.26 513 GLU A C 7
ATOM 4648 O O . GLU A 1 4 ? -28.335 -6.741 -2.311 1.00 4.95 513 GLU A O 7
ATOM 4660 N N . THR A 1 5 ? -29.944 -5.560 -3.360 1.00 5.38 514 THR A N 7
ATOM 4661 C CA . THR A 1 5 ? -29.023 -4.768 -4.150 1.00 5.15 514 THR A CA 7
ATOM 4662 C C . THR A 1 5 ? -28.155 -3.893 -3.251 1.00 4.74 514 THR A C 7
ATOM 4663 O O . THR A 1 5 ? -26.937 -3.848 -3.411 1.00 4.68 514 THR A O 7
ATOM 4674 N N . CYS A 1 6 ? -28.791 -3.228 -2.291 1.00 4.56 515 CYS A N 7
ATOM 4675 C CA . CYS A 1 6 ? -28.089 -2.325 -1.384 1.00 4.21 515 CYS A CA 7
ATOM 4676 C C . CYS A 1 6 ? -26.999 -3.062 -0.615 1.00 3.93 515 CYS A C 7
ATOM 4677 O O . CYS A 1 6 ? -25.869 -2.591 -0.521 1.00 3.56 515 CYS A O 7
ATOM 4685 N N . MET A 1 7 ? -27.336 -4.220 -0.070 1.00 4.13 516 MET A N 7
ATOM 4686 C CA . MET A 1 7 ? -26.363 -5.025 0.653 1.00 3.95 516 MET A CA 7
ATOM 4687 C C . MET A 1 7 ? -25.242 -5.472 -0.282 1.00 3.70 516 MET A C 7
ATOM 4688 O O . MET A 1 7 ? -24.074 -5.520 0.107 1.00 3.40 516 MET A O 7
ATOM 4702 N N . SER A 1 8 ? -25.601 -5.774 -1.522 1.00 3.87 517 SER A N 7
ATOM 4703 C CA . SER A 1 8 ? -24.633 -6.226 -2.509 1.00 3.73 517 SER A CA 7
ATOM 4704 C C . SER A 1 8 ? -23.660 -5.103 -2.879 1.00 3.38 517 SER A C 7
ATOM 4705 O O . SER A 1 8 ? -22.443 -5.309 -2.899 1.00 3.11 517 SER A O 7
ATOM 4713 N N . LEU A 1 9 ? -24.192 -3.918 -3.167 1.00 3.41 518 LEU A N 7
ATOM 4714 C CA . LEU A 1 9 ? -23.352 -2.789 -3.540 1.00 3.15 518 LEU A CA 7
ATOM 4715 C C . LEU A 1 9 ? -22.503 -2.301 -2.371 1.00 2.83 518 LEU A C 7
ATOM 4716 O O . LEU A 1 9 ? -21.325 -2.006 -2.542 1.00 2.54 518 LEU A O 7
ATOM 4732 N N . ALA A 1 10 ? -23.101 -2.231 -1.188 1.00 2.92 519 ALA A N 7
ATOM 4733 C CA . ALA A 1 10 ? -22.408 -1.724 -0.006 1.00 2.71 519 ALA A CA 7
ATOM 4734 C C . ALA A 1 10 ? -21.203 -2.587 0.358 1.00 2.50 519 ALA A C 7
ATOM 4735 O O . ALA A 1 10 ? -20.127 -2.067 0.647 1.00 2.24 519 ALA A O 7
ATOM 4742 N N . SER A 1 11 ? -21.378 -3.903 0.325 1.00 2.66 520 SER A N 7
ATOM 4743 C CA . SER A 1 11 ? -20.288 -4.817 0.629 1.00 2.54 520 SER A CA 7
ATOM 4744 C C . SER A 1 11 ? -19.216 -4.745 -0.456 1.00 2.31 520 SER A C 7
ATOM 4745 O O . SER A 1 11 ? -18.022 -4.829 -0.171 1.00 2.10 520 SER A O 7
ATOM 4753 N N . GLN A 1 12 ? -19.655 -4.565 -1.697 1.00 2.40 521 GLN A N 7
ATOM 4754 C CA . GLN A 1 12 ? -18.737 -4.397 -2.815 1.00 2.26 521 GLN A CA 7
ATOM 4755 C C . GLN A 1 12 ? -17.897 -3.138 -2.614 1.00 1.95 521 GLN A C 7
ATOM 4756 O O . GLN A 1 12 ? -16.673 -3.175 -2.713 1.00 1.75 521 GLN A O 7
ATOM 4770 N N . VAL A 1 13 ? -18.564 -2.035 -2.295 1.00 1.94 522 VAL A N 7
ATOM 4771 C CA . VAL A 1 13 ? -17.885 -0.770 -2.029 1.00 1.71 522 VAL A CA 7
ATOM 4772 C C . VAL A 1 13 ? -16.921 -0.914 -0.854 1.00 1.52 522 VAL A C 7
ATOM 4773 O O . VAL A 1 13 ? -15.798 -0.405 -0.891 1.00 1.28 522 VAL A O 7
ATOM 4786 N N . VAL A 1 14 ? -17.363 -1.627 0.174 1.00 1.66 523 VAL A N 7
ATOM 4787 C CA . VAL A 1 14 ? -16.541 -1.885 1.340 1.00 1.58 523 VAL A CA 7
ATOM 4788 C C . VAL A 1 14 ? -15.292 -2.680 0.954 1.00 1.41 523 VAL A C 7
ATOM 4789 O O . VAL A 1 14 ? -14.191 -2.391 1.427 1.00 1.24 523 VAL A O 7
ATOM 4802 N N . LYS A 1 15 ? -15.461 -3.656 0.071 1.00 1.52 524 LYS A N 7
ATOM 4803 C CA . LYS A 1 15 ? -14.339 -4.453 -0.406 1.00 1.44 524 LYS A CA 7
ATOM 4804 C C . LYS A 1 15 ? -13.386 -3.614 -1.247 1.00 1.21 524 LYS A C 7
ATOM 4805 O O . LYS A 1 15 ? -12.170 -3.767 -1.141 1.00 1.07 524 LYS A O 7
ATOM 4824 N N . LEU A 1 16 ? -13.934 -2.735 -2.083 1.00 1.21 525 LEU A N 7
ATOM 4825 C CA . LEU A 1 16 ? -13.106 -1.853 -2.904 1.00 1.06 525 LEU A CA 7
ATOM 4826 C C . LEU A 1 16 ? -12.318 -0.881 -2.037 1.00 0.82 525 LEU A C 7
ATOM 4827 O O . LEU A 1 16 ? -11.109 -0.738 -2.202 1.00 0.67 525 LEU A O 7
ATOM 4843 N N . THR A 1 17 ? -12.998 -0.236 -1.096 1.00 0.84 526 THR A N 7
ATOM 4844 C CA . THR A 1 17 ? -12.358 0.764 -0.249 1.00 0.73 526 THR A CA 7
ATOM 4845 C C . THR A 1 17 ? -11.303 0.118 0.648 1.00 0.62 526 THR A C 7
ATOM 4846 O O . THR A 1 17 ? -10.235 0.690 0.878 1.00 0.52 526 THR A O 7
ATOM 4857 N N . LYS A 1 18 ? -11.589 -1.082 1.140 1.00 0.72 527 LYS A N 7
ATOM 4858 C CA . LYS A 1 18 ? -10.636 -1.802 1.965 1.00 0.71 527 LYS A CA 7
ATOM 4859 C C . LYS A 1 18 ? -9.453 -2.250 1.119 1.00 0.55 527 LYS A C 7
ATOM 4860 O O . LYS A 1 18 ? -8.311 -2.203 1.561 1.00 0.47 527 LYS A O 7
ATOM 4879 N N . GLN A 1 19 ? -9.746 -2.662 -0.110 1.00 0.59 528 GLN A N 7
ATOM 4880 C CA . GLN A 1 19 ? -8.721 -3.092 -1.055 1.00 0.55 528 GLN A CA 7
ATOM 4881 C C . GLN A 1 19 ? -7.758 -1.950 -1.344 1.00 0.40 528 GLN A C 7
ATOM 4882 O O . GLN A 1 19 ? -6.544 -2.126 -1.340 1.00 0.37 528 GLN A O 7
ATOM 4896 N N . LEU A 1 20 ? -8.320 -0.773 -1.575 1.00 0.37 529 LEU A N 7
ATOM 4897 C CA . LEU A 1 20 ? -7.531 0.420 -1.853 1.00 0.33 529 LEU A CA 7
ATOM 4898 C C . LEU A 1 20 ? -6.611 0.740 -0.683 1.00 0.22 529 LEU A C 7
ATOM 4899 O O . LEU A 1 20 ? -5.423 1.014 -0.865 1.00 0.26 529 LEU A O 7
ATOM 4915 N N . LYS A 1 21 ? -7.167 0.682 0.514 1.00 0.23 530 LYS A N 7
ATOM 4916 C CA . LYS A 1 21 ? -6.418 0.978 1.729 1.00 0.30 530 LYS A CA 7
ATOM 4917 C C . LYS A 1 21 ? -5.381 -0.101 2.036 1.00 0.24 530 LYS A C 7
ATOM 4918 O O . LYS A 1 21 ? -4.228 0.217 2.329 1.00 0.29 530 LYS A O 7
ATOM 4937 N N . GLU A 1 22 ? -5.776 -1.370 1.949 1.00 0.21 531 GLU A N 7
ATOM 4938 C CA . GLU A 1 22 ? -4.845 -2.470 2.183 1.00 0.26 531 GLU A CA 7
ATOM 4939 C C . GLU A 1 22 ? -3.719 -2.451 1.156 1.00 0.23 531 GLU A C 7
ATOM 4940 O O . GLU A 1 22 ? -2.569 -2.754 1.480 1.00 0.26 531 GLU A O 7
ATOM 4952 N N . GLN A 1 23 ? -4.051 -2.090 -0.078 1.00 0.23 532 GLN A N 7
ATOM 4953 C CA . GLN A 1 23 ? -3.051 -1.940 -1.127 1.00 0.32 532 GLN A CA 7
ATOM 4954 C C . GLN A 1 23 ? -2.060 -0.843 -0.757 1.00 0.33 532 GLN A C 7
ATOM 4955 O O . GLN A 1 23 ? -0.855 -0.999 -0.917 1.00 0.41 532 GLN A O 7
ATOM 4969 N N . THR A 1 24 ? -2.578 0.263 -0.241 1.00 0.29 533 THR A N 7
ATOM 4970 C CA . THR A 1 24 ? -1.742 1.402 0.104 1.00 0.36 533 THR A CA 7
ATOM 4971 C C . THR A 1 24 ? -0.798 1.064 1.258 1.00 0.35 533 THR A C 7
ATOM 4972 O O . THR A 1 24 ? 0.395 1.347 1.188 1.00 0.41 533 THR A O 7
ATOM 4983 N N . VAL A 1 25 ? -1.327 0.440 2.309 1.00 0.29 534 VAL A N 7
ATOM 4984 C CA . VAL A 1 25 ? -0.528 0.148 3.493 1.00 0.32 534 VAL A CA 7
ATOM 4985 C C . VAL A 1 25 ? 0.614 -0.826 3.183 1.00 0.32 534 VAL A C 7
ATOM 4986 O O . VAL A 1 25 ? 1.724 -0.664 3.691 1.00 0.35 534 VAL A O 7
ATOM 4999 N N . GLU A 1 26 ? 0.358 -1.829 2.350 1.00 0.29 535 GLU A N 7
ATOM 5000 C CA . GLU A 1 26 ? 1.416 -2.744 1.956 1.00 0.32 535 GLU A CA 7
ATOM 5001 C C . GLU A 1 26 ? 2.373 -2.067 0.979 1.00 0.36 535 GLU A C 7
ATOM 5002 O O . GLU A 1 26 ? 3.567 -2.330 1.000 1.00 0.39 535 GLU A O 7
ATOM 5014 N N . ARG A 1 27 ? 1.845 -1.179 0.139 1.00 0.38 536 ARG A N 7
ATOM 5015 C CA . ARG A 1 27 ? 2.661 -0.467 -0.841 1.00 0.44 536 ARG A CA 7
ATOM 5016 C C . ARG A 1 27 ? 3.619 0.508 -0.157 1.00 0.46 536 ARG A C 7
ATOM 5017 O O . ARG A 1 27 ? 4.786 0.588 -0.527 1.00 0.49 536 ARG A O 7
ATOM 5038 N N . VAL A 1 28 ? 3.137 1.240 0.844 1.00 0.45 537 VAL A N 7
ATOM 5039 C CA . VAL A 1 28 ? 4.003 2.151 1.593 1.00 0.49 537 VAL A CA 7
ATOM 5040 C C . VAL A 1 28 ? 5.057 1.359 2.357 1.00 0.45 537 VAL A C 7
ATOM 5041 O O . VAL A 1 28 ? 6.218 1.756 2.438 1.00 0.48 537 VAL A O 7
ATOM 5054 N N . THR A 1 29 ? 4.639 0.231 2.907 1.00 0.40 538 THR A N 7
ATOM 5055 C CA . THR A 1 29 ? 5.546 -0.675 3.578 1.00 0.38 538 THR A CA 7
ATOM 5056 C C . THR A 1 29 ? 6.557 -1.244 2.580 1.00 0.36 538 THR A C 7
ATOM 5057 O O . THR A 1 29 ? 7.738 -1.396 2.892 1.00 0.34 538 THR A O 7
ATOM 5068 N N . LEU A 1 30 ? 6.087 -1.530 1.369 1.00 0.37 539 LEU A N 7
ATOM 5069 C CA . LEU A 1 30 ? 6.945 -1.990 0.293 1.00 0.37 539 LEU A CA 7
ATOM 5070 C C . LEU A 1 30 ? 7.976 -0.915 -0.037 1.00 0.38 539 LEU A C 7
ATOM 5071 O O . LEU A 1 30 ? 9.132 -1.217 -0.300 1.00 0.35 539 LEU A O 7
ATOM 5087 N N . GLN A 1 31 ? 7.544 0.336 -0.015 1.00 0.43 540 GLN A N 7
ATOM 5088 C CA . GLN A 1 31 ? 8.446 1.465 -0.211 1.00 0.45 540 GLN A CA 7
ATOM 5089 C C . GLN A 1 31 ? 9.550 1.465 0.838 1.00 0.35 540 GLN A C 7
ATOM 5090 O O . GLN A 1 31 ? 10.691 1.796 0.545 1.00 0.30 540 GLN A O 7
ATOM 5104 N N . ASN A 1 32 ? 9.200 1.095 2.061 1.00 0.37 541 ASN A N 7
ATOM 5105 C CA . ASN A 1 32 ? 10.188 0.976 3.134 1.00 0.34 541 ASN A CA 7
ATOM 5106 C C . ASN A 1 32 ? 11.140 -0.183 2.840 1.00 0.25 541 ASN A C 7
ATOM 5107 O O . ASN A 1 32 ? 12.344 -0.089 3.077 1.00 0.25 541 ASN A O 7
ATOM 5118 N N . GLN A 1 33 ? 10.593 -1.268 2.308 1.00 0.22 542 GLN A N 7
ATOM 5119 C CA . GLN A 1 33 ? 11.401 -2.408 1.888 1.00 0.21 542 GLN A CA 7
ATOM 5120 C C . GLN A 1 33 ? 12.292 -2.002 0.715 1.00 0.18 542 GLN A C 7
ATOM 5121 O O . GLN A 1 33 ? 13.454 -2.392 0.633 1.00 0.24 542 GLN A O 7
ATOM 5135 N N . LEU A 1 34 ? 11.731 -1.204 -0.187 1.00 0.19 543 LEU A N 7
ATOM 5136 C CA . LEU A 1 34 ? 12.467 -0.679 -1.327 1.00 0.23 543 LEU A CA 7
ATOM 5137 C C . LEU A 1 34 ? 13.523 0.310 -0.854 1.00 0.16 543 LEU A C 7
ATOM 5138 O O . LEU A 1 34 ? 14.596 0.418 -1.443 1.00 0.24 543 LEU A O 7
ATOM 5154 N N . GLN A 1 35 ? 13.209 1.031 0.210 1.00 0.11 544 GLN A N 7
ATOM 5155 C CA . GLN A 1 35 ? 14.152 1.941 0.817 1.00 0.20 544 GLN A CA 7
ATOM 5156 C C . GLN A 1 35 ? 15.367 1.161 1.304 1.00 0.29 544 GLN A C 7
ATOM 5157 O O . GLN A 1 35 ? 16.503 1.532 1.038 1.00 0.37 544 GLN A O 7
ATOM 5171 N N . GLN A 1 36 ? 15.109 0.055 1.985 1.00 0.33 545 GLN A N 7
ATOM 5172 C CA . GLN A 1 36 ? 16.171 -0.847 2.413 1.00 0.47 545 GLN A CA 7
ATOM 5173 C C . GLN A 1 36 ? 16.880 -1.446 1.202 1.00 0.50 545 GLN A C 7
ATOM 5174 O O . GLN A 1 36 ? 18.081 -1.698 1.233 1.00 0.63 545 GLN A O 7
ATOM 5188 N N . PHE A 1 37 ? 16.123 -1.661 0.134 1.00 0.42 546 PHE A N 7
ATOM 5189 C CA . PHE A 1 37 ? 16.667 -2.167 -1.115 1.00 0.53 546 PHE A CA 7
ATOM 5190 C C . PHE A 1 37 ? 17.669 -1.170 -1.717 1.00 0.61 546 PHE A C 7
ATOM 5191 O O . PHE A 1 37 ? 18.777 -1.554 -2.090 1.00 0.77 546 PHE A O 7
ATOM 5208 N N . LEU A 1 38 ? 17.282 0.102 -1.807 1.00 0.53 547 LEU A N 7
ATOM 5209 C CA . LEU A 1 38 ? 18.195 1.142 -2.272 1.00 0.64 547 LEU A CA 7
ATOM 5210 C C . LEU A 1 38 ? 19.352 1.320 -1.290 1.00 0.74 547 LEU A C 7
ATOM 5211 O O . LEU A 1 38 ? 20.492 1.548 -1.695 1.00 0.89 547 LEU A O 7
ATOM 5227 N N . GLU A 1 39 ? 19.049 1.210 0.001 1.00 0.69 548 GLU A N 7
ATOM 5228 C CA . GLU A 1 39 ? 20.074 1.242 1.044 1.00 0.85 548 GLU A CA 7
ATOM 5229 C C . GLU A 1 39 ? 21.090 0.121 0.835 1.00 0.97 548 GLU A C 7
ATOM 5230 O O . GLU A 1 39 ? 22.285 0.292 1.082 1.00 1.12 548 GLU A O 7
ATOM 5242 N N . ALA A 1 40 ? 20.605 -1.025 0.375 1.00 0.93 549 ALA A N 7
ATOM 5243 C CA . ALA A 1 40 ? 21.468 -2.150 0.051 1.00 1.09 549 ALA A CA 7
ATOM 5244 C C . ALA A 1 40 ? 22.335 -1.834 -1.162 1.00 1.20 549 ALA A C 7
ATOM 5245 O O . ALA A 1 40 ? 23.499 -2.225 -1.220 1.00 1.35 549 ALA A O 7
ATOM 5252 N N . GLN A 1 41 ? 21.771 -1.104 -2.122 1.00 1.15 550 GLN A N 7
ATOM 5253 C CA . GLN A 1 41 ? 22.528 -0.670 -3.294 1.00 1.31 550 GLN A CA 7
ATOM 5254 C C . GLN A 1 41 ? 23.635 0.281 -2.870 1.00 1.43 550 GLN A C 7
ATOM 5255 O O . GLN A 1 41 ? 24.711 0.313 -3.469 1.00 1.65 550 GLN A O 7
ATOM 5269 N N . LYS A 1 42 ? 23.356 1.057 -1.835 1.00 1.33 551 LYS A N 7
ATOM 5270 C CA . LYS A 1 42 ? 24.365 1.910 -1.226 1.00 1.50 551 LYS A CA 7
ATOM 5271 C C . LYS A 1 42 ? 25.483 1.059 -0.652 1.00 1.72 551 LYS A C 7
ATOM 5272 O O . LYS A 1 42 ? 26.655 1.339 -0.873 1.00 2.01 551 LYS A O 7
ATOM 5291 N N . SER A 1 43 ? 25.108 0.009 0.066 1.00 1.61 552 SER A N 7
ATOM 5292 C CA . SER A 1 43 ? 26.072 -0.943 0.594 1.00 1.82 552 SER A CA 7
ATOM 5293 C C . SER A 1 43 ? 26.913 -1.545 -0.532 1.00 1.95 552 SER A C 7
ATOM 5294 O O . SER A 1 43 ? 28.127 -1.698 -0.399 1.00 2.23 552 SER A O 7
ATOM 5302 N N . GLU A 1 44 ? 26.264 -1.876 -1.639 1.00 1.81 553 GLU A N 7
ATOM 5303 C CA . GLU A 1 44 ? 26.964 -2.412 -2.799 1.00 2.00 553 GLU A CA 7
ATOM 5304 C C . GLU A 1 44 ? 27.932 -1.376 -3.368 1.00 2.25 553 GLU A C 7
ATOM 5305 O O . GLU A 1 44 ? 29.099 -1.670 -3.627 1.00 2.55 553 GLU A O 7
ATOM 5317 N N . GLY A 1 45 ? 27.438 -0.157 -3.535 1.00 2.16 554 GLY A N 7
ATOM 5318 C CA . GLY A 1 45 ? 28.234 0.906 -4.115 1.00 2.43 554 GLY A CA 7
ATOM 5319 C C . GLY A 1 45 ? 29.380 1.346 -3.224 1.00 2.68 554 GLY A C 7
ATOM 5320 O O . GLY A 1 45 ? 30.463 1.660 -3.712 1.00 2.98 554 GLY A O 7
ATOM 5324 N N . LYS A 1 46 ? 29.143 1.386 -1.918 1.00 2.59 555 LYS A N 7
ATOM 5325 C CA . LYS A 1 46 ? 30.178 1.789 -0.969 1.00 2.88 555 LYS A CA 7
ATOM 5326 C C . LYS A 1 46 ? 31.235 0.699 -0.808 1.00 3.09 555 LYS A C 7
ATOM 5327 O O . LYS A 1 46 ? 32.361 0.973 -0.394 1.00 3.44 555 LYS A O 7
ATOM 5346 N N . SER A 1 47 ? 30.870 -0.532 -1.142 1.00 2.91 556 SER A N 7
ATOM 5347 C CA . SER A 1 47 ? 31.777 -1.660 -1.002 1.00 3.12 556 SER A CA 7
ATOM 5348 C C . SER A 1 47 ? 32.865 -1.603 -2.073 1.00 3.40 556 SER A C 7
ATOM 5349 O O . SER A 1 47 ? 34.046 -1.806 -1.783 1.00 3.67 556 SER A O 7
ATOM 5357 N N . LEU A 1 48 ? 32.467 -1.312 -3.304 1.00 3.70 557 LEU A N 7
ATOM 5358 C CA . LEU A 1 48 ? 33.413 -1.196 -4.401 1.00 4.05 557 LEU A CA 7
ATOM 5359 C C . LEU A 1 48 ? 33.187 0.107 -5.159 1.00 4.48 557 LEU A C 7
ATOM 5360 O O . LEU A 1 48 ? 32.334 0.144 -6.068 1.00 4.98 557 LEU A O 7
ATOM 5377 N N . GLY A 1 1 ? -37.635 -1.409 1.507 1.00 9.10 510 GLY A N 8
ATOM 5378 C CA . GLY A 1 1 ? -37.409 -0.689 0.233 1.00 8.55 510 GLY A CA 8
ATOM 5379 C C . GLY A 1 1 ? -36.307 0.344 0.344 1.00 7.83 510 GLY A C 8
ATOM 5380 O O . GLY A 1 1 ? -36.090 0.908 1.417 1.00 8.04 510 GLY A O 8
ATOM 5386 N N . SER A 1 2 ? -35.602 0.559 -0.770 1.00 7.22 511 SER A N 8
ATOM 5387 C CA . SER A 1 2 ? -34.541 1.569 -0.885 1.00 6.73 511 SER A CA 8
ATOM 5388 C C . SER A 1 2 ? -33.298 1.210 -0.063 1.00 6.19 511 SER A C 8
ATOM 5389 O O . SER A 1 2 ? -32.201 1.076 -0.614 1.00 5.90 511 SER A O 8
ATOM 5397 N N . VAL A 1 3 ? -33.468 1.048 1.247 1.00 6.20 512 VAL A N 8
ATOM 5398 C CA . VAL A 1 3 ? -32.363 0.721 2.148 1.00 5.78 512 VAL A CA 8
ATOM 5399 C C . VAL A 1 3 ? -31.674 -0.570 1.720 1.00 5.49 512 VAL A C 8
ATOM 5400 O O . VAL A 1 3 ? -30.459 -0.717 1.860 1.00 5.11 512 VAL A O 8
ATOM 5413 N N . GLU A 1 4 ? -32.463 -1.478 1.164 1.00 5.73 513 GLU A N 8
ATOM 5414 C CA . GLU A 1 4 ? -31.962 -2.751 0.656 1.00 5.58 513 GLU A CA 8
ATOM 5415 C C . GLU A 1 4 ? -30.835 -2.543 -0.359 1.00 5.26 513 GLU A C 8
ATOM 5416 O O . GLU A 1 4 ? -29.821 -3.242 -0.332 1.00 4.95 513 GLU A O 8
ATOM 5428 N N . THR A 1 5 ? -31.012 -1.566 -1.239 1.00 5.38 514 THR A N 8
ATOM 5429 C CA . THR A 1 5 ? -30.031 -1.278 -2.268 1.00 5.15 514 THR A CA 8
ATOM 5430 C C . THR A 1 5 ? -28.888 -0.442 -1.701 1.00 4.74 514 THR A C 8
ATOM 5431 O O . THR A 1 5 ? -27.719 -0.669 -2.016 1.00 4.68 514 THR A O 8
ATOM 5442 N N . CYS A 1 6 ? -29.233 0.513 -0.843 1.00 4.56 515 CYS A N 8
ATOM 5443 C CA . CYS A 1 6 ? -28.257 1.449 -0.299 1.00 4.21 515 CYS A CA 8
ATOM 5444 C C . CYS A 1 6 ? -27.269 0.746 0.626 1.00 3.93 515 CYS A C 8
ATOM 5445 O O . CYS A 1 6 ? -26.090 1.091 0.663 1.00 3.56 515 CYS A O 8
ATOM 5453 N N . MET A 1 7 ? -27.746 -0.241 1.371 1.00 4.13 516 MET A N 8
ATOM 5454 C CA . MET A 1 7 ? -26.876 -1.018 2.239 1.00 3.95 516 MET A CA 8
ATOM 5455 C C . MET A 1 7 ? -25.837 -1.755 1.400 1.00 3.70 516 MET A C 8
ATOM 5456 O O . MET A 1 7 ? -24.669 -1.866 1.787 1.00 3.40 516 MET A O 8
ATOM 5470 N N . SER A 1 8 ? -26.259 -2.218 0.229 1.00 3.87 517 SER A N 8
ATOM 5471 C CA . SER A 1 8 ? -25.386 -2.952 -0.673 1.00 3.73 517 SER A CA 8
ATOM 5472 C C . SER A 1 8 ? -24.317 -2.035 -1.276 1.00 3.38 517 SER A C 8
ATOM 5473 O O . SER A 1 8 ? -23.138 -2.380 -1.295 1.00 3.11 517 SER A O 8
ATOM 5481 N N . LEU A 1 9 ? -24.726 -0.866 -1.762 1.00 3.41 518 LEU A N 8
ATOM 5482 C CA . LEU A 1 9 ? -23.780 0.062 -2.364 1.00 3.15 518 LEU A CA 8
ATOM 5483 C C . LEU A 1 9 ? -22.805 0.616 -1.330 1.00 2.83 518 LEU A C 8
ATOM 5484 O O . LEU A 1 9 ? -21.619 0.769 -1.610 1.00 2.54 518 LEU A O 8
ATOM 5500 N N . ALA A 1 10 ? -23.307 0.903 -0.137 1.00 2.92 519 ALA A N 8
ATOM 5501 C CA . ALA A 1 10 ? -22.472 1.416 0.945 1.00 2.71 519 ALA A CA 8
ATOM 5502 C C . ALA A 1 10 ? -21.426 0.388 1.380 1.00 2.50 519 ALA A C 8
ATOM 5503 O O . ALA A 1 10 ? -20.266 0.731 1.603 1.00 2.24 519 ALA A O 8
ATOM 5510 N N . SER A 1 11 ? -21.831 -0.872 1.500 1.00 2.66 520 SER A N 8
ATOM 5511 C CA . SER A 1 11 ? -20.899 -1.936 1.860 1.00 2.54 520 SER A CA 8
ATOM 5512 C C . SER A 1 11 ? -19.900 -2.174 0.731 1.00 2.31 520 SER A C 8
ATOM 5513 O O . SER A 1 11 ? -18.735 -2.485 0.976 1.00 2.10 520 SER A O 8
ATOM 5521 N N . GLN A 1 12 ? -20.361 -2.015 -0.503 1.00 2.40 521 GLN A N 8
ATOM 5522 C CA . GLN A 1 12 ? -19.492 -2.111 -1.667 1.00 2.26 521 GLN A CA 8
ATOM 5523 C C . GLN A 1 12 ? -18.414 -1.032 -1.608 1.00 1.95 521 GLN A C 8
ATOM 5524 O O . GLN A 1 12 ? -17.235 -1.306 -1.828 1.00 1.75 521 GLN A O 8
ATOM 5538 N N . VAL A 1 13 ? -18.822 0.192 -1.290 1.00 1.94 522 VAL A N 8
ATOM 5539 C CA . VAL A 1 13 ? -17.878 1.283 -1.079 1.00 1.71 522 VAL A CA 8
ATOM 5540 C C . VAL A 1 13 ? -16.904 0.927 0.040 1.00 1.52 522 VAL A C 8
ATOM 5541 O O . VAL A 1 13 ? -15.707 1.193 -0.054 1.00 1.28 522 VAL A O 8
ATOM 5554 N N . VAL A 1 14 ? -17.427 0.303 1.087 1.00 1.66 523 VAL A N 8
ATOM 5555 C CA . VAL A 1 14 ? -16.622 -0.131 2.214 1.00 1.58 523 VAL A CA 8
ATOM 5556 C C . VAL A 1 14 ? -15.567 -1.149 1.770 1.00 1.41 523 VAL A C 8
ATOM 5557 O O . VAL A 1 14 ? -14.404 -1.059 2.170 1.00 1.24 523 VAL A O 8
ATOM 5570 N N . LYS A 1 15 ? -15.966 -2.095 0.923 1.00 1.52 524 LYS A N 8
ATOM 5571 C CA . LYS A 1 15 ? -15.024 -3.067 0.364 1.00 1.44 524 LYS A CA 8
ATOM 5572 C C . LYS A 1 15 ? -13.986 -2.374 -0.510 1.00 1.21 524 LYS A C 8
ATOM 5573 O O . LYS A 1 15 ? -12.802 -2.712 -0.466 1.00 1.07 524 LYS A O 8
ATOM 5592 N N . LEU A 1 16 ? -14.431 -1.407 -1.304 1.00 1.21 525 LEU A N 8
ATOM 5593 C CA . LEU A 1 16 ? -13.535 -0.635 -2.157 1.00 1.06 525 LEU A CA 8
ATOM 5594 C C . LEU A 1 16 ? -12.515 0.117 -1.317 1.00 0.82 525 LEU A C 8
ATOM 5595 O O . LEU A 1 16 ? -11.315 0.060 -1.582 1.00 0.67 525 LEU A O 8
ATOM 5611 N N . THR A 1 17 ? -13.003 0.793 -0.286 1.00 0.84 526 THR A N 8
ATOM 5612 C CA . THR A 1 17 ? -12.157 1.561 0.604 1.00 0.73 526 THR A CA 8
ATOM 5613 C C . THR A 1 17 ? -11.134 0.656 1.297 1.00 0.62 526 THR A C 8
ATOM 5614 O O . THR A 1 17 ? -9.969 1.030 1.463 1.00 0.52 526 THR A O 8
ATOM 5625 N N . LYS A 1 18 ? -11.573 -0.543 1.671 1.00 0.72 527 LYS A N 8
ATOM 5626 C CA . LYS A 1 18 ? -10.700 -1.507 2.318 1.00 0.71 527 LYS A CA 8
ATOM 5627 C C . LYS A 1 18 ? -9.584 -1.941 1.371 1.00 0.55 527 LYS A C 8
ATOM 5628 O O . LYS A 1 18 ? -8.409 -1.940 1.738 1.00 0.47 527 LYS A O 8
ATOM 5647 N N . GLN A 1 19 ? -9.959 -2.291 0.146 1.00 0.59 528 GLN A N 8
ATOM 5648 C CA . GLN A 1 19 ? -8.998 -2.738 -0.854 1.00 0.55 528 GLN A CA 8
ATOM 5649 C C . GLN A 1 19 ? -7.996 -1.634 -1.177 1.00 0.40 528 GLN A C 8
ATOM 5650 O O . GLN A 1 19 ? -6.811 -1.899 -1.370 1.00 0.37 528 GLN A O 8
ATOM 5664 N N . LEU A 1 20 ? -8.479 -0.398 -1.227 1.00 0.37 529 LEU A N 8
ATOM 5665 C CA . LEU A 1 20 ? -7.616 0.749 -1.466 1.00 0.33 529 LEU A CA 8
ATOM 5666 C C . LEU A 1 20 ? -6.622 0.915 -0.328 1.00 0.22 529 LEU A C 8
ATOM 5667 O O . LEU A 1 20 ? -5.427 1.098 -0.556 1.00 0.26 529 LEU A O 8
ATOM 5683 N N . LYS A 1 21 ? -7.124 0.827 0.898 1.00 0.23 530 LYS A N 8
ATOM 5684 C CA . LYS A 1 21 ? -6.279 0.937 2.083 1.00 0.30 530 LYS A CA 8
ATOM 5685 C C . LYS A 1 21 ? -5.231 -0.165 2.126 1.00 0.24 530 LYS A C 8
ATOM 5686 O O . LYS A 1 21 ? -4.045 0.110 2.293 1.00 0.29 530 LYS A O 8
ATOM 5705 N N . GLU A 1 22 ? -5.666 -1.405 1.937 1.00 0.21 531 GLU A N 8
ATOM 5706 C CA . GLU A 1 22 ? -4.763 -2.546 2.030 1.00 0.26 531 GLU A CA 8
ATOM 5707 C C . GLU A 1 22 ? -3.726 -2.522 0.913 1.00 0.23 531 GLU A C 8
ATOM 5708 O O . GLU A 1 22 ? -2.566 -2.870 1.134 1.00 0.26 531 GLU A O 8
ATOM 5720 N N . GLN A 1 23 ? -4.134 -2.087 -0.273 1.00 0.23 532 GLN A N 8
ATOM 5721 C CA . GLN A 1 23 ? -3.199 -1.924 -1.379 1.00 0.32 532 GLN A CA 8
ATOM 5722 C C . GLN A 1 23 ? -2.144 -0.880 -1.032 1.00 0.33 532 GLN A C 8
ATOM 5723 O O . GLN A 1 23 ? -0.961 -1.054 -1.315 1.00 0.41 532 GLN A O 8
ATOM 5737 N N . THR A 1 24 ? -2.579 0.195 -0.402 1.00 0.29 533 THR A N 8
ATOM 5738 C CA . THR A 1 24 ? -1.687 1.290 -0.074 1.00 0.36 533 THR A CA 8
ATOM 5739 C C . THR A 1 24 ? -0.740 0.914 1.065 1.00 0.35 533 THR A C 8
ATOM 5740 O O . THR A 1 24 ? 0.463 1.155 0.977 1.00 0.41 533 THR A O 8
ATOM 5751 N N . VAL A 1 25 ? -1.274 0.299 2.120 1.00 0.29 534 VAL A N 8
ATOM 5752 C CA . VAL A 1 25 ? -0.467 -0.049 3.287 1.00 0.32 534 VAL A CA 8
ATOM 5753 C C . VAL A 1 25 ? 0.639 -1.044 2.934 1.00 0.32 534 VAL A C 8
ATOM 5754 O O . VAL A 1 25 ? 1.756 -0.933 3.437 1.00 0.35 534 VAL A O 8
ATOM 5767 N N . GLU A 1 26 ? 0.343 -2.009 2.070 1.00 0.29 535 GLU A N 8
ATOM 5768 C CA . GLU A 1 26 ? 1.361 -2.951 1.631 1.00 0.32 535 GLU A CA 8
ATOM 5769 C C . GLU A 1 26 ? 2.342 -2.267 0.685 1.00 0.36 535 GLU A C 8
ATOM 5770 O O . GLU A 1 26 ? 3.533 -2.564 0.698 1.00 0.39 535 GLU A O 8
ATOM 5782 N N . ARG A 1 27 ? 1.835 -1.339 -0.120 1.00 0.38 536 ARG A N 8
ATOM 5783 C CA . ARG A 1 27 ? 2.659 -0.624 -1.084 1.00 0.44 536 ARG A CA 8
ATOM 5784 C C . ARG A 1 27 ? 3.642 0.309 -0.384 1.00 0.46 536 ARG A C 8
ATOM 5785 O O . ARG A 1 27 ? 4.819 0.341 -0.729 1.00 0.49 536 ARG A O 8
ATOM 5806 N N . VAL A 1 28 ? 3.167 1.051 0.611 1.00 0.45 537 VAL A N 8
ATOM 5807 C CA . VAL A 1 28 ? 4.043 1.942 1.371 1.00 0.49 537 VAL A CA 8
ATOM 5808 C C . VAL A 1 28 ? 5.074 1.133 2.148 1.00 0.45 537 VAL A C 8
ATOM 5809 O O . VAL A 1 28 ? 6.237 1.521 2.253 1.00 0.48 537 VAL A O 8
ATOM 5822 N N . THR A 1 29 ? 4.634 0.008 2.689 1.00 0.40 538 THR A N 8
ATOM 5823 C CA . THR A 1 29 ? 5.512 -0.904 3.399 1.00 0.38 538 THR A CA 8
ATOM 5824 C C . THR A 1 29 ? 6.540 -1.525 2.445 1.00 0.36 538 THR A C 8
ATOM 5825 O O . THR A 1 29 ? 7.712 -1.680 2.790 1.00 0.34 538 THR A O 8
ATOM 5836 N N . LEU A 1 30 ? 6.097 -1.847 1.234 1.00 0.37 539 LEU A N 8
ATOM 5837 C CA . LEU A 1 30 ? 6.976 -2.364 0.202 1.00 0.37 539 LEU A CA 8
ATOM 5838 C C . LEU A 1 30 ? 8.033 -1.315 -0.131 1.00 0.38 539 LEU A C 8
ATOM 5839 O O . LEU A 1 30 ? 9.219 -1.620 -0.217 1.00 0.35 539 LEU A O 8
ATOM 5855 N N . GLN A 1 31 ? 7.587 -0.078 -0.297 1.00 0.43 540 GLN A N 8
ATOM 5856 C CA . GLN A 1 31 ? 8.488 1.033 -0.575 1.00 0.45 540 GLN A CA 8
ATOM 5857 C C . GLN A 1 31 ? 9.440 1.274 0.587 1.00 0.35 540 GLN A C 8
ATOM 5858 O O . GLN A 1 31 ? 10.546 1.765 0.399 1.00 0.30 540 GLN A O 8
ATOM 5872 N N . ASN A 1 32 ? 9.001 0.926 1.787 1.00 0.37 541 ASN A N 8
ATOM 5873 C CA . ASN A 1 32 ? 9.858 1.001 2.971 1.00 0.34 541 ASN A CA 8
ATOM 5874 C C . ASN A 1 32 ? 10.977 -0.033 2.876 1.00 0.25 541 ASN A C 8
ATOM 5875 O O . ASN A 1 32 ? 12.144 0.272 3.132 1.00 0.25 541 ASN A O 8
ATOM 5886 N N . GLN A 1 33 ? 10.611 -1.251 2.494 1.00 0.22 542 GLN A N 8
ATOM 5887 C CA . GLN A 1 33 ? 11.587 -2.314 2.285 1.00 0.21 542 GLN A CA 8
ATOM 5888 C C . GLN A 1 33 ? 12.513 -1.943 1.135 1.00 0.18 542 GLN A C 8
ATOM 5889 O O . GLN A 1 33 ? 13.730 -2.118 1.211 1.00 0.24 542 GLN A O 8
ATOM 5903 N N . LEU A 1 34 ? 11.912 -1.414 0.075 1.00 0.19 543 LEU A N 8
ATOM 5904 C CA . LEU A 1 34 ? 12.650 -0.976 -1.097 1.00 0.23 543 LEU A CA 8
ATOM 5905 C C . LEU A 1 34 ? 13.567 0.187 -0.737 1.00 0.16 543 LEU A C 8
ATOM 5906 O O . LEU A 1 34 ? 14.654 0.316 -1.287 1.00 0.24 543 LEU A O 8
ATOM 5922 N N . GLN A 1 35 ? 13.133 1.016 0.204 1.00 0.11 544 GLN A N 8
ATOM 5923 C CA . GLN A 1 35 ? 13.944 2.112 0.700 1.00 0.20 544 GLN A CA 8
ATOM 5924 C C . GLN A 1 35 ? 15.240 1.572 1.303 1.00 0.29 544 GLN A C 8
ATOM 5925 O O . GLN A 1 35 ? 16.329 2.064 1.009 1.00 0.37 544 GLN A O 8
ATOM 5939 N N . GLN A 1 36 ? 15.114 0.540 2.128 1.00 0.33 545 GLN A N 8
ATOM 5940 C CA . GLN A 1 36 ? 16.262 -0.139 2.688 1.00 0.47 545 GLN A CA 8
ATOM 5941 C C . GLN A 1 36 ? 17.082 -0.797 1.577 1.00 0.50 545 GLN A C 8
ATOM 5942 O O . GLN A 1 36 ? 18.312 -0.839 1.631 1.00 0.63 545 GLN A O 8
ATOM 5956 N N . PHE A 1 37 ? 16.382 -1.284 0.559 1.00 0.42 546 PHE A N 8
ATOM 5957 C CA . PHE A 1 37 ? 17.007 -1.951 -0.575 1.00 0.53 546 PHE A CA 8
ATOM 5958 C C . PHE A 1 37 ? 17.821 -0.970 -1.430 1.00 0.61 546 PHE A C 8
ATOM 5959 O O . PHE A 1 37 ? 18.963 -1.255 -1.788 1.00 0.77 546 PHE A O 8
ATOM 5976 N N . LEU A 1 38 ? 17.242 0.180 -1.753 1.00 0.53 547 LEU A N 8
ATOM 5977 C CA . LEU A 1 38 ? 17.933 1.179 -2.559 1.00 0.64 547 LEU A CA 8
ATOM 5978 C C . LEU A 1 38 ? 19.161 1.712 -1.827 1.00 0.74 547 LEU A C 8
ATOM 5979 O O . LEU A 1 38 ? 20.207 1.936 -2.435 1.00 0.89 547 LEU A O 8
ATOM 5995 N N . GLU A 1 39 ? 19.031 1.899 -0.522 1.00 0.69 548 GLU A N 8
ATOM 5996 C CA . GLU A 1 39 ? 20.154 2.327 0.298 1.00 0.85 548 GLU A CA 8
ATOM 5997 C C . GLU A 1 39 ? 21.222 1.238 0.365 1.00 0.97 548 GLU A C 8
ATOM 5998 O O . GLU A 1 39 ? 22.418 1.527 0.428 1.00 1.12 548 GLU A O 8
ATOM 6010 N N . ALA A 1 40 ? 20.784 -0.014 0.366 1.00 0.93 549 ALA A N 8
ATOM 6011 C CA . ALA A 1 40 ? 21.705 -1.139 0.282 1.00 1.09 549 ALA A CA 8
ATOM 6012 C C . ALA A 1 40 ? 22.499 -1.060 -1.019 1.00 1.20 549 ALA A C 8
ATOM 6013 O O . ALA A 1 40 ? 23.703 -1.313 -1.036 1.00 1.35 549 ALA A O 8
ATOM 6020 N N . GLN A 1 41 ? 21.822 -0.677 -2.102 1.00 1.15 550 GLN A N 8
ATOM 6021 C CA . GLN A 1 41 ? 22.487 -0.471 -3.384 1.00 1.31 550 GLN A CA 8
ATOM 6022 C C . GLN A 1 41 ? 23.510 0.649 -3.269 1.00 1.43 550 GLN A C 8
ATOM 6023 O O . GLN A 1 41 ? 24.624 0.534 -3.769 1.00 1.65 550 GLN A O 8
ATOM 6037 N N . LYS A 1 42 ? 23.115 1.735 -2.611 1.00 1.33 551 LYS A N 8
ATOM 6038 C CA . LYS A 1 42 ? 24.027 2.846 -2.346 1.00 1.50 551 LYS A CA 8
ATOM 6039 C C . LYS A 1 42 ? 25.256 2.352 -1.593 1.00 1.72 551 LYS A C 8
ATOM 6040 O O . LYS A 1 42 ? 26.386 2.692 -1.937 1.00 2.01 551 LYS A O 8
ATOM 6059 N N . SER A 1 43 ? 25.020 1.536 -0.574 1.00 1.61 552 SER A N 8
ATOM 6060 C CA . SER A 1 43 ? 26.090 0.996 0.253 1.00 1.82 552 SER A CA 8
ATOM 6061 C C . SER A 1 43 ? 27.045 0.128 -0.568 1.00 1.95 552 SER A C 8
ATOM 6062 O O . SER A 1 43 ? 28.250 0.100 -0.312 1.00 2.23 552 SER A O 8
ATOM 6070 N N . GLU A 1 44 ? 26.511 -0.570 -1.561 1.00 1.81 553 GLU A N 8
ATOM 6071 C CA . GLU A 1 44 ? 27.337 -1.393 -2.434 1.00 2.00 553 GLU A CA 8
ATOM 6072 C C . GLU A 1 44 ? 28.028 -0.537 -3.486 1.00 2.25 553 GLU A C 8
ATOM 6073 O O . GLU A 1 44 ? 29.194 -0.756 -3.816 1.00 2.55 553 GLU A O 8
ATOM 6085 N N . GLY A 1 45 ? 27.300 0.444 -4.001 1.00 2.16 554 GLY A N 8
ATOM 6086 C CA . GLY A 1 45 ? 27.837 1.332 -5.011 1.00 2.43 554 GLY A CA 8
ATOM 6087 C C . GLY A 1 45 ? 28.946 2.215 -4.478 1.00 2.68 554 GLY A C 8
ATOM 6088 O O . GLY A 1 45 ? 29.943 2.443 -5.161 1.00 2.98 554 GLY A O 8
ATOM 6092 N N . LYS A 1 46 ? 28.779 2.711 -3.255 1.00 2.59 555 LYS A N 8
ATOM 6093 C CA . LYS A 1 46 ? 29.789 3.568 -2.635 1.00 2.88 555 LYS A CA 8
ATOM 6094 C C . LYS A 1 46 ? 31.053 2.774 -2.315 1.00 3.09 555 LYS A C 8
ATOM 6095 O O . LYS A 1 46 ? 32.114 3.345 -2.054 1.00 3.44 555 LYS A O 8
ATOM 6114 N N . SER A 1 47 ? 30.933 1.453 -2.343 1.00 2.91 556 SER A N 8
ATOM 6115 C CA . SER A 1 47 ? 32.061 0.575 -2.094 1.00 3.12 556 SER A CA 8
ATOM 6116 C C . SER A 1 47 ? 32.907 0.451 -3.360 1.00 3.40 556 SER A C 8
ATOM 6117 O O . SER A 1 47 ? 32.844 -0.550 -4.081 1.00 3.67 556 SER A O 8
ATOM 6125 N N . LEU A 1 48 ? 33.672 1.493 -3.638 1.00 3.70 557 LEU A N 8
ATOM 6126 C CA . LEU A 1 48 ? 34.544 1.521 -4.798 1.00 4.05 557 LEU A CA 8
ATOM 6127 C C . LEU A 1 48 ? 35.787 2.326 -4.448 1.00 4.48 557 LEU A C 8
ATOM 6128 O O . LEU A 1 48 ? 35.770 3.562 -4.617 1.00 4.98 557 LEU A O 8
ATOM 6145 N N . GLY A 1 1 ? -30.442 11.313 -3.098 1.00 9.10 510 GLY A N 9
ATOM 6146 C CA . GLY A 1 1 ? -30.619 11.371 -1.627 1.00 8.55 510 GLY A CA 9
ATOM 6147 C C . GLY A 1 1 ? -31.565 10.304 -1.111 1.00 7.83 510 GLY A C 9
ATOM 6148 O O . GLY A 1 1 ? -32.481 10.594 -0.343 1.00 8.04 510 GLY A O 9
ATOM 6154 N N . SER A 1 2 ? -31.356 9.067 -1.537 1.00 7.22 511 SER A N 9
ATOM 6155 C CA . SER A 1 2 ? -32.141 7.946 -1.046 1.00 6.73 511 SER A CA 9
ATOM 6156 C C . SER A 1 2 ? -31.240 7.005 -0.266 1.00 6.19 511 SER A C 9
ATOM 6157 O O . SER A 1 2 ? -30.162 6.645 -0.726 1.00 5.90 511 SER A O 9
ATOM 6165 N N . VAL A 1 3 ? -31.689 6.613 0.917 1.00 6.20 512 VAL A N 9
ATOM 6166 C CA . VAL A 1 3 ? -30.886 5.794 1.814 1.00 5.78 512 VAL A CA 9
ATOM 6167 C C . VAL A 1 3 ? -30.685 4.392 1.251 1.00 5.49 512 VAL A C 9
ATOM 6168 O O . VAL A 1 3 ? -29.640 3.777 1.461 1.00 5.11 512 VAL A O 9
ATOM 6181 N N . GLU A 1 4 ? -31.686 3.897 0.534 1.00 5.73 513 GLU A N 9
ATOM 6182 C CA . GLU A 1 4 ? -31.632 2.570 -0.048 1.00 5.58 513 GLU A CA 9
ATOM 6183 C C . GLU A 1 4 ? -30.470 2.458 -1.018 1.00 5.26 513 GLU A C 9
ATOM 6184 O O . GLU A 1 4 ? -29.647 1.546 -0.935 1.00 4.95 513 GLU A O 9
ATOM 6196 N N . THR A 1 5 ? -30.413 3.414 -1.923 1.00 5.38 514 THR A N 9
ATOM 6197 C CA . THR A 1 5 ? -29.349 3.478 -2.910 1.00 5.15 514 THR A CA 9
ATOM 6198 C C . THR A 1 5 ? -28.033 3.932 -2.281 1.00 4.74 514 THR A C 9
ATOM 6199 O O . THR A 1 5 ? -26.983 3.354 -2.549 1.00 4.68 514 THR A O 9
ATOM 6210 N N . CYS A 1 6 ? -28.106 4.951 -1.427 1.00 4.56 515 CYS A N 9
ATOM 6211 C CA . CYS A 1 6 ? -26.923 5.495 -0.762 1.00 4.21 515 CYS A CA 9
ATOM 6212 C C . CYS A 1 6 ? -26.174 4.416 0.008 1.00 3.93 515 CYS A C 9
ATOM 6213 O O . CYS A 1 6 ? -24.970 4.259 -0.153 1.00 3.56 515 CYS A O 9
ATOM 6221 N N . MET A 1 7 ? -26.883 3.659 0.832 1.00 4.13 516 MET A N 9
ATOM 6222 C CA . MET A 1 7 ? -26.244 2.600 1.600 1.00 3.95 516 M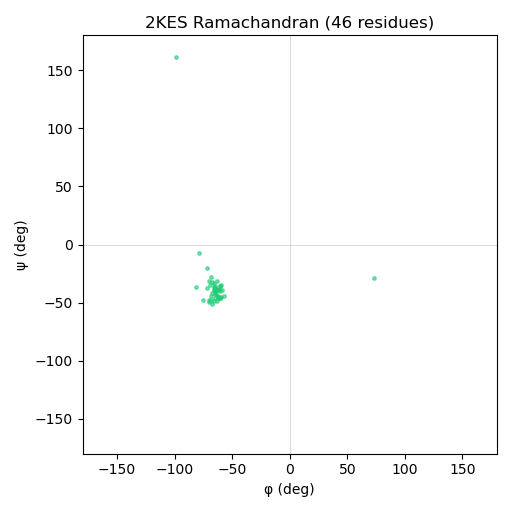ET A CA 9
ATOM 6223 C C . MET A 1 7 ? -25.658 1.538 0.680 1.00 3.70 516 MET A C 9
ATOM 6224 O O . MET A 1 7 ? -24.623 0.951 0.987 1.00 3.40 516 MET A O 9
ATOM 6238 N N . SER A 1 8 ? -26.310 1.303 -0.455 1.00 3.87 517 SER A N 9
ATOM 6239 C CA . SER A 1 8 ? -25.831 0.319 -1.414 1.00 3.73 517 SER A CA 9
ATOM 6240 C C . SER A 1 8 ? -24.538 0.787 -2.089 1.00 3.38 517 SER A C 9
ATOM 6241 O O . SER A 1 8 ? -23.559 0.038 -2.148 1.00 3.11 517 SER A O 9
ATOM 6249 N N . LEU A 1 9 ? -24.521 2.024 -2.575 1.00 3.41 518 LEU A N 9
ATOM 6250 C CA . LEU A 1 9 ? -23.328 2.560 -3.208 1.00 3.15 518 LEU A CA 9
ATOM 6251 C C . LEU A 1 9 ? -22.202 2.757 -2.201 1.00 2.83 518 LEU A C 9
ATOM 6252 O O . LEU A 1 9 ? -21.050 2.429 -2.479 1.00 2.54 518 LEU A O 9
ATOM 6268 N N . ALA A 1 10 ? -22.547 3.264 -1.026 1.00 2.92 519 ALA A N 9
ATOM 6269 C CA . ALA A 1 10 ? -21.566 3.527 0.018 1.00 2.71 519 ALA A CA 9
ATOM 6270 C C . ALA A 1 10 ? -20.879 2.245 0.474 1.00 2.50 519 ALA A C 9
ATOM 6271 O O . ALA A 1 10 ? -19.662 2.220 0.647 1.00 2.24 519 ALA A O 9
ATOM 6278 N N . SER A 1 11 ? -21.651 1.179 0.655 1.00 2.66 520 SER A N 9
ATOM 6279 C CA . SER A 1 11 ? -21.089 -0.091 1.091 1.00 2.54 520 SER A CA 9
ATOM 6280 C C . SER A 1 11 ? -20.178 -0.676 0.017 1.00 2.31 520 SER A C 9
ATOM 6281 O O . SER A 1 11 ? -19.117 -1.216 0.329 1.00 2.10 520 SER A O 9
ATOM 6289 N N . GLN A 1 12 ? -20.572 -0.543 -1.248 1.00 2.40 521 GLN A N 9
ATOM 6290 C CA . GLN A 1 12 ? -19.730 -1.003 -2.343 1.00 2.26 521 GLN A CA 9
ATOM 6291 C C . GLN A 1 12 ? -18.417 -0.226 -2.350 1.00 1.95 521 GLN A C 9
ATOM 6292 O O . GLN A 1 12 ? -17.338 -0.814 -2.404 1.00 1.75 521 GLN A O 9
ATOM 6306 N N . VAL A 1 13 ? -18.523 1.096 -2.251 1.00 1.94 522 VAL A N 9
ATOM 6307 C CA . VAL A 1 13 ? -17.353 1.966 -2.175 1.00 1.71 522 VAL A CA 9
ATOM 6308 C C . VAL A 1 13 ? -16.485 1.599 -0.974 1.00 1.52 522 VAL A C 9
ATOM 6309 O O . VAL A 1 13 ? -15.260 1.618 -1.054 1.00 1.28 522 VAL A O 9
ATOM 6322 N N . VAL A 1 14 ? -17.130 1.259 0.135 1.00 1.66 523 VAL A N 9
ATOM 6323 C CA . VAL A 1 14 ? -16.434 0.864 1.347 1.00 1.58 523 VAL A CA 9
ATOM 6324 C C . VAL A 1 14 ? -15.573 -0.380 1.109 1.00 1.41 523 VAL A C 9
ATOM 6325 O O . VAL A 1 14 ? -14.445 -0.460 1.594 1.00 1.24 523 VAL A O 9
ATOM 6338 N N . LYS A 1 15 ? -16.085 -1.336 0.347 1.00 1.52 524 LYS A N 9
ATOM 6339 C CA . LYS A 1 15 ? -15.300 -2.512 -0.002 1.00 1.44 524 LYS A CA 9
ATOM 6340 C C . LYS A 1 15 ? -14.143 -2.135 -0.927 1.00 1.21 524 LYS A C 9
ATOM 6341 O O . LYS A 1 15 ? -13.033 -2.658 -0.793 1.00 1.07 524 LYS A O 9
ATOM 6360 N N . LEU A 1 16 ? -14.397 -1.212 -1.850 1.00 1.21 525 LEU A N 9
ATOM 6361 C CA . LEU A 1 16 ? -13.354 -0.735 -2.754 1.00 1.06 525 LEU A CA 9
ATOM 6362 C C . LEU A 1 16 ? -12.269 0.001 -1.982 1.00 0.82 525 LEU A C 9
ATOM 6363 O O . LEU A 1 16 ? -11.081 -0.275 -2.148 1.00 0.67 525 LEU A O 9
ATOM 6379 N N . THR A 1 17 ? -12.682 0.919 -1.118 1.00 0.84 526 THR A N 9
ATOM 6380 C CA . THR A 1 17 ? -11.742 1.717 -0.346 1.00 0.73 526 THR A CA 9
ATOM 6381 C C . THR A 1 17 ? -10.969 0.837 0.638 1.00 0.62 526 THR A C 9
ATOM 6382 O O . THR A 1 17 ? -9.805 1.098 0.929 1.00 0.52 526 THR A O 9
ATOM 6393 N N . LYS A 1 18 ? -11.621 -0.210 1.136 1.00 0.72 527 LYS A N 9
ATOM 6394 C CA . LYS A 1 18 ? -10.976 -1.168 2.024 1.00 0.71 527 LYS A CA 9
ATOM 6395 C C . LYS A 1 18 ? -9.794 -1.820 1.314 1.00 0.55 527 LYS A C 9
ATOM 6396 O O . LYS A 1 18 ? -8.690 -1.894 1.856 1.00 0.47 527 LYS A O 9
ATOM 6415 N N . GLN A 1 19 ? -10.031 -2.262 0.084 1.00 0.59 528 GLN A N 9
ATOM 6416 C CA . GLN A 1 19 ? -8.993 -2.892 -0.719 1.00 0.55 528 GLN A CA 9
ATOM 6417 C C . GLN A 1 19 ? -7.904 -1.873 -1.047 1.00 0.40 528 GLN A C 9
ATOM 6418 O O . GLN A 1 19 ? -6.718 -2.177 -0.968 1.00 0.37 528 GLN A O 9
ATOM 6432 N N . LEU A 1 20 ? -8.320 -0.655 -1.387 1.00 0.37 529 LEU A N 9
ATOM 6433 C CA . LEU A 1 20 ? -7.386 0.422 -1.719 1.00 0.33 529 LEU A CA 9
ATOM 6434 C C . LEU A 1 20 ? -6.478 0.748 -0.541 1.00 0.22 529 LEU A C 9
ATOM 6435 O O . LEU A 1 20 ? -5.269 0.901 -0.701 1.00 0.26 529 LEU A O 9
ATOM 6451 N N . LYS A 1 21 ? -7.068 0.856 0.640 1.00 0.23 530 LYS A N 9
ATOM 6452 C CA . LYS A 1 21 ? -6.307 1.123 1.855 1.00 0.30 530 LYS A CA 9
ATOM 6453 C C . LYS A 1 21 ? -5.320 -0.003 2.147 1.00 0.24 530 LYS A C 9
ATOM 6454 O O . LYS A 1 21 ? -4.172 0.256 2.512 1.00 0.29 530 LYS A O 9
ATOM 6473 N N . GLU A 1 22 ? -5.754 -1.249 1.977 1.00 0.21 531 GLU A N 9
ATOM 6474 C CA . GLU A 1 22 ? -4.850 -2.385 2.136 1.00 0.26 531 GLU A CA 9
ATOM 6475 C C . GLU A 1 22 ? -3.766 -2.353 1.065 1.00 0.23 531 GLU A C 9
ATOM 6476 O O . GLU A 1 22 ? -2.609 -2.672 1.331 1.00 0.26 531 GLU A O 9
ATOM 6488 N N . GLN A 1 23 ? -4.147 -1.948 -0.139 1.00 0.23 532 GLN A N 9
ATOM 6489 C CA . GLN A 1 23 ? -3.202 -1.772 -1.232 1.00 0.32 532 GLN A CA 9
ATOM 6490 C C . GLN A 1 23 ? -2.177 -0.698 -0.873 1.00 0.33 532 GLN A C 9
ATOM 6491 O O . GLN A 1 23 ? -0.995 -0.825 -1.189 1.00 0.41 532 GLN A O 9
ATOM 6505 N N . THR A 1 24 ? -2.638 0.341 -0.192 1.00 0.29 533 THR A N 9
ATOM 6506 C CA . THR A 1 24 ? -1.776 1.439 0.216 1.00 0.36 533 THR A CA 9
ATOM 6507 C C . THR A 1 24 ? -0.790 0.993 1.299 1.00 0.35 533 THR A C 9
ATOM 6508 O O . THR A 1 24 ? 0.412 1.237 1.185 1.00 0.41 533 THR A O 9
ATOM 6519 N N . VAL A 1 25 ? -1.290 0.316 2.333 1.00 0.29 534 VAL A N 9
ATOM 6520 C CA . VAL A 1 25 ? -0.447 -0.083 3.460 1.00 0.32 534 VAL A CA 9
ATOM 6521 C C . VAL A 1 25 ? 0.631 -1.081 3.038 1.00 0.32 534 VAL A C 9
ATOM 6522 O O . VAL A 1 25 ? 1.766 -1.008 3.505 1.00 0.35 534 VAL A O 9
ATOM 6535 N N . GLU A 1 26 ? 0.285 -2.010 2.155 1.00 0.29 535 GLU A N 9
ATOM 6536 C CA . GLU A 1 26 ? 1.266 -2.962 1.656 1.00 0.32 535 GLU A CA 9
ATOM 6537 C C . GLU A 1 26 ? 2.246 -2.268 0.716 1.00 0.36 535 GLU A C 9
ATOM 6538 O O . GLU A 1 26 ? 3.424 -2.614 0.673 1.00 0.39 535 GLU A O 9
ATOM 6550 N N . ARG A 1 27 ? 1.757 -1.274 -0.018 1.00 0.38 536 ARG A N 9
ATOM 6551 C CA . ARG A 1 27 ? 2.590 -0.515 -0.940 1.00 0.44 536 ARG A CA 9
ATOM 6552 C C . ARG A 1 27 ? 3.621 0.318 -0.188 1.00 0.46 536 ARG A C 9
ATOM 6553 O O . ARG A 1 27 ? 4.799 0.303 -0.535 1.00 0.49 536 ARG A O 9
ATOM 6574 N N . VAL A 1 28 ? 3.187 1.028 0.849 1.00 0.45 537 VAL A N 9
ATOM 6575 C CA . VAL A 1 28 ? 4.109 1.836 1.643 1.00 0.49 537 VAL A CA 9
ATOM 6576 C C . VAL A 1 28 ? 5.137 0.941 2.325 1.00 0.45 537 VAL A C 9
ATOM 6577 O O . VAL A 1 28 ? 6.316 1.270 2.392 1.00 0.48 537 VAL A O 9
ATOM 6590 N N . THR A 1 29 ? 4.671 -0.204 2.803 1.00 0.40 538 THR A N 9
ATOM 6591 C CA . THR A 1 29 ? 5.532 -1.178 3.446 1.00 0.38 538 THR A CA 9
ATOM 6592 C C . THR A 1 29 ? 6.548 -1.750 2.449 1.00 0.36 538 THR A C 9
ATOM 6593 O O . THR A 1 29 ? 7.715 -1.958 2.784 1.00 0.34 538 THR A O 9
ATOM 6604 N N . LEU A 1 30 ? 6.108 -1.971 1.214 1.00 0.37 539 LEU A N 9
ATOM 6605 C CA . LEU A 1 30 ? 6.978 -2.471 0.166 1.00 0.37 539 LEU A CA 9
ATOM 6606 C C . LEU A 1 30 ? 8.006 -1.403 -0.200 1.00 0.38 539 LEU A C 9
ATOM 6607 O O . LEU A 1 30 ? 9.191 -1.692 -0.347 1.00 0.35 539 LEU A O 9
ATOM 6623 N N . GLN A 1 31 ? 7.544 -0.169 -0.332 1.00 0.43 540 GLN A N 9
ATOM 6624 C CA . GLN A 1 31 ? 8.433 0.951 -0.610 1.00 0.45 540 GLN A CA 9
ATOM 6625 C C . GLN A 1 31 ? 9.439 1.135 0.520 1.00 0.35 540 GLN A C 9
ATOM 6626 O O . GLN A 1 31 ? 10.565 1.546 0.290 1.00 0.30 540 GLN A O 9
ATOM 6640 N N . ASN A 1 32 ? 9.014 0.825 1.736 1.00 0.37 541 ASN A N 9
ATOM 6641 C CA . ASN A 1 32 ? 9.893 0.867 2.904 1.00 0.34 541 ASN A CA 9
ATOM 6642 C C . ASN A 1 32 ? 11.015 -0.157 2.735 1.00 0.25 541 ASN A C 9
ATOM 6643 O O . ASN A 1 32 ? 12.187 0.142 2.956 1.00 0.25 541 ASN A O 9
ATOM 6654 N N . GLN A 1 33 ? 10.644 -1.361 2.315 1.00 0.22 542 GLN A N 9
ATOM 6655 C CA . GLN A 1 33 ? 11.616 -2.416 2.047 1.00 0.21 542 GLN A CA 9
ATOM 6656 C C . GLN A 1 33 ? 12.528 -2.012 0.893 1.00 0.18 542 GLN A C 9
ATOM 6657 O O . GLN A 1 33 ? 13.729 -2.265 0.918 1.00 0.24 542 GLN A O 9
ATOM 6671 N N . LEU A 1 34 ? 11.939 -1.386 -0.118 1.00 0.19 543 LEU A N 9
ATOM 6672 C CA . LEU A 1 34 ? 12.686 -0.907 -1.276 1.00 0.23 543 LEU A CA 9
ATOM 6673 C C . LEU A 1 34 ? 13.599 0.254 -0.888 1.00 0.16 543 LEU A C 9
ATOM 6674 O O . LEU A 1 34 ? 14.704 0.392 -1.408 1.00 0.24 543 LEU A O 9
ATOM 6690 N N . GLN A 1 35 ? 13.126 1.085 0.025 1.00 0.11 544 GLN A N 9
ATOM 6691 C CA . GLN A 1 35 ? 13.886 2.212 0.509 1.00 0.20 544 GLN A CA 9
ATOM 6692 C C . GLN A 1 35 ? 15.142 1.714 1.208 1.00 0.29 544 GLN A C 9
ATOM 6693 O O . GLN A 1 35 ? 16.231 2.248 1.015 1.00 0.37 544 GLN A O 9
ATOM 6707 N N . GLN A 1 36 ? 14.979 0.666 1.997 1.00 0.33 545 GLN A N 9
ATOM 6708 C CA . GLN A 1 36 ? 16.107 0.004 2.632 1.00 0.47 545 GLN A CA 9
ATOM 6709 C C . GLN A 1 36 ? 16.959 -0.708 1.586 1.00 0.50 545 GLN A C 9
ATOM 6710 O O . GLN A 1 36 ? 18.172 -0.813 1.731 1.00 0.63 545 GLN A O 9
ATOM 6724 N N . PHE A 1 37 ? 16.310 -1.194 0.534 1.00 0.42 546 PHE A N 9
ATOM 6725 C CA . PHE A 1 37 ? 16.994 -1.864 -0.566 1.00 0.53 546 PHE A CA 9
ATOM 6726 C C . PHE A 1 37 ? 17.946 -0.906 -1.293 1.00 0.61 546 PHE A C 9
ATOM 6727 O O . PHE A 1 37 ? 19.100 -1.249 -1.545 1.00 0.77 546 PHE A O 9
ATOM 6744 N N . LEU A 1 38 ? 17.471 0.290 -1.618 1.00 0.53 547 LEU A N 9
ATOM 6745 C CA . LEU A 1 38 ? 18.314 1.286 -2.265 1.00 0.64 547 LEU A CA 9
ATOM 6746 C C . LEU A 1 38 ? 19.446 1.709 -1.335 1.00 0.74 547 LEU A C 9
ATOM 6747 O O . LEU A 1 38 ? 20.559 1.994 -1.781 1.00 0.89 547 LEU A O 9
ATOM 6763 N N . GLU A 1 39 ? 19.150 1.754 -0.041 1.00 0.69 548 GLU A N 9
ATOM 6764 C CA . GLU A 1 39 ? 20.169 2.010 0.970 1.00 0.85 548 GLU A CA 9
ATOM 6765 C C . GLU A 1 39 ? 21.167 0.854 1.038 1.00 0.97 548 GLU A C 9
ATOM 6766 O O . GLU A 1 39 ? 22.359 1.063 1.258 1.00 1.12 548 GLU A O 9
ATOM 6778 N N . ALA A 1 40 ? 20.669 -0.364 0.860 1.00 0.93 549 ALA A N 9
ATOM 6779 C CA . ALA A 1 40 ? 21.516 -1.550 0.833 1.00 1.09 549 ALA A CA 9
ATOM 6780 C C . ALA A 1 40 ? 22.481 -1.481 -0.342 1.00 1.20 549 ALA A C 9
ATOM 6781 O O . ALA A 1 40 ? 23.650 -1.843 -0.218 1.00 1.35 549 ALA A O 9
ATOM 6788 N N . GLN A 1 41 ? 21.988 -0.992 -1.479 1.00 1.15 550 GLN A N 9
ATOM 6789 C CA . GLN A 1 41 ? 22.829 -0.787 -2.655 1.00 1.31 550 GLN A CA 9
ATOM 6790 C C . GLN A 1 41 ? 23.971 0.167 -2.325 1.00 1.43 550 GLN A C 9
ATOM 6791 O O . GLN A 1 41 ? 25.086 0.005 -2.812 1.00 1.65 550 GLN A O 9
ATOM 6805 N N . LYS A 1 42 ? 23.678 1.150 -1.480 1.00 1.33 551 LYS A N 9
ATOM 6806 C CA . LYS A 1 42 ? 24.688 2.097 -1.013 1.00 1.50 551 LYS A CA 9
ATOM 6807 C C . LYS A 1 42 ? 25.693 1.395 -0.115 1.00 1.72 551 LYS A C 9
ATOM 6808 O O . LYS A 1 42 ? 26.894 1.628 -0.215 1.00 2.01 551 LYS A O 9
ATOM 6827 N N . SER A 1 43 ? 25.189 0.529 0.755 1.00 1.61 552 SER A N 9
ATOM 6828 C CA . SER A 1 43 ? 26.037 -0.247 1.646 1.00 1.82 552 SER A CA 9
ATOM 6829 C C . SER A 1 43 ? 26.928 -1.191 0.834 1.00 1.95 552 SER A C 9
ATOM 6830 O O . SER A 1 43 ? 28.020 -1.564 1.262 1.00 2.23 552 SER A O 9
ATOM 6838 N N . GLU A 1 44 ? 26.452 -1.571 -0.343 1.00 1.81 553 GLU A N 9
ATOM 6839 C CA . GLU A 1 44 ? 27.243 -2.365 -1.267 1.00 2.00 553 GLU A CA 9
ATOM 6840 C C . GLU A 1 44 ? 28.247 -1.482 -2.005 1.00 2.25 553 GLU A C 9
ATOM 6841 O O . GLU A 1 44 ? 29.413 -1.845 -2.160 1.00 2.55 553 GLU A O 9
ATOM 6853 N N . GLY A 1 45 ? 27.780 -0.311 -2.432 1.00 2.16 554 GLY A N 9
ATOM 6854 C CA . GLY A 1 45 ? 28.603 0.601 -3.207 1.00 2.43 554 GLY A CA 9
ATOM 6855 C C . GLY A 1 45 ? 29.707 1.247 -2.392 1.00 2.68 554 GLY A C 9
ATOM 6856 O O . GLY A 1 45 ? 30.776 1.546 -2.916 1.00 2.98 554 GLY A O 9
ATOM 6860 N N . LYS A 1 46 ? 29.449 1.475 -1.109 1.00 2.59 555 LYS A N 9
ATOM 6861 C CA . LYS A 1 46 ? 30.462 2.028 -0.210 1.00 2.88 555 LYS A CA 9
ATOM 6862 C C . LYS A 1 46 ? 31.626 1.054 -0.052 1.00 3.09 555 LYS A C 9
ATOM 6863 O O . LYS A 1 46 ? 32.735 1.439 0.309 1.00 3.44 555 LYS A O 9
ATOM 6882 N N . SER A 1 47 ? 31.359 -0.210 -0.342 1.00 2.91 556 SER A N 9
ATOM 6883 C CA . SER A 1 47 ? 32.366 -1.252 -0.244 1.00 3.12 556 SER A CA 9
ATOM 6884 C C . SER A 1 47 ? 32.973 -1.520 -1.623 1.00 3.40 556 SER A C 9
ATOM 6885 O O . SER A 1 47 ? 33.729 -2.473 -1.818 1.00 3.67 556 SER A O 9
ATOM 6893 N N . LEU A 1 48 ? 32.631 -0.666 -2.577 1.00 3.70 557 LEU A N 9
ATOM 6894 C CA . LEU A 1 48 ? 33.152 -0.778 -3.929 1.00 4.05 557 LEU A CA 9
ATOM 6895 C C . LEU A 1 48 ? 34.165 0.330 -4.180 1.00 4.48 557 LEU A C 9
ATOM 6896 O O . LEU A 1 48 ? 33.758 1.428 -4.621 1.00 4.98 557 LEU A O 9
ATOM 6913 N N . GLY A 1 1 ? -32.787 10.286 -1.602 1.00 9.10 510 GLY A N 10
ATOM 6914 C CA . GLY A 1 1 ? -32.410 8.890 -1.272 1.00 8.55 510 GLY A CA 10
ATOM 6915 C C . GLY A 1 1 ? -33.002 8.447 0.046 1.00 7.83 510 GLY A C 10
ATOM 6916 O O . GLY A 1 1 ? -32.923 9.170 1.039 1.00 8.04 510 GLY A O 10
ATOM 6922 N N . SER A 1 2 ? -33.588 7.260 0.067 1.00 7.22 511 SER A N 10
ATOM 6923 C CA . SER A 1 2 ? -34.219 6.744 1.273 1.00 6.73 511 SER A CA 10
ATOM 6924 C C . SER A 1 2 ? -33.236 5.920 2.107 1.00 6.19 511 SER A C 10
ATOM 6925 O O . SER A 1 2 ? -33.629 4.965 2.776 1.00 5.90 511 SER A O 10
ATOM 6933 N N . VAL A 1 3 ? -31.955 6.294 2.046 1.00 6.20 512 VAL A N 10
ATOM 6934 C CA . VAL A 1 3 ? -30.887 5.625 2.797 1.00 5.78 512 VAL A CA 10
ATOM 6935 C C . VAL A 1 3 ? -30.581 4.233 2.246 1.00 5.49 512 VAL A C 10
ATOM 6936 O O . VAL A 1 3 ? -29.445 3.945 1.900 1.00 5.11 512 VAL A O 10
ATOM 6949 N N . GLU A 1 4 ? -31.598 3.396 2.144 1.00 5.73 513 GLU A N 10
ATOM 6950 C CA . GLU A 1 4 ? -31.440 2.006 1.731 1.00 5.58 513 GLU A CA 10
ATOM 6951 C C . GLU A 1 4 ? -30.732 1.884 0.380 1.00 5.26 513 GLU A C 10
ATOM 6952 O O . GLU A 1 4 ? -29.867 1.028 0.201 1.00 4.95 513 GLU A O 10
ATOM 6964 N N . THR A 1 5 ? -31.087 2.750 -0.556 1.00 5.38 514 THR A N 10
ATOM 6965 C CA . THR A 1 5 ? -30.521 2.705 -1.895 1.00 5.15 514 THR A CA 10
ATOM 6966 C C . THR A 1 5 ? -29.127 3.329 -1.925 1.00 4.74 514 THR A C 10
ATOM 6967 O O . THR A 1 5 ? -28.387 3.180 -2.895 1.00 4.68 514 THR A O 10
ATOM 6978 N N . CYS A 1 6 ? -28.777 4.040 -0.861 1.00 4.56 515 CYS A N 10
ATOM 6979 C CA . CYS A 1 6 ? -27.439 4.598 -0.732 1.00 4.21 515 CYS A CA 10
ATOM 6980 C C . CYS A 1 6 ? -26.571 3.614 0.039 1.00 3.93 515 CYS A C 10
ATOM 6981 O O . CYS A 1 6 ? -25.388 3.453 -0.234 1.00 3.56 515 CYS A O 10
ATOM 6989 N N . MET A 1 7 ? -27.195 2.937 0.992 1.00 4.13 516 MET A N 10
ATOM 6990 C CA . MET A 1 7 ? -26.539 1.910 1.791 1.00 3.95 516 MET A CA 10
ATOM 6991 C C . MET A 1 7 ? -25.927 0.835 0.895 1.00 3.70 516 MET A C 10
ATOM 6992 O O . MET A 1 7 ? -24.870 0.276 1.205 1.00 3.40 516 MET A O 10
ATOM 7006 N N . SER A 1 8 ? -26.587 0.564 -0.222 1.00 3.87 517 SER A N 10
ATOM 7007 C CA . SER A 1 8 ? -26.109 -0.434 -1.163 1.00 3.73 517 SER A CA 10
ATOM 7008 C C . SER A 1 8 ? -24.832 0.040 -1.875 1.00 3.38 517 SER A C 10
ATOM 7009 O O . SER A 1 8 ? -23.829 -0.680 -1.916 1.00 3.11 517 SER A O 10
ATOM 7017 N N . LEU A 1 9 ? -24.856 1.258 -2.409 1.00 3.41 518 LEU A N 10
ATOM 7018 C CA . LEU A 1 9 ? -23.689 1.809 -3.085 1.00 3.15 518 LEU A CA 10
ATOM 7019 C C . LEU A 1 9 ? -22.552 2.093 -2.108 1.00 2.83 518 LEU A C 10
ATOM 7020 O O . LEU A 1 9 ? -21.384 1.843 -2.410 1.00 2.54 518 LEU A O 10
ATOM 7036 N N . ALA A 1 10 ? -22.907 2.601 -0.938 1.00 2.92 519 ALA A N 10
ATOM 7037 C CA . ALA A 1 10 ? -21.933 2.945 0.089 1.00 2.71 519 ALA A CA 10
ATOM 7038 C C . ALA A 1 10 ? -21.143 1.725 0.541 1.00 2.50 519 ALA A C 10
ATOM 7039 O O . ALA A 1 10 ? -19.924 1.793 0.688 1.00 2.24 519 ALA A O 10
ATOM 7046 N N . SER A 1 11 ? -21.830 0.607 0.740 1.00 2.66 520 SER A N 10
ATOM 7047 C CA . SER A 1 11 ? -21.168 -0.624 1.153 1.00 2.54 520 SER A CA 10
ATOM 7048 C C . SER A 1 11 ? -20.242 -1.134 0.058 1.00 2.31 520 SER A C 10
ATOM 7049 O O . SER A 1 11 ? -19.168 -1.660 0.345 1.00 2.10 520 SER A O 10
ATOM 7057 N N . GLN A 1 12 ? -20.647 -0.964 -1.199 1.00 2.40 521 GLN A N 10
ATOM 7058 C CA . GLN A 1 12 ? -19.775 -1.307 -2.316 1.00 2.26 521 GLN A CA 10
ATOM 7059 C C . GLN A 1 12 ? -18.509 -0.456 -2.273 1.00 1.95 521 GLN A C 10
ATOM 7060 O O . GLN A 1 12 ? -17.401 -0.974 -2.381 1.00 1.75 521 GLN A O 10
ATOM 7074 N N . VAL A 1 13 ? -18.680 0.849 -2.078 1.00 1.94 522 VAL A N 10
ATOM 7075 C CA . VAL A 1 13 ? -17.550 1.765 -1.940 1.00 1.71 522 VAL A CA 10
ATOM 7076 C C . VAL A 1 13 ? -16.670 1.350 -0.767 1.00 1.52 522 VAL A C 10
ATOM 7077 O O . VAL A 1 13 ? -15.445 1.426 -0.838 1.00 1.28 522 VAL A O 10
ATOM 7090 N N . VAL A 1 14 ? -17.313 0.906 0.306 1.00 1.66 523 VAL A N 10
ATOM 7091 C CA . VAL A 1 14 ? -16.622 0.474 1.507 1.00 1.58 523 VAL A CA 10
ATOM 7092 C C . VAL A 1 14 ? -15.678 -0.693 1.207 1.00 1.41 523 VAL A C 10
ATOM 7093 O O . VAL A 1 14 ? -14.560 -0.741 1.723 1.00 1.24 523 VAL A O 10
ATOM 7106 N N . LYS A 1 15 ? -16.111 -1.620 0.363 1.00 1.52 524 LYS A N 10
ATOM 7107 C CA . LYS A 1 15 ? -15.245 -2.718 -0.052 1.00 1.44 524 LYS A CA 10
ATOM 7108 C C . LYS A 1 15 ? -14.067 -2.201 -0.877 1.00 1.21 524 LYS A C 10
ATOM 7109 O O . LYS A 1 15 ? -12.933 -2.638 -0.691 1.00 1.07 524 LYS A O 10
ATOM 7128 N N . LEU A 1 16 ? -14.338 -1.257 -1.774 1.00 1.21 525 LEU A N 10
ATOM 7129 C CA . LEU A 1 16 ? -13.284 -0.676 -2.604 1.00 1.06 525 LEU A CA 10
ATOM 7130 C C . LEU A 1 16 ? -12.274 0.089 -1.755 1.00 0.82 525 LEU A C 10
ATOM 7131 O O . LEU A 1 16 ? -11.069 -0.122 -1.876 1.00 0.67 525 LEU A O 10
ATOM 7147 N N . THR A 1 17 ? -12.773 0.953 -0.877 1.00 0.84 526 THR A N 10
ATOM 7148 C CA . THR A 1 17 ? -11.909 1.805 -0.072 1.00 0.73 526 THR A CA 10
ATOM 7149 C C . THR A 1 17 ? -11.037 0.966 0.862 1.00 0.62 526 THR A C 10
ATOM 7150 O O . THR A 1 17 ? -9.886 1.316 1.123 1.00 0.52 526 THR A O 10
ATOM 7161 N N . LYS A 1 18 ? -11.572 -0.152 1.342 1.00 0.72 527 LYS A N 10
ATOM 7162 C CA . LYS A 1 18 ? -10.808 -1.035 2.208 1.00 0.71 527 LYS A CA 10
ATOM 7163 C C . LYS A 1 18 ? -9.684 -1.702 1.429 1.00 0.55 527 LYS A C 10
ATOM 7164 O O . LYS A 1 18 ? -8.538 -1.729 1.876 1.00 0.47 527 LYS A O 10
ATOM 7183 N N . GLN A 1 19 ? -10.014 -2.223 0.256 1.00 0.59 528 GLN A N 10
ATOM 7184 C CA . GLN A 1 19 ? -9.027 -2.881 -0.587 1.00 0.55 528 GLN A CA 10
ATOM 7185 C C . GLN A 1 19 ? -7.941 -1.896 -1.006 1.00 0.40 528 GLN A C 10
ATOM 7186 O O . GLN A 1 19 ? -6.756 -2.225 -1.002 1.00 0.37 528 GLN A O 10
ATOM 7200 N N . LEU A 1 20 ? -8.356 -0.685 -1.360 1.00 0.37 529 LEU A N 10
ATOM 7201 C CA . LEU A 1 20 ? -7.424 0.373 -1.730 1.00 0.33 529 LEU A CA 10
ATOM 7202 C C . LEU A 1 20 ? -6.499 0.689 -0.568 1.00 0.22 529 LEU A C 10
ATOM 7203 O O . LEU A 1 20 ? -5.288 0.819 -0.741 1.00 0.26 529 LEU A O 10
ATOM 7219 N N . LYS A 1 21 ? -7.085 0.803 0.614 1.00 0.23 530 LYS A N 10
ATOM 7220 C CA . LYS A 1 21 ? -6.318 1.045 1.829 1.00 0.30 530 LYS A CA 10
ATOM 7221 C C . LYS A 1 21 ? -5.312 -0.077 2.056 1.00 0.24 530 LYS A C 10
ATOM 7222 O O . LYS A 1 21 ? -4.147 0.178 2.368 1.00 0.29 530 LYS A O 10
ATOM 7241 N N . GLU A 1 22 ? -5.757 -1.317 1.881 1.00 0.21 531 GLU A N 10
ATOM 7242 C CA . GLU A 1 22 ? -4.877 -2.468 2.031 1.00 0.26 531 GLU A CA 10
ATOM 7243 C C . GLU A 1 22 ? -3.748 -2.429 1.011 1.00 0.23 531 GLU A C 10
ATOM 7244 O O . GLU A 1 22 ? -2.594 -2.696 1.347 1.00 0.26 531 GLU A O 10
ATOM 7256 N N . GLN A 1 23 ? -4.079 -2.087 -0.228 1.00 0.23 532 GLN A N 10
ATOM 7257 C CA . GLN A 1 23 ? -3.073 -1.945 -1.271 1.00 0.32 532 GLN A CA 10
ATOM 7258 C C . GLN A 1 23 ? -2.086 -0.841 -0.918 1.00 0.33 532 GLN A C 10
ATOM 7259 O O . GLN A 1 23 ? -0.903 -0.934 -1.228 1.00 0.41 532 GLN A O 10
ATOM 7273 N N . THR A 1 24 ? -2.576 0.196 -0.257 1.00 0.29 533 THR A N 10
ATOM 7274 C CA . THR A 1 24 ? -1.736 1.320 0.126 1.00 0.36 533 THR A CA 10
ATOM 7275 C C . THR A 1 24 ? -0.762 0.924 1.233 1.00 0.35 533 THR A C 10
ATOM 7276 O O . THR A 1 24 ? 0.437 1.178 1.128 1.00 0.41 533 THR A O 10
ATOM 7287 N N . VAL A 1 25 ? -1.271 0.272 2.277 1.00 0.29 534 VAL A N 10
ATOM 7288 C CA . VAL A 1 25 ? -0.446 -0.071 3.434 1.00 0.32 534 VAL A CA 10
ATOM 7289 C C . VAL A 1 25 ? 0.664 -1.059 3.071 1.00 0.32 534 VAL A C 10
ATOM 7290 O O . VAL A 1 25 ? 1.789 -0.936 3.551 1.00 0.35 534 VAL A O 10
ATOM 7303 N N . GLU A 1 26 ? 0.367 -2.032 2.223 1.00 0.29 535 GLU A N 10
ATOM 7304 C CA . GLU A 1 26 ? 1.390 -2.965 1.782 1.00 0.32 535 GLU A CA 10
ATOM 7305 C C . GLU A 1 26 ? 2.345 -2.294 0.795 1.00 0.36 535 GLU A C 10
ATOM 7306 O O . GLU A 1 26 ? 3.532 -2.609 0.766 1.00 0.39 535 GLU A O 10
ATOM 7318 N N . ARG A 1 27 ? 1.824 -1.357 0.006 1.00 0.38 536 ARG A N 10
ATOM 7319 C CA . ARG A 1 27 ? 2.638 -0.626 -0.962 1.00 0.44 536 ARG A CA 10
ATOM 7320 C C . ARG A 1 27 ? 3.631 0.297 -0.261 1.00 0.46 536 ARG A C 10
ATOM 7321 O O . ARG A 1 27 ? 4.805 0.336 -0.626 1.00 0.49 536 ARG A O 10
ATOM 7342 N N . VAL A 1 28 ? 3.171 1.033 0.746 1.00 0.45 537 VAL A N 10
ATOM 7343 C CA . VAL A 1 28 ? 4.070 1.900 1.513 1.00 0.49 537 VAL A CA 10
ATOM 7344 C C . VAL A 1 28 ? 5.129 1.060 2.216 1.00 0.45 537 VAL A C 10
ATOM 7345 O O . VAL A 1 28 ? 6.300 1.431 2.273 1.00 0.48 537 VAL A O 10
ATOM 7358 N N . THR A 1 29 ? 4.704 -0.083 2.731 1.00 0.40 538 THR A N 10
ATOM 7359 C CA . THR A 1 29 ? 5.602 -1.036 3.354 1.00 0.38 538 THR A CA 10
ATOM 7360 C C . THR A 1 29 ? 6.606 -1.582 2.332 1.00 0.36 538 THR A C 10
ATOM 7361 O O . THR A 1 29 ? 7.778 -1.790 2.644 1.00 0.34 538 THR A O 10
ATOM 7372 N N . LEU A 1 30 ? 6.141 -1.792 1.107 1.00 0.37 539 LEU A N 10
ATOM 7373 C CA . LEU A 1 30 ? 6.995 -2.240 0.025 1.00 0.37 539 LEU A CA 10
ATOM 7374 C C . LEU A 1 30 ? 8.027 -1.160 -0.290 1.00 0.38 539 LEU A C 10
ATOM 7375 O O . LEU A 1 30 ? 9.208 -1.447 -0.453 1.00 0.35 539 LEU A O 10
ATOM 7391 N N . GLN A 1 31 ? 7.571 0.084 -0.354 1.00 0.43 540 GLN A N 10
ATOM 7392 C CA . GLN A 1 31 ? 8.463 1.217 -0.569 1.00 0.45 540 GLN A CA 10
ATOM 7393 C C . GLN A 1 31 ? 9.434 1.360 0.595 1.00 0.35 540 GLN A C 10
ATOM 7394 O O . GLN A 1 31 ? 10.572 1.781 0.413 1.00 0.30 540 GLN A O 10
ATOM 7408 N N . ASN A 1 32 ? 8.968 1.008 1.786 1.00 0.37 541 ASN A N 10
ATOM 7409 C CA . ASN A 1 32 ? 9.813 0.986 2.979 1.00 0.34 541 ASN A CA 10
ATOM 7410 C C . ASN A 1 32 ? 10.916 -0.056 2.821 1.00 0.25 541 ASN A C 10
ATOM 7411 O O . ASN A 1 32 ? 12.080 0.195 3.135 1.00 0.25 541 ASN A O 10
ATOM 7422 N N . GLN A 1 33 ? 10.540 -1.228 2.330 1.00 0.22 542 GLN A N 10
ATOM 7423 C CA . GLN A 1 33 ? 11.502 -2.287 2.063 1.00 0.21 542 GLN A CA 10
ATOM 7424 C C . GLN A 1 33 ? 12.423 -1.887 0.918 1.00 0.18 542 GLN A C 10
ATOM 7425 O O . GLN A 1 33 ? 13.618 -2.163 0.946 1.00 0.24 542 GLN A O 10
ATOM 7439 N N . LEU A 1 34 ? 11.854 -1.218 -0.078 1.00 0.19 543 LEU A N 10
ATOM 7440 C CA . LEU A 1 34 ? 12.622 -0.740 -1.221 1.00 0.23 543 LEU A CA 10
ATOM 7441 C C . LEU A 1 34 ? 13.587 0.358 -0.785 1.00 0.16 543 LEU A C 10
ATOM 7442 O O . LEU A 1 34 ? 14.676 0.486 -1.330 1.00 0.24 543 LEU A O 10
ATOM 7458 N N . GLN A 1 35 ? 13.179 1.143 0.203 1.00 0.11 544 GLN A N 10
ATOM 7459 C CA . GLN A 1 35 ? 14.044 2.152 0.789 1.00 0.20 544 GLN A CA 10
ATOM 7460 C C . GLN A 1 35 ? 15.272 1.485 1.394 1.00 0.29 544 GLN A C 10
ATOM 7461 O O . GLN A 1 35 ? 16.401 1.927 1.192 1.00 0.37 544 GLN A O 10
ATOM 7475 N N . GLN A 1 36 ? 15.035 0.400 2.120 1.00 0.33 545 GLN A N 10
ATOM 7476 C CA . GLN A 1 36 ? 16.115 -0.405 2.670 1.00 0.47 545 GLN A CA 10
ATOM 7477 C C . GLN A 1 36 ? 16.940 -1.021 1.543 1.00 0.50 545 GLN A C 10
ATOM 7478 O O . GLN A 1 36 ? 18.163 -1.106 1.632 1.00 0.63 545 GLN A O 10
ATOM 7492 N N . PHE A 1 37 ? 16.256 -1.429 0.481 1.00 0.42 546 PHE A N 10
ATOM 7493 C CA . PHE A 1 37 ? 16.902 -2.011 -0.686 1.00 0.53 546 PHE A CA 10
ATOM 7494 C C . PHE A 1 37 ? 17.825 -1.000 -1.370 1.00 0.61 546 PHE A C 10
ATOM 7495 O O . PHE A 1 37 ? 18.997 -1.289 -1.607 1.00 0.77 546 PHE A O 10
ATOM 7512 N N . LEU A 1 38 ? 17.307 0.188 -1.665 1.00 0.53 547 LEU A N 10
ATOM 7513 C CA . LEU A 1 38 ? 18.084 1.199 -2.361 1.00 0.64 547 LEU A CA 10
ATOM 7514 C C . LEU A 1 38 ? 19.259 1.661 -1.509 1.00 0.74 547 LEU A C 10
ATOM 7515 O O . LEU A 1 38 ? 20.361 1.851 -2.015 1.00 0.89 547 LEU A O 10
ATOM 7531 N N . GLU A 1 39 ? 19.019 1.827 -0.215 1.00 0.69 548 GLU A N 10
ATOM 7532 C CA . GLU A 1 39 ? 20.075 2.210 0.710 1.00 0.85 548 GLU A CA 10
ATOM 7533 C C . GLU A 1 39 ? 21.154 1.137 0.784 1.00 0.97 5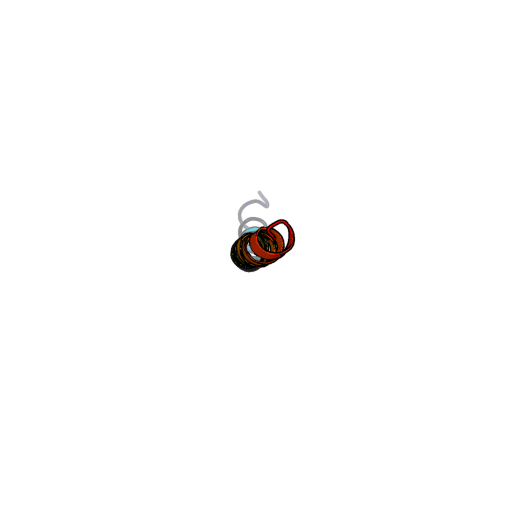48 GLU A C 10
ATOM 7534 O O . GLU A 1 39 ? 22.340 1.448 0.886 1.00 1.12 548 GLU A O 10
ATOM 7546 N N . ALA A 1 40 ? 20.742 -0.124 0.726 1.00 0.93 549 ALA A N 10
ATOM 7547 C CA . ALA A 1 40 ? 21.690 -1.227 0.667 1.00 1.09 549 ALA A CA 10
ATOM 7548 C C . ALA A 1 40 ? 22.552 -1.108 -0.586 1.00 1.20 549 ALA A C 10
ATOM 7549 O O . ALA A 1 40 ? 23.775 -1.254 -0.528 1.00 1.35 549 ALA A O 10
ATOM 7556 N N . GLN A 1 41 ? 21.905 -0.814 -1.713 1.00 1.15 550 GLN A N 10
ATOM 7557 C CA . GLN A 1 41 ? 22.610 -0.621 -2.974 1.00 1.31 550 GLN A CA 10
ATOM 7558 C C . GLN A 1 41 ? 23.571 0.553 -2.871 1.00 1.43 550 GLN A C 10
ATOM 7559 O O . GLN A 1 41 ? 24.679 0.506 -3.399 1.00 1.65 550 GLN A O 10
ATOM 7573 N N . LYS A 1 42 ? 23.131 1.607 -2.193 1.00 1.33 551 LYS A N 10
ATOM 7574 C CA . LYS A 1 42 ? 23.970 2.772 -1.957 1.00 1.50 551 LYS A CA 10
ATOM 7575 C C . LYS A 1 42 ? 25.216 2.378 -1.184 1.00 1.72 551 LYS A C 10
ATOM 7576 O O . LYS A 1 42 ? 26.328 2.592 -1.646 1.00 2.01 551 LYS A O 10
ATOM 7595 N N . SER A 1 43 ? 25.018 1.779 -0.020 1.00 1.61 552 SER A N 10
ATOM 7596 C CA . SER A 1 43 ? 26.119 1.437 0.867 1.00 1.82 552 SER A CA 10
ATOM 7597 C C . SER A 1 43 ? 27.118 0.495 0.196 1.00 1.95 552 SER A C 10
ATOM 7598 O O . SER A 1 43 ? 28.331 0.708 0.282 1.00 2.23 552 SER A O 10
ATOM 7606 N N . GLU A 1 44 ? 26.610 -0.529 -0.478 1.00 1.81 553 GLU A N 10
ATOM 7607 C CA . GLU A 1 44 ? 27.472 -1.510 -1.125 1.00 2.00 553 GLU A CA 10
ATOM 7608 C C . GLU A 1 44 ? 28.127 -0.924 -2.371 1.00 2.25 553 GLU A C 10
ATOM 7609 O O . GLU A 1 44 ? 29.300 -1.172 -2.642 1.00 2.55 553 GLU A O 10
ATOM 7621 N N . GLY A 1 45 ? 27.365 -0.132 -3.114 1.00 2.16 554 GLY A N 10
ATOM 7622 C CA . GLY A 1 45 ? 27.877 0.468 -4.329 1.00 2.43 554 GLY A CA 10
ATOM 7623 C C . GLY A 1 45 ? 28.868 1.581 -4.056 1.00 2.68 554 GLY A C 10
ATOM 7624 O O . GLY A 1 45 ? 29.830 1.758 -4.801 1.00 2.98 554 GLY A O 10
ATOM 7628 N N . LYS A 1 46 ? 28.636 2.328 -2.983 1.00 2.59 555 LYS A N 10
ATOM 7629 C CA . LYS A 1 46 ? 29.523 3.426 -2.609 1.00 2.88 555 LYS A CA 10
ATOM 7630 C C . LYS A 1 46 ? 30.770 2.894 -1.905 1.00 3.09 555 LYS A C 10
ATOM 7631 O O . LYS A 1 46 ? 31.723 3.632 -1.657 1.00 3.44 555 LYS A O 10
ATOM 7650 N N . SER A 1 47 ? 30.755 1.607 -1.585 1.00 2.91 556 SER A N 10
ATOM 7651 C CA . SER A 1 47 ? 31.889 0.971 -0.943 1.00 3.12 556 SER A CA 10
ATOM 7652 C C . SER A 1 47 ? 32.964 0.664 -1.978 1.00 3.40 556 SER A C 10
ATOM 7653 O O . SER A 1 47 ? 33.032 -0.443 -2.515 1.00 3.67 556 SER A O 10
ATOM 7661 N N . LEU A 1 48 ? 33.777 1.665 -2.274 1.00 3.70 557 LEU A N 10
ATOM 7662 C CA . LEU A 1 48 ? 34.857 1.527 -3.234 1.00 4.05 557 LEU A CA 10
ATOM 7663 C C . LEU A 1 48 ? 35.811 2.703 -3.075 1.00 4.48 557 LEU A C 10
ATOM 7664 O O . LEU A 1 48 ? 36.896 2.516 -2.491 1.00 4.98 557 LEU A O 10
ATOM 7681 N N . GLY A 1 1 ? -36.906 1.482 10.115 1.00 9.10 510 GLY A N 11
ATOM 7682 C CA . GLY A 1 1 ? -35.718 2.157 10.706 1.00 8.55 510 GLY A CA 11
ATOM 7683 C C . GLY A 1 1 ? -34.874 2.846 9.653 1.00 7.83 510 GLY A C 11
ATOM 7684 O O . GLY A 1 1 ? -35.283 2.943 8.492 1.00 8.04 510 GLY A O 11
ATOM 7690 N N . SER A 1 2 ? -33.696 3.314 10.043 1.00 7.22 511 SER A N 11
ATOM 7691 C CA . SER A 1 2 ? -32.832 4.042 9.132 1.00 6.73 511 SER A CA 11
ATOM 7692 C C . SER A 1 2 ? -31.494 3.328 8.954 1.00 6.19 511 SER A C 11
ATOM 7693 O O . SER A 1 2 ? -31.105 3.011 7.833 1.00 5.90 511 SER A O 11
ATOM 7701 N N . VAL A 1 3 ? -30.818 3.042 10.068 1.00 6.20 512 VAL A N 11
ATOM 7702 C CA . VAL A 1 3 ? -29.479 2.435 10.041 1.00 5.78 512 VAL A CA 11
ATOM 7703 C C . VAL A 1 3 ? -29.521 1.015 9.472 1.00 5.49 512 VAL A C 11
ATOM 7704 O O . VAL A 1 3 ? -28.508 0.484 9.013 1.00 5.11 512 VAL A O 11
ATOM 7717 N N . GLU A 1 4 ? -30.700 0.404 9.511 1.00 5.73 513 GLU A N 11
ATOM 7718 C CA . GLU A 1 4 ? -30.923 -0.901 8.895 1.00 5.58 513 GLU A CA 11
ATOM 7719 C C . GLU A 1 4 ? -30.603 -0.862 7.402 1.00 5.26 513 GLU A C 11
ATOM 7720 O O . GLU A 1 4 ? -30.236 -1.874 6.804 1.00 4.95 513 GLU A O 11
ATOM 7732 N N . THR A 1 5 ? -30.759 0.311 6.805 1.00 5.38 514 THR A N 11
ATOM 7733 C CA . THR A 1 5 ? -30.396 0.527 5.415 1.00 5.15 514 THR A CA 11
ATOM 7734 C C . THR A 1 5 ? -29.275 1.557 5.325 1.00 4.74 514 THR A C 11
ATOM 7735 O O . THR A 1 5 ? -28.880 2.125 6.344 1.00 4.68 514 THR A O 11
ATOM 7746 N N . CYS A 1 6 ? -28.750 1.770 4.116 1.00 4.56 515 CYS A N 11
ATOM 7747 C CA . CYS A 1 6 ? -27.699 2.764 3.860 1.00 4.21 515 CYS A CA 11
ATOM 7748 C C . CYS A 1 6 ? -26.350 2.316 4.430 1.00 3.93 515 CYS A C 11
ATOM 7749 O O . CYS A 1 6 ? -25.312 2.521 3.811 1.00 3.56 515 CYS A O 11
ATOM 7757 N N . MET A 1 7 ? -26.366 1.700 5.601 1.00 4.13 516 MET A N 11
ATOM 7758 C CA . MET A 1 7 ? -25.159 1.121 6.168 1.00 3.95 516 MET A CA 11
ATOM 7759 C C . MET A 1 7 ? -24.629 0.037 5.236 1.00 3.70 516 MET A C 11
ATOM 7760 O O . MET A 1 7 ? -23.425 -0.163 5.116 1.00 3.40 516 MET A O 11
ATOM 7774 N N . SER A 1 8 ? -25.550 -0.650 4.569 1.00 3.87 517 SER A N 11
ATOM 7775 C CA . SER A 1 8 ? -25.202 -1.703 3.636 1.00 3.73 517 SER A CA 11
ATOM 7776 C C . SER A 1 8 ? -24.434 -1.137 2.436 1.00 3.38 517 SER A C 11
ATOM 7777 O O . SER A 1 8 ? -23.358 -1.630 2.091 1.00 3.11 517 SER A O 11
ATOM 7785 N N . LEU A 1 9 ? -24.959 -0.073 1.826 1.00 3.41 518 LEU A N 11
ATOM 7786 C CA . LEU A 1 9 ? -24.281 0.557 0.697 1.00 3.15 518 LEU A CA 11
ATOM 7787 C C . LEU A 1 9 ? -22.985 1.219 1.144 1.00 2.83 518 LEU A C 11
ATOM 7788 O O . LEU A 1 9 ? -21.983 1.202 0.428 1.00 2.54 518 LEU A O 11
ATOM 7804 N N . ALA A 1 10 ? -23.014 1.794 2.332 1.00 2.92 519 ALA A N 11
ATOM 7805 C CA . ALA A 1 10 ? -21.827 2.384 2.931 1.00 2.71 519 ALA A CA 11
ATOM 7806 C C . ALA A 1 10 ? -20.762 1.319 3.177 1.00 2.50 519 ALA A C 11
ATOM 7807 O O . ALA A 1 10 ? -19.577 1.573 2.999 1.00 2.24 519 ALA A O 11
ATOM 7814 N N . SER A 1 11 ? -21.196 0.126 3.575 1.00 2.66 520 SER A N 11
ATOM 7815 C CA . SER A 1 11 ? -20.287 -0.992 3.805 1.00 2.54 520 SER A CA 11
ATOM 7816 C C . SER A 1 11 ? -19.598 -1.374 2.502 1.00 2.31 520 SER A C 11
ATOM 7817 O O . SER A 1 11 ? -18.423 -1.740 2.489 1.00 2.10 520 SER A O 11
ATOM 7825 N N . GLN A 1 12 ? -20.334 -1.270 1.404 1.00 2.40 521 GLN A N 11
ATOM 7826 C CA . GLN A 1 12 ? -19.773 -1.527 0.083 1.00 2.26 521 GLN A CA 11
ATOM 7827 C C . GLN A 1 12 ? -18.642 -0.546 -0.204 1.00 1.95 521 GLN A C 11
ATOM 7828 O O . GLN A 1 12 ? -17.561 -0.939 -0.648 1.00 1.75 521 GLN A O 11
ATOM 7842 N N . VAL A 1 13 ? -18.895 0.728 0.078 1.00 1.94 522 VAL A N 11
ATOM 7843 C CA . VAL A 1 13 ? -17.891 1.775 -0.080 1.00 1.71 522 VAL A CA 11
ATOM 7844 C C . VAL A 1 13 ? -16.721 1.534 0.874 1.00 1.52 522 VAL A C 11
ATOM 7845 O O . VAL A 1 13 ? -15.559 1.713 0.511 1.00 1.28 522 VAL A O 11
ATOM 7858 N N . VAL A 1 14 ? -17.048 1.118 2.092 1.00 1.66 523 VAL A N 11
ATOM 7859 C CA . VAL A 1 14 ? -16.055 0.812 3.104 1.00 1.58 523 VAL A CA 11
ATOM 7860 C C . VAL A 1 14 ? -15.148 -0.336 2.653 1.00 1.41 523 VAL A C 11
ATOM 7861 O O . VAL A 1 14 ? -13.941 -0.303 2.871 1.00 1.24 523 VAL A O 11
ATOM 7874 N N . LYS A 1 15 ? -15.726 -1.343 2.014 1.00 1.52 524 LYS A N 11
ATOM 7875 C CA . LYS A 1 15 ? -14.934 -2.437 1.463 1.00 1.44 524 LYS A CA 11
ATOM 7876 C C . LYS A 1 15 ? -14.044 -1.943 0.331 1.00 1.21 524 LYS A C 11
ATOM 7877 O O . LYS A 1 15 ? -12.911 -2.402 0.175 1.00 1.07 524 LYS A O 11
ATOM 7896 N N . LEU A 1 16 ? -14.547 -0.994 -0.447 1.00 1.21 525 LEU A N 11
ATOM 7897 C CA . LEU A 1 16 ? -13.764 -0.407 -1.532 1.00 1.06 525 LEU A CA 11
ATOM 7898 C C . LEU A 1 16 ? -12.575 0.366 -0.975 1.00 0.82 525 LEU A C 11
ATOM 7899 O O . LEU A 1 16 ? -11.439 0.177 -1.412 1.00 0.67 525 LEU A O 11
ATOM 7915 N N . THR A 1 17 ? -12.837 1.217 0.011 1.00 0.84 526 THR A N 11
ATOM 7916 C CA . THR A 1 17 ? -11.779 1.996 0.638 1.00 0.73 526 THR A CA 11
ATOM 7917 C C . THR A 1 17 ? -10.829 1.072 1.399 1.00 0.62 526 THR A C 11
ATOM 7918 O O . THR A 1 17 ? -9.631 1.322 1.458 1.00 0.52 526 THR A O 11
ATOM 7929 N N . LYS A 1 18 ? -11.370 -0.012 1.956 1.00 0.72 527 LYS A N 11
ATOM 7930 C CA . LYS A 1 18 ? -10.564 -0.999 2.665 1.00 0.71 527 LYS A CA 11
ATOM 7931 C C . LYS A 1 18 ? -9.578 -1.667 1.716 1.00 0.55 527 LYS A C 11
ATOM 7932 O O . LYS A 1 18 ? -8.391 -1.771 2.017 1.00 0.47 527 LYS A O 11
ATOM 7951 N N . GLN A 1 19 ? -10.074 -2.099 0.563 1.00 0.59 528 GLN A N 11
ATOM 7952 C CA . GLN A 1 19 ? -9.240 -2.760 -0.430 1.00 0.55 528 GLN A CA 11
ATOM 7953 C C . GLN A 1 19 ? -8.127 -1.820 -0.886 1.00 0.40 528 GLN A C 11
ATOM 7954 O O . GLN A 1 19 ? -6.964 -2.219 -0.986 1.00 0.37 528 GLN A O 11
ATOM 7968 N N . LEU A 1 20 ? -8.490 -0.568 -1.132 1.00 0.37 529 LEU A N 11
ATOM 7969 C CA . LEU A 1 20 ? -7.522 0.452 -1.514 1.00 0.33 529 LEU A CA 11
ATOM 7970 C C . LEU A 1 20 ? -6.531 0.702 -0.383 1.00 0.22 529 LEU A C 11
ATOM 7971 O O . LEU A 1 20 ? -5.323 0.753 -0.602 1.00 0.26 529 LEU A O 11
ATOM 7987 N N . LYS A 1 21 ? -7.060 0.833 0.826 1.00 0.23 530 LYS A N 11
ATOM 7988 C CA . LYS A 1 21 ? -6.245 1.068 2.018 1.00 0.30 530 LYS A CA 11
ATOM 7989 C C . LYS A 1 21 ? -5.216 -0.033 2.219 1.00 0.24 530 LYS A C 11
ATOM 7990 O O . LYS A 1 21 ? -4.028 0.244 2.394 1.00 0.29 530 LYS A O 11
ATOM 8009 N N . GLU A 1 22 ? -5.663 -1.278 2.162 1.00 0.21 531 GLU A N 11
ATOM 8010 C CA . GLU A 1 22 ? -4.784 -2.409 2.403 1.00 0.26 531 GLU A CA 11
ATOM 8011 C C . GLU A 1 22 ? -3.755 -2.543 1.291 1.00 0.23 531 GLU A C 11
ATOM 8012 O O . GLU A 1 22 ? -2.605 -2.903 1.541 1.00 0.26 531 GLU A O 11
ATOM 8024 N N . GLN A 1 23 ? -4.162 -2.246 0.068 1.00 0.23 532 GLN A N 11
ATOM 8025 C CA . GLN A 1 23 ? -3.236 -2.262 -1.051 1.00 0.32 532 GLN A CA 11
ATOM 8026 C C . GLN A 1 23 ? -2.217 -1.130 -0.919 1.00 0.33 532 GLN A C 11
ATOM 8027 O O . GLN A 1 23 ? -1.068 -1.267 -1.328 1.00 0.41 532 GLN A O 11
ATOM 8041 N N . THR A 1 24 ? -2.644 -0.013 -0.343 1.00 0.29 533 THR A N 11
ATOM 8042 C CA . THR A 1 24 ? -1.758 1.124 -0.138 1.00 0.36 533 THR A CA 11
ATOM 8043 C C . THR A 1 24 ? -0.760 0.850 0.988 1.00 0.35 533 THR A C 11
ATOM 8044 O O . THR A 1 24 ? 0.429 1.120 0.841 1.00 0.41 533 THR A O 11
ATOM 8055 N N . VAL A 1 25 ? -1.236 0.294 2.104 1.00 0.29 534 VAL A N 11
ATOM 8056 C CA . VAL A 1 25 ? -0.365 0.029 3.248 1.00 0.32 534 VAL A CA 11
ATOM 8057 C C . VAL A 1 25 ? 0.729 -0.977 2.893 1.00 0.32 534 VAL A C 11
ATOM 8058 O O . VAL A 1 25 ? 1.868 -0.840 3.336 1.00 0.35 534 VAL A O 11
ATOM 8071 N N . GLU A 1 26 ? 0.398 -1.987 2.097 1.00 0.29 535 GLU A N 11
ATOM 8072 C CA . GLU A 1 26 ? 1.405 -2.929 1.634 1.00 0.32 535 GLU A CA 11
ATOM 8073 C C . GLU A 1 26 ? 2.321 -2.264 0.606 1.00 0.36 535 GLU A C 11
ATOM 8074 O O . GLU A 1 26 ? 3.522 -2.512 0.584 1.00 0.39 535 GLU A O 11
ATOM 8086 N N . ARG A 1 27 ? 1.747 -1.397 -0.221 1.00 0.38 536 ARG A N 11
ATOM 8087 C CA . ARG A 1 27 ? 2.505 -0.716 -1.265 1.00 0.44 536 ARG A CA 11
ATOM 8088 C C . ARG A 1 27 ? 3.526 0.247 -0.661 1.00 0.46 536 ARG A C 11
ATOM 8089 O O . ARG A 1 27 ? 4.678 0.290 -1.094 1.00 0.49 536 ARG A O 11
ATOM 8110 N N . VAL A 1 28 ? 3.113 1.008 0.348 1.00 0.45 537 VAL A N 11
ATOM 8111 C CA . VAL A 1 28 ? 4.034 1.905 1.041 1.00 0.49 537 VAL A CA 11
ATOM 8112 C C . VAL A 1 28 ? 5.106 1.100 1.762 1.00 0.45 537 VAL A C 11
ATOM 8113 O O . VAL A 1 28 ? 6.272 1.486 1.795 1.00 0.48 537 VAL A O 11
ATOM 8126 N N . THR A 1 29 ? 4.695 -0.020 2.338 1.00 0.40 538 THR A N 11
ATOM 8127 C CA . THR A 1 29 ? 5.612 -0.928 3.007 1.00 0.38 538 THR A CA 11
ATOM 8128 C C . THR A 1 29 ? 6.614 -1.530 2.014 1.00 0.36 538 THR A C 11
ATOM 8129 O O . THR A 1 29 ? 7.787 -1.697 2.337 1.00 0.34 538 THR A O 11
ATOM 8140 N N . LEU A 1 30 ? 6.153 -1.833 0.804 1.00 0.37 539 LEU A N 11
ATOM 8141 C CA . LEU A 1 30 ? 7.022 -2.326 -0.251 1.00 0.37 539 LEU A CA 11
ATOM 8142 C C . LEU A 1 30 ? 8.059 -1.253 -0.593 1.00 0.38 539 LEU A C 11
ATOM 8143 O O . LEU A 1 30 ? 9.247 -1.538 -0.729 1.00 0.35 539 LEU A O 11
ATOM 8159 N N . GLN A 1 31 ? 7.598 -0.014 -0.704 1.00 0.43 540 GLN A N 11
ATOM 8160 C CA . GLN A 1 31 ? 8.488 1.121 -0.925 1.00 0.45 540 GLN A CA 11
ATOM 8161 C C . GLN A 1 31 ? 9.415 1.316 0.270 1.00 0.35 540 GLN A C 11
ATOM 8162 O O . GLN A 1 31 ? 10.551 1.761 0.123 1.00 0.30 540 GLN A O 11
ATOM 8176 N N . ASN A 1 32 ? 8.917 0.975 1.450 1.00 0.37 541 ASN A N 11
ATOM 8177 C CA . ASN A 1 32 ? 9.717 1.008 2.672 1.00 0.34 541 ASN A CA 11
ATOM 8178 C C . ASN A 1 32 ? 10.814 -0.048 2.605 1.00 0.25 541 ASN A C 11
ATOM 8179 O O . ASN A 1 32 ? 11.948 0.194 3.008 1.00 0.25 541 ASN A O 11
ATOM 8190 N N . GLN A 1 33 ? 10.469 -1.215 2.074 1.00 0.22 542 GLN A N 11
ATOM 8191 C CA . GLN A 1 33 ? 11.451 -2.267 1.844 1.00 0.21 542 GLN A CA 11
ATOM 8192 C C . GLN A 1 33 ? 12.439 -1.825 0.774 1.00 0.18 542 GLN A C 11
ATOM 8193 O O . GLN A 1 33 ? 13.619 -2.156 0.828 1.00 0.24 542 GLN A O 11
ATOM 8207 N N . LEU A 1 34 ? 11.938 -1.083 -0.208 1.00 0.19 543 LEU A N 11
ATOM 8208 C CA . LEU A 1 34 ? 12.790 -0.518 -1.250 1.00 0.23 543 LEU A CA 11
ATOM 8209 C C . LEU A 1 34 ? 13.731 0.527 -0.649 1.00 0.16 543 LEU A C 11
ATOM 8210 O O . LEU A 1 34 ? 14.871 0.678 -1.088 1.00 0.24 543 LEU A O 11
ATOM 8226 N N . GLN A 1 35 ? 13.248 1.238 0.360 1.00 0.11 544 GLN A N 11
ATOM 8227 C CA . GLN A 1 35 ? 14.083 2.147 1.124 1.00 0.20 544 GLN A CA 11
ATOM 8228 C C . GLN A 1 35 ? 15.210 1.359 1.783 1.00 0.29 544 GLN A C 11
ATOM 8229 O O . GLN A 1 35 ? 16.377 1.743 1.717 1.00 0.37 544 GLN A O 11
ATOM 8243 N N . GLN A 1 36 ? 14.850 0.234 2.388 1.00 0.33 545 GLN A N 11
ATOM 8244 C CA . GLN A 1 36 ? 15.831 -0.670 2.974 1.00 0.47 545 GLN A CA 11
ATOM 8245 C C . GLN A 1 36 ? 16.780 -1.188 1.895 1.00 0.50 545 GLN A C 11
ATOM 8246 O O . GLN A 1 36 ? 17.975 -1.360 2.130 1.00 0.63 545 GLN A O 11
ATOM 8260 N N . PHE A 1 37 ? 16.229 -1.414 0.707 1.00 0.42 546 PHE A N 11
ATOM 8261 C CA . PHE A 1 37 ? 16.983 -1.905 -0.439 1.00 0.53 546 PHE A CA 11
ATOM 8262 C C . PHE A 1 37 ? 18.048 -0.897 -0.880 1.00 0.61 546 PHE A C 11
ATOM 8263 O O . PHE A 1 37 ? 19.213 -1.255 -1.047 1.00 0.77 546 PHE A O 11
ATOM 8280 N N . LEU A 1 38 ? 17.659 0.360 -1.061 1.00 0.53 547 LEU A N 11
ATOM 8281 C CA . LEU A 1 38 ? 18.612 1.390 -1.459 1.00 0.64 547 LEU A CA 11
ATOM 8282 C C . LEU A 1 38 ? 19.656 1.602 -0.369 1.00 0.74 547 LEU A C 11
ATOM 8283 O O . LEU A 1 38 ? 20.835 1.812 -0.658 1.00 0.89 547 LEU A O 11
ATOM 8299 N N . GLU A 1 39 ? 19.219 1.526 0.879 1.00 0.69 548 GLU A N 11
ATOM 8300 C CA . GLU A 1 39 ? 20.130 1.613 2.013 1.00 0.85 548 GLU A CA 11
ATOM 8301 C C . GLU A 1 39 ? 21.084 0.421 2.042 1.00 0.97 548 GLU A C 11
ATOM 8302 O O . GLU A 1 39 ? 22.241 0.553 2.435 1.00 1.12 548 GLU A O 11
ATOM 8314 N N . ALA A 1 40 ? 20.594 -0.745 1.638 1.00 0.93 549 ALA A N 11
ATOM 8315 C CA . ALA A 1 40 ? 21.437 -1.931 1.527 1.00 1.09 549 ALA A CA 11
ATOM 8316 C C . ALA A 1 40 ? 22.534 -1.712 0.490 1.00 1.20 549 ALA A C 11
ATOM 8317 O O . ALA A 1 40 ? 23.659 -2.176 0.659 1.00 1.35 549 ALA A O 11
ATOM 8324 N N . GLN A 1 41 ? 22.198 -0.990 -0.575 1.00 1.15 550 GLN A N 11
ATOM 8325 C CA . GLN A 1 41 ? 23.180 -0.616 -1.587 1.00 1.31 550 GLN A CA 11
ATOM 8326 C C . GLN A 1 41 ? 24.232 0.306 -0.974 1.00 1.43 550 GLN A C 11
ATOM 8327 O O . GLN A 1 41 ? 25.429 0.162 -1.223 1.00 1.65 550 GLN A O 11
ATOM 8341 N N . LYS A 1 42 ? 23.769 1.249 -0.160 1.00 1.33 551 LYS A N 11
ATOM 8342 C CA . LYS A 1 42 ? 24.660 2.124 0.602 1.00 1.50 551 LYS A CA 11
ATOM 8343 C C . LYS A 1 42 ? 25.531 1.301 1.537 1.00 1.72 551 LYS A C 11
ATOM 8344 O O . LYS A 1 42 ? 26.713 1.582 1.712 1.00 2.01 551 LYS A O 11
ATOM 8363 N N . SER A 1 43 ? 24.929 0.282 2.127 1.00 1.61 552 SER A N 11
ATOM 8364 C CA . SER A 1 43 ? 25.641 -0.624 3.018 1.00 1.82 552 SER A CA 11
ATOM 8365 C C . SER A 1 43 ? 26.765 -1.345 2.274 1.00 1.95 552 SER A C 11
ATOM 8366 O O . SER A 1 43 ? 27.827 -1.593 2.838 1.00 2.23 552 SER A O 11
ATOM 8374 N N . GLU A 1 44 ? 26.526 -1.666 1.007 1.00 1.81 553 GLU A N 11
ATOM 8375 C CA . GLU A 1 44 ? 27.552 -2.267 0.161 1.00 2.00 553 GLU A CA 11
ATOM 8376 C C . GLU A 1 44 ? 28.632 -1.246 -0.178 1.00 2.25 553 GLU A C 11
ATOM 8377 O O . GLU A 1 44 ? 29.821 -1.568 -0.218 1.00 2.55 553 GLU A O 11
ATOM 8389 N N . GLY A 1 45 ? 28.208 -0.014 -0.428 1.00 2.16 554 GLY A N 11
ATOM 8390 C CA . GLY A 1 45 ? 29.139 1.051 -0.754 1.00 2.43 554 GLY A CA 11
ATOM 8391 C C . GLY A 1 45 ? 30.018 1.440 0.419 1.00 2.68 554 GLY A C 11
ATOM 8392 O O . GLY A 1 45 ? 31.232 1.588 0.275 1.00 2.98 554 GLY A O 11
ATOM 8396 N N . LYS A 1 46 ? 29.404 1.607 1.584 1.00 2.59 555 LYS A N 11
ATOM 8397 C CA . LYS A 1 46 ? 30.131 2.002 2.791 1.00 2.88 555 LYS A CA 11
ATOM 8398 C C . LYS A 1 46 ? 30.996 0.857 3.322 1.00 3.09 555 LYS A C 11
ATOM 8399 O O . LYS A 1 46 ? 31.914 1.077 4.113 1.00 3.44 555 LYS A O 11
ATOM 8418 N N . SER A 1 47 ? 30.693 -0.358 2.887 1.00 2.91 556 SER A N 11
ATOM 8419 C CA . SER A 1 47 ? 31.377 -1.546 3.373 1.00 3.12 556 SER A CA 11
ATOM 8420 C C . SER A 1 47 ? 32.807 -1.602 2.845 1.00 3.40 556 SER A C 11
ATOM 8421 O O . SER A 1 47 ? 33.118 -1.029 1.799 1.00 3.67 556 SER A O 11
ATOM 8429 N N . LEU A 1 48 ? 33.669 -2.295 3.573 1.00 3.70 557 LEU A N 11
ATOM 8430 C CA . LEU A 1 48 ? 35.066 -2.422 3.192 1.00 4.05 557 LEU A CA 11
ATOM 8431 C C . LEU A 1 48 ? 35.337 -3.816 2.634 1.00 4.48 557 LEU A C 11
ATOM 8432 O O . LEU A 1 48 ? 35.949 -4.637 3.347 1.00 4.98 557 LEU A O 11
ATOM 8449 N N . GLY A 1 1 ? -35.967 -3.228 0.249 1.00 9.10 510 GLY A N 12
ATOM 8450 C CA . GLY A 1 1 ? -36.208 -2.266 -0.848 1.00 8.55 510 GLY A CA 12
ATOM 8451 C C . GLY A 1 1 ? -35.003 -1.387 -1.117 1.00 7.83 510 GLY A C 12
ATOM 8452 O O . GLY A 1 1 ? -33.877 -1.879 -1.212 1.00 8.04 510 GLY A O 12
ATOM 8458 N N . SER A 1 2 ? -35.244 -0.082 -1.206 1.00 7.22 511 SER A N 12
ATOM 8459 C CA . SER A 1 2 ? -34.213 0.891 -1.549 1.00 6.73 511 SER A CA 12
ATOM 8460 C C . SER A 1 2 ? -33.064 0.901 -0.538 1.00 6.19 511 SER A C 12
ATOM 8461 O O . SER A 1 2 ? -31.897 0.806 -0.917 1.00 5.90 511 SER A O 12
ATOM 8469 N N . VAL A 1 3 ? -33.396 1.004 0.744 1.00 6.20 512 VAL A N 12
ATOM 8470 C CA . VAL A 1 3 ? -32.384 1.091 1.795 1.00 5.78 512 VAL A CA 12
ATOM 8471 C C . VAL A 1 3 ? -31.523 -0.170 1.829 1.00 5.49 512 VAL A C 12
ATOM 8472 O O . VAL A 1 3 ? -30.326 -0.108 2.104 1.00 5.11 512 VAL A O 12
ATOM 8485 N N . GLU A 1 4 ? -32.137 -1.308 1.531 1.00 5.73 513 GLU A N 12
ATOM 8486 C CA . GLU A 1 4 ? -31.434 -2.578 1.503 1.00 5.58 513 GLU A CA 12
ATOM 8487 C C . GLU A 1 4 ? -30.310 -2.552 0.469 1.00 5.26 513 GLU A C 12
ATOM 8488 O O . GLU A 1 4 ? -29.168 -2.910 0.768 1.00 4.95 513 GLU A O 12
ATOM 8500 N N . THR A 1 5 ? -30.625 -2.093 -0.735 1.00 5.38 514 THR A N 12
ATOM 8501 C CA . THR A 1 5 ? -29.645 -2.039 -1.803 1.00 5.15 514 THR A CA 12
ATOM 8502 C C . THR A 1 5 ? -28.630 -0.924 -1.566 1.00 4.74 514 THR A C 12
ATOM 8503 O O . THR A 1 5 ? -27.459 -1.068 -1.910 1.00 4.68 514 THR A O 12
ATOM 8514 N N . CYS A 1 6 ? -29.074 0.177 -0.963 1.00 4.56 515 CYS A N 12
ATOM 8515 C CA . CYS A 1 6 ? -28.164 1.268 -0.623 1.00 4.21 515 CYS A CA 12
ATOM 8516 C C . CYS A 1 6 ? -27.167 0.819 0.442 1.00 3.93 515 CYS A C 12
ATOM 8517 O O . CYS A 1 6 ? -26.005 1.210 0.418 1.00 3.56 515 CYS A O 12
ATOM 8525 N N . MET A 1 7 ? -27.627 -0.005 1.377 1.00 4.13 516 MET A N 12
ATOM 8526 C CA . MET A 1 7 ? -26.754 -0.570 2.399 1.00 3.95 516 MET A CA 12
ATOM 8527 C C . MET A 1 7 ? -25.696 -1.469 1.755 1.00 3.70 516 MET A C 12
ATOM 8528 O O . MET A 1 7 ? -24.534 -1.472 2.163 1.00 3.40 516 MET A O 12
ATOM 8542 N N . SER A 1 8 ? -26.106 -2.219 0.735 1.00 3.87 517 SER A N 12
ATOM 8543 C CA . SER A 1 8 ? -25.181 -3.058 -0.020 1.00 3.73 517 SER A CA 12
ATOM 8544 C C . SER A 1 8 ? -24.227 -2.184 -0.836 1.00 3.38 517 SER A C 12
ATOM 8545 O O . SER A 1 8 ? -23.056 -2.514 -1.016 1.00 3.11 517 SER A O 12
ATOM 8553 N N . LEU A 1 9 ? -24.743 -1.057 -1.311 1.00 3.41 518 LEU A N 12
ATOM 8554 C CA . LEU A 1 9 ? -23.961 -0.085 -2.045 1.00 3.15 518 LEU A CA 12
ATOM 8555 C C . LEU A 1 9 ? -22.904 0.532 -1.125 1.00 2.83 518 LEU A C 12
ATOM 8556 O O . LEU A 1 9 ? -21.733 0.644 -1.490 1.00 2.54 518 LEU A O 12
ATOM 8572 N N . ALA A 1 10 ? -23.320 0.898 0.077 1.00 2.92 519 ALA A N 12
ATOM 8573 C CA . ALA A 1 10 ? -22.422 1.513 1.044 1.00 2.71 519 ALA A CA 12
ATOM 8574 C C . ALA A 1 10 ? -21.355 0.531 1.508 1.00 2.50 519 ALA A C 12
ATOM 8575 O O . ALA A 1 10 ? -20.181 0.886 1.611 1.00 2.24 519 ALA A O 12
ATOM 8582 N N . SER A 1 11 ? -21.760 -0.706 1.777 1.00 2.66 520 SER A N 12
ATOM 8583 C CA . SER A 1 11 ? -20.815 -1.737 2.170 1.00 2.54 520 SER A CA 12
ATOM 8584 C C . SER A 1 11 ? -19.860 -2.032 1.021 1.00 2.31 520 SER A C 12
ATOM 8585 O O . SER A 1 11 ? -18.680 -2.287 1.235 1.00 2.10 520 SER A O 12
ATOM 8593 N N . GLN A 1 12 ? -20.375 -1.963 -0.201 1.00 2.40 521 GLN A N 12
ATOM 8594 C CA . GLN A 1 12 ? -19.553 -2.134 -1.390 1.00 2.26 521 GLN A CA 12
ATOM 8595 C C . GLN A 1 12 ? -18.478 -1.058 -1.433 1.00 1.95 521 GLN A C 12
ATOM 8596 O O . GLN A 1 12 ? -17.306 -1.353 -1.642 1.00 1.75 521 GLN A O 12
ATOM 8610 N N . VAL A 1 13 ? -18.880 0.185 -1.198 1.00 1.94 522 VAL A N 12
ATOM 8611 C CA . VAL A 1 13 ? -17.935 1.296 -1.112 1.00 1.71 522 VAL A CA 12
ATOM 8612 C C . VAL A 1 13 ? -16.914 1.032 -0.006 1.00 1.52 522 VAL A C 12
ATOM 8613 O O . VAL A 1 13 ? -15.724 1.307 -0.159 1.00 1.28 522 VAL A O 12
ATOM 8626 N N . VAL A 1 14 ? -17.390 0.479 1.102 1.00 1.66 523 VAL A N 12
ATOM 8627 C CA . VAL A 1 14 ? -16.534 0.099 2.205 1.00 1.58 523 VAL A CA 12
ATOM 8628 C C . VAL A 1 14 ? -15.513 -0.956 1.758 1.00 1.41 523 VAL A C 12
ATOM 8629 O O . VAL A 1 14 ? -14.347 -0.889 2.141 1.00 1.24 523 VAL A O 12
ATOM 8642 N N . LYS A 1 15 ? -15.954 -1.910 0.934 1.00 1.52 524 LYS A N 12
ATOM 8643 C CA . LYS A 1 15 ? -15.052 -2.904 0.341 1.00 1.44 524 LYS A CA 12
ATOM 8644 C C . LYS A 1 15 ? -14.019 -2.236 -0.562 1.00 1.21 524 LYS A C 12
ATOM 8645 O O . LYS A 1 15 ? -12.831 -2.552 -0.502 1.00 1.07 524 LYS A O 12
ATOM 8664 N N . LEU A 1 16 ? -14.481 -1.308 -1.394 1.00 1.21 525 LEU A N 12
ATOM 8665 C CA . LEU A 1 16 ? -13.597 -0.582 -2.302 1.00 1.06 525 LEU A CA 12
ATOM 8666 C C . LEU A 1 16 ? -12.554 0.196 -1.516 1.00 0.82 525 LEU A C 12
ATOM 8667 O O . LEU A 1 16 ? -11.374 0.191 -1.857 1.00 0.67 525 LEU A O 12
ATOM 8683 N N . THR A 1 17 ? -12.995 0.830 -0.440 1.00 0.84 526 THR A N 12
ATOM 8684 C CA . THR A 1 17 ? -12.128 1.610 0.404 1.00 0.73 526 THR A CA 12
ATOM 8685 C C . THR A 1 17 ? -11.195 0.699 1.208 1.00 0.62 526 THR A C 12
ATOM 8686 O O . THR A 1 17 ? -10.031 1.033 1.437 1.00 0.52 526 THR A O 12
ATOM 8697 N N . LYS A 1 18 ? -11.704 -0.464 1.602 1.00 0.72 527 LYS A N 12
ATOM 8698 C CA . LYS A 1 18 ? -10.903 -1.452 2.309 1.00 0.71 527 LYS A CA 12
ATOM 8699 C C . LYS A 1 18 ? -9.742 -1.895 1.427 1.00 0.55 527 LYS A C 12
ATOM 8700 O O . LYS A 1 18 ? -8.595 -1.945 1.870 1.00 0.47 527 LYS A O 12
ATOM 8719 N N . GLN A 1 19 ? -10.058 -2.177 0.166 1.00 0.59 528 GLN A N 12
ATOM 8720 C CA . GLN A 1 19 ? -9.064 -2.594 -0.809 1.00 0.55 528 GLN A CA 12
ATOM 8721 C C . GLN A 1 19 ? -8.015 -1.505 -0.999 1.00 0.40 528 GLN A C 12
ATOM 8722 O O . GLN A 1 19 ? -6.820 -1.788 -1.070 1.00 0.37 528 GLN A O 12
ATOM 8736 N N . LEU A 1 20 ? -8.471 -0.259 -1.059 1.00 0.37 529 LEU A N 12
ATOM 8737 C CA . LEU A 1 20 ? -7.579 0.877 -1.243 1.00 0.33 529 LEU A CA 12
ATOM 8738 C C . LEU A 1 20 ? -6.579 0.967 -0.101 1.00 0.22 529 LEU A C 12
ATOM 8739 O O . LEU A 1 20 ? -5.377 1.131 -0.325 1.00 0.26 529 LEU A O 12
ATOM 8755 N N . LYS A 1 21 ? -7.077 0.834 1.120 1.00 0.23 530 LYS A N 12
ATOM 8756 C CA . LYS A 1 21 ? -6.222 0.876 2.299 1.00 0.30 530 LYS A CA 12
ATOM 8757 C C . LYS A 1 21 ? -5.212 -0.261 2.287 1.00 0.24 530 LYS A C 12
ATOM 8758 O O . LYS A 1 21 ? -4.016 -0.036 2.456 1.00 0.29 530 LYS A O 12
ATOM 8777 N N . GLU A 1 22 ? -5.692 -1.477 2.053 1.00 0.21 531 GLU A N 12
ATOM 8778 C CA . GLU A 1 22 ? -4.831 -2.653 2.090 1.00 0.26 531 GLU A CA 12
ATOM 8779 C C . GLU A 1 22 ? -3.786 -2.596 0.982 1.00 0.23 531 GLU A C 12
ATOM 8780 O O . GLU A 1 22 ? -2.625 -2.958 1.195 1.00 0.26 531 GLU A O 12
ATOM 8792 N N . GLN A 1 23 ? -4.197 -2.126 -0.186 1.00 0.23 532 GLN A N 12
ATOM 8793 C CA . GLN A 1 23 ? -3.282 -1.946 -1.305 1.00 0.32 532 GLN A CA 12
ATOM 8794 C C . GLN A 1 23 ? -2.225 -0.897 -0.967 1.00 0.33 532 GLN A C 12
ATOM 8795 O O . GLN A 1 23 ? -1.049 -1.070 -1.271 1.00 0.41 532 GLN A O 12
ATOM 8809 N N . THR A 1 24 ? -2.648 0.180 -0.319 1.00 0.29 533 THR A N 12
ATOM 8810 C CA . THR A 1 24 ? -1.738 1.262 0.019 1.00 0.36 533 THR A CA 12
ATOM 8811 C C . THR A 1 24 ? -0.756 0.840 1.110 1.00 0.35 533 THR A C 12
ATOM 8812 O O . THR A 1 24 ? 0.446 1.074 0.990 1.00 0.41 533 THR A O 12
ATOM 8823 N N . VAL A 1 25 ? -1.259 0.193 2.160 1.00 0.29 534 VAL A N 12
ATOM 8824 C CA . VAL A 1 25 ? -0.419 -0.159 3.299 1.00 0.32 534 VAL A CA 12
ATOM 8825 C C . VAL A 1 25 ? 0.692 -1.130 2.902 1.00 0.32 534 VAL A C 12
ATOM 8826 O O . VAL A 1 25 ? 1.829 -0.979 3.345 1.00 0.35 534 VAL A O 12
ATOM 8839 N N . GLU A 1 26 ? 0.388 -2.105 2.047 1.00 0.29 535 GLU A N 12
ATOM 8840 C CA . GLU A 1 26 ? 1.414 -3.027 1.588 1.00 0.32 535 GLU A CA 12
ATOM 8841 C C . GLU A 1 26 ? 2.359 -2.328 0.611 1.00 0.36 535 GLU A C 12
ATOM 8842 O O . GLU A 1 26 ? 3.562 -2.562 0.626 1.00 0.39 535 GLU A O 12
ATOM 8854 N N . ARG A 1 27 ? 1.805 -1.446 -0.214 1.00 0.38 536 ARG A N 12
ATOM 8855 C CA . ARG A 1 27 ? 2.584 -0.735 -1.221 1.00 0.44 536 ARG A CA 12
ATOM 8856 C C . ARG A 1 27 ? 3.586 0.220 -0.577 1.00 0.46 536 ARG A C 12
ATOM 8857 O O . ARG A 1 27 ? 4.744 0.273 -0.985 1.00 0.49 536 ARG A O 12
ATOM 8878 N N . VAL A 1 28 ? 3.150 0.964 0.433 1.00 0.45 537 VAL A N 12
ATOM 8879 C CA . VAL A 1 28 ? 4.047 1.875 1.139 1.00 0.49 537 VAL A CA 12
ATOM 8880 C C . VAL A 1 28 ? 5.104 1.089 1.903 1.00 0.45 537 VAL A C 12
ATOM 8881 O O . VAL A 1 28 ? 6.269 1.476 1.943 1.00 0.48 537 VAL A O 12
ATOM 8894 N N . THR A 1 29 ? 4.690 -0.020 2.500 1.00 0.40 538 THR A N 12
ATOM 8895 C CA . THR A 1 29 ? 5.615 -0.907 3.186 1.00 0.38 538 THR A CA 12
ATOM 8896 C C . THR A 1 29 ? 6.620 -1.512 2.199 1.00 0.36 538 THR A C 12
ATOM 8897 O O . THR A 1 29 ? 7.796 -1.661 2.518 1.00 0.34 538 THR A O 12
ATOM 8908 N N . LEU A 1 30 ? 6.159 -1.837 0.994 1.00 0.37 539 LEU A N 12
ATOM 8909 C CA . LEU A 1 30 ? 7.027 -2.359 -0.047 1.00 0.37 539 LEU A CA 12
ATOM 8910 C C . LEU A 1 30 ? 8.073 -1.306 -0.419 1.00 0.38 539 LEU A C 12
ATOM 8911 O O . LEU A 1 30 ? 9.254 -1.610 -0.556 1.00 0.35 539 LEU A O 12
ATOM 8927 N N . GLN A 1 31 ? 7.626 -0.067 -0.562 1.00 0.43 540 GLN A N 12
ATOM 8928 C CA . GLN A 1 31 ? 8.527 1.050 -0.830 1.00 0.45 540 GLN A CA 12
ATOM 8929 C C . GLN A 1 31 ? 9.470 1.278 0.346 1.00 0.35 540 GLN A C 12
ATOM 8930 O O . GLN A 1 31 ? 10.619 1.658 0.161 1.00 0.30 540 GLN A O 12
ATOM 8944 N N . ASN A 1 32 ? 8.969 1.046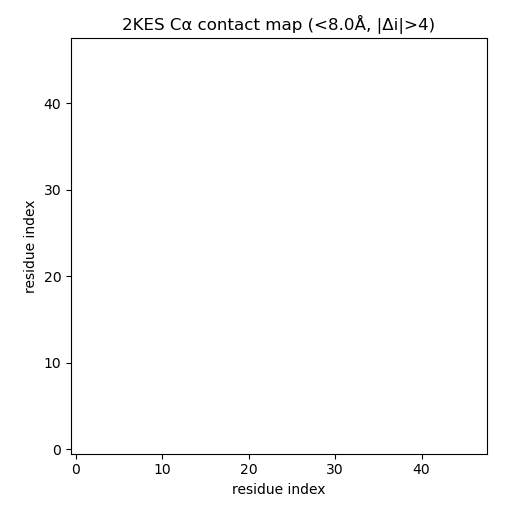 1.552 1.00 0.37 541 ASN A N 12
ATOM 8945 C CA . ASN A 1 32 ? 9.785 1.116 2.765 1.00 0.34 541 ASN A CA 12
ATOM 8946 C C . ASN A 1 32 ? 10.866 0.038 2.719 1.00 0.25 541 ASN A C 12
ATOM 8947 O O . ASN A 1 32 ? 12.035 0.293 3.021 1.00 0.25 541 ASN A O 12
ATOM 8958 N N . GLN A 1 33 ? 10.467 -1.163 2.319 1.00 0.22 542 GLN A N 12
ATOM 8959 C CA . GLN A 1 33 ? 11.403 -2.263 2.116 1.00 0.21 542 GLN A CA 12
ATOM 8960 C C . GLN A 1 33 ? 12.418 -1.894 1.045 1.00 0.18 542 GLN A C 12
ATOM 8961 O O . GLN A 1 33 ? 13.616 -2.134 1.193 1.00 0.24 542 GLN A O 12
ATOM 8975 N N . LEU A 1 34 ? 11.923 -1.306 -0.034 1.00 0.19 543 LEU A N 12
ATOM 8976 C CA . LEU A 1 34 ? 12.759 -0.899 -1.151 1.00 0.23 543 LEU A CA 12
ATOM 8977 C C . LEU A 1 34 ? 13.681 0.252 -0.750 1.00 0.16 543 LEU A C 12
ATOM 8978 O O . LEU A 1 34 ? 14.806 0.347 -1.232 1.00 0.24 543 LEU A O 12
ATOM 8994 N N . GLN A 1 35 ? 13.202 1.119 0.134 1.00 0.11 544 GLN A N 12
ATOM 8995 C CA . GLN A 1 35 ? 14.013 2.207 0.657 1.00 0.20 544 GLN A CA 12
ATOM 8996 C C . GLN A 1 35 ? 15.239 1.649 1.364 1.00 0.29 544 GLN A C 12
ATOM 8997 O O . GLN A 1 35 ? 16.362 2.084 1.122 1.00 0.37 544 GLN A O 12
ATOM 9011 N N . GLN A 1 36 ? 15.011 0.660 2.214 1.00 0.33 545 GLN A N 12
ATOM 9012 C CA . GLN A 1 36 ? 16.093 -0.016 2.910 1.00 0.47 545 GLN A CA 12
ATOM 9013 C C . GLN A 1 36 ? 16.973 -0.767 1.917 1.00 0.50 545 GLN A C 12
ATOM 9014 O O . GLN A 1 36 ? 18.184 -0.866 2.091 1.00 0.63 545 GLN A O 12
ATOM 9028 N N . PHE A 1 37 ? 16.349 -1.273 0.864 1.00 0.42 546 PHE A N 12
ATOM 9029 C CA . PHE A 1 37 ? 17.044 -2.010 -0.176 1.00 0.53 546 PHE A CA 12
ATOM 9030 C C . PHE A 1 37 ? 17.985 -1.096 -0.973 1.00 0.61 546 PHE A C 12
ATOM 9031 O O . PHE A 1 37 ? 19.154 -1.426 -1.170 1.00 0.77 546 PHE A O 12
ATOM 9048 N N . LEU A 1 38 ? 17.479 0.050 -1.423 1.00 0.53 547 LEU A N 12
ATOM 9049 C CA . LEU A 1 38 ? 18.293 0.999 -2.174 1.00 0.64 547 LEU A CA 12
ATOM 9050 C C . LEU A 1 38 ? 19.412 1.564 -1.304 1.00 0.74 547 LEU A C 12
ATOM 9051 O O . LEU A 1 38 ? 20.521 1.818 -1.783 1.00 0.89 547 LEU A O 12
ATOM 9067 N N . GLU A 1 39 ? 19.118 1.756 -0.026 1.00 0.69 548 GLU A N 12
ATOM 9068 C CA . GLU A 1 39 ? 20.118 2.221 0.921 1.00 0.85 548 GLU A CA 12
ATOM 9069 C C . GLU A 1 39 ? 21.147 1.131 1.210 1.00 0.97 548 GLU A C 12
ATOM 9070 O O . GLU A 1 39 ? 22.322 1.422 1.429 1.00 1.12 548 GLU A O 12
ATOM 9082 N N . ALA A 1 40 ? 20.703 -0.120 1.214 1.00 0.93 549 ALA A N 12
ATOM 9083 C CA . ALA A 1 40 ? 21.619 -1.251 1.315 1.00 1.09 549 ALA A CA 12
ATOM 9084 C C . ALA A 1 40 ? 22.599 -1.244 0.142 1.00 1.20 549 ALA A C 12
ATOM 9085 O O . ALA A 1 40 ? 23.758 -1.642 0.282 1.00 1.35 549 ALA A O 12
ATOM 9092 N N . GLN A 1 41 ? 22.124 -0.781 -1.017 1.00 1.15 550 GLN A N 12
ATOM 9093 C CA . GLN A 1 41 ? 22.977 -0.623 -2.193 1.00 1.31 550 GLN A CA 12
ATOM 9094 C C . GLN A 1 41 ? 24.048 0.430 -1.920 1.00 1.43 550 GLN A C 12
ATOM 9095 O O . GLN A 1 41 ? 25.195 0.287 -2.339 1.00 1.65 550 GLN A O 12
ATOM 9109 N N . LYS A 1 42 ? 23.657 1.493 -1.209 1.00 1.33 551 LYS A N 12
ATOM 9110 C CA . LYS A 1 42 ? 24.592 2.539 -0.793 1.00 1.50 551 LYS A CA 12
ATOM 9111 C C . LYS A 1 42 ? 25.701 1.929 0.042 1.00 1.72 551 LYS A C 12
ATOM 9112 O O . LYS A 1 42 ? 26.877 2.193 -0.185 1.00 2.01 551 LYS A O 12
ATOM 9131 N N . SER A 1 43 ? 25.308 1.098 1.000 1.00 1.61 552 SER A N 12
ATOM 9132 C CA . SER A 1 43 ? 26.253 0.416 1.871 1.00 1.82 552 SER A CA 12
ATOM 9133 C C . SER A 1 43 ? 27.213 -0.458 1.062 1.00 1.95 552 SER A C 12
ATOM 9134 O O . SER A 1 43 ? 28.381 -0.600 1.416 1.00 2.23 552 SER A O 12
ATOM 9142 N N . GLU A 1 44 ? 26.722 -1.023 -0.036 1.00 1.81 553 GLU A N 12
ATOM 9143 C CA . GLU A 1 44 ? 27.562 -1.809 -0.932 1.00 2.00 553 GLU A CA 12
ATOM 9144 C C . GLU A 1 44 ? 28.532 -0.908 -1.689 1.00 2.25 553 GLU A C 12
ATOM 9145 O O . GLU A 1 44 ? 29.730 -1.184 -1.766 1.00 2.55 553 GLU A O 12
ATOM 9157 N N . GLY A 1 45 ? 28.000 0.177 -2.241 1.00 2.16 554 GLY A N 12
ATOM 9158 C CA . GLY A 1 45 ? 28.806 1.102 -3.014 1.00 2.43 554 GLY A CA 12
ATOM 9159 C C . GLY A 1 45 ? 29.848 1.812 -2.172 1.00 2.68 554 GLY A C 12
ATOM 9160 O O . GLY A 1 45 ? 30.989 1.994 -2.608 1.00 2.98 554 GLY A O 12
ATOM 9164 N N . LYS A 1 46 ? 29.462 2.204 -0.964 1.00 2.59 555 LYS A N 12
ATOM 9165 C CA . LYS A 1 46 ? 30.370 2.894 -0.053 1.00 2.88 555 LYS A CA 12
ATOM 9166 C C . LYS A 1 46 ? 31.354 1.921 0.589 1.00 3.09 555 LYS A C 12
ATOM 9167 O O . LYS A 1 46 ? 32.350 2.338 1.180 1.00 3.44 555 LYS A O 12
ATOM 9186 N N . SER A 1 47 ? 31.064 0.628 0.484 1.00 2.91 556 SER A N 12
ATOM 9187 C CA . SER A 1 47 ? 31.899 -0.396 1.097 1.00 3.12 556 SER A CA 12
ATOM 9188 C C . SER A 1 47 ? 33.208 -0.553 0.332 1.00 3.40 556 SER A C 12
ATOM 9189 O O . SER A 1 47 ? 33.333 -1.406 -0.552 1.00 3.67 556 SER A O 12
ATOM 9197 N N . LEU A 1 48 ? 34.165 0.290 0.667 1.00 3.70 557 LEU A N 12
ATOM 9198 C CA . LEU A 1 48 ? 35.497 0.204 0.105 1.00 4.05 557 LEU A CA 12
ATOM 9199 C C . LEU A 1 48 ? 36.447 -0.307 1.174 1.00 4.48 557 LEU A C 12
ATOM 9200 O O . LEU A 1 48 ? 36.719 -1.521 1.200 1.00 4.98 557 LEU A O 12
ATOM 9217 N N . GLY A 1 1 ? -36.195 -5.569 -8.798 1.00 9.10 510 GLY A N 13
ATOM 9218 C CA . GLY A 1 1 ? -35.536 -5.771 -10.108 1.00 8.55 510 GLY A CA 13
ATOM 9219 C C . GLY A 1 1 ? -34.049 -5.488 -10.059 1.00 7.83 510 GLY A C 13
ATOM 9220 O O . GLY A 1 1 ? -33.233 -6.382 -10.289 1.00 8.04 510 GLY A O 13
ATOM 9226 N N . SER A 1 2 ? -33.689 -4.254 -9.744 1.00 7.22 511 SER A N 13
ATOM 9227 C CA . SER A 1 2 ? -32.292 -3.850 -9.767 1.00 6.73 511 SER A CA 13
ATOM 9228 C C . SER A 1 2 ? -31.739 -3.623 -8.356 1.00 6.19 511 SER A C 13
ATOM 9229 O O . SER A 1 2 ? -30.791 -2.858 -8.168 1.00 5.90 511 SER A O 13
ATOM 9237 N N . VAL A 1 3 ? -32.323 -4.288 -7.361 1.00 6.20 512 VAL A N 13
ATOM 9238 C CA . VAL A 1 3 ? -31.828 -4.173 -5.991 1.00 5.78 512 VAL A CA 13
ATOM 9239 C C . VAL A 1 3 ? -30.441 -4.787 -5.883 1.00 5.49 512 VAL A C 13
ATOM 9240 O O . VAL A 1 3 ? -29.503 -4.140 -5.415 1.00 5.11 512 VAL A O 13
ATOM 9253 N N . GLU A 1 4 ? -30.311 -6.027 -6.340 1.00 5.73 513 GLU A N 13
ATOM 9254 C CA . GLU A 1 4 ? -29.028 -6.714 -6.333 1.00 5.58 513 GLU A CA 13
ATOM 9255 C C . GLU A 1 4 ? -28.001 -5.957 -7.169 1.00 5.26 513 GLU A C 13
ATOM 9256 O O . GLU A 1 4 ? -26.808 -6.011 -6.892 1.00 4.95 513 GLU A O 13
ATOM 9268 N N . THR A 1 5 ? -28.479 -5.246 -8.180 1.00 5.38 514 THR A N 13
ATOM 9269 C CA . THR A 1 5 ? -27.630 -4.449 -9.031 1.00 5.15 514 THR A CA 13
ATOM 9270 C C . THR A 1 5 ? -26.961 -3.328 -8.232 1.00 4.74 514 THR A C 13
ATOM 9271 O O . THR A 1 5 ? -25.733 -3.232 -8.193 1.00 4.68 514 THR A O 13
ATOM 9282 N N . CYS A 1 6 ? -27.772 -2.500 -7.573 1.00 4.56 515 CYS A N 13
ATOM 9283 C CA . CYS A 1 6 ? -27.250 -1.400 -6.765 1.00 4.21 515 CYS A CA 13
ATOM 9284 C C . CYS A 1 6 ? -26.498 -1.936 -5.550 1.00 3.93 515 CYS A C 13
ATOM 9285 O O . CYS A 1 6 ? -25.502 -1.360 -5.118 1.00 3.56 515 CYS A O 13
ATOM 9293 N N . MET A 1 7 ? -26.981 -3.041 -5.002 1.00 4.13 516 MET A N 13
ATOM 9294 C CA . MET A 1 7 ? -26.298 -3.699 -3.900 1.00 3.95 516 MET A CA 13
ATOM 9295 C C . MET A 1 7 ? -24.906 -4.137 -4.341 1.00 3.70 516 MET A C 13
ATOM 9296 O O . MET A 1 7 ? -23.929 -3.978 -3.605 1.00 3.40 516 MET A O 13
ATOM 9310 N N . SER A 1 8 ? -24.819 -4.656 -5.558 1.00 3.87 517 SER A N 13
ATOM 9311 C CA . SER A 1 8 ? -23.561 -5.138 -6.094 1.00 3.73 517 SER A CA 13
ATOM 9312 C C . SER A 1 8 ? -22.585 -3.987 -6.319 1.00 3.38 517 SER A C 13
ATOM 9313 O O . SER A 1 8 ? -21.435 -4.063 -5.903 1.00 3.11 517 SER A O 13
ATOM 9321 N N . LEU A 1 9 ? -23.044 -2.905 -6.946 1.00 3.41 518 LEU A N 13
ATOM 9322 C CA . LEU A 1 9 ? -22.153 -1.789 -7.235 1.00 3.15 518 LEU A CA 13
ATOM 9323 C C . LEU A 1 9 ? -21.639 -1.138 -5.954 1.00 2.83 518 LEU A C 13
ATOM 9324 O O . LEU A 1 9 ? -20.468 -0.775 -5.861 1.00 2.54 518 LEU A O 13
ATOM 9340 N N . ALA A 1 10 ? -22.511 -1.022 -4.962 1.00 2.92 519 ALA A N 13
ATOM 9341 C CA . ALA A 1 10 ? -22.139 -0.446 -3.675 1.00 2.71 519 ALA A CA 13
ATOM 9342 C C . ALA A 1 10 ? -21.130 -1.332 -2.945 1.00 2.50 519 ALA A C 13
ATOM 9343 O O . ALA A 1 10 ? -20.148 -0.838 -2.391 1.00 2.24 519 ALA A O 13
ATOM 9350 N N . SER A 1 11 ? -21.365 -2.639 -2.959 1.00 2.66 520 SER A N 13
ATOM 9351 C CA . SER A 1 11 ? -20.458 -3.576 -2.311 1.00 2.54 520 SER A CA 13
ATOM 9352 C C . SER A 1 11 ? -19.138 -3.663 -3.070 1.00 2.31 520 SER A C 13
ATOM 9353 O O . SER A 1 11 ? -18.080 -3.808 -2.461 1.00 2.10 520 SER A O 13
ATOM 9361 N N . GLN A 1 12 ? -19.193 -3.570 -4.397 1.00 2.40 521 GLN A N 13
ATOM 9362 C CA . GLN A 1 12 ? -17.975 -3.543 -5.196 1.00 2.26 521 GLN A CA 13
ATOM 9363 C C . GLN A 1 12 ? -17.147 -2.316 -4.851 1.00 1.95 521 GLN A C 13
ATOM 9364 O O . GLN A 1 12 ? -15.940 -2.412 -4.674 1.00 1.75 521 GLN A O 13
ATOM 9378 N N . VAL A 1 13 ? -17.805 -1.167 -4.731 1.00 1.94 522 VAL A N 13
ATOM 9379 C CA . VAL A 1 13 ? -17.127 0.052 -4.298 1.00 1.71 522 VAL A CA 13
ATOM 9380 C C . VAL A 1 13 ? -16.496 -0.158 -2.926 1.00 1.52 522 VAL A C 13
ATOM 9381 O O . VAL A 1 13 ? -15.373 0.279 -2.674 1.00 1.28 522 VAL A O 13
ATOM 9394 N N . VAL A 1 14 ? -17.216 -0.849 -2.054 1.00 1.66 523 VAL A N 13
ATOM 9395 C CA . VAL A 1 14 ? -16.714 -1.196 -0.736 1.00 1.58 523 VAL A CA 13
ATOM 9396 C C . VAL A 1 14 ? -15.467 -2.083 -0.844 1.00 1.41 523 VAL A C 13
ATOM 9397 O O . VAL A 1 14 ? -14.505 -1.913 -0.096 1.00 1.24 523 VAL A O 13
ATOM 9410 N N . LYS A 1 15 ? -15.485 -3.017 -1.788 1.00 1.52 524 LYS A N 13
ATOM 9411 C CA . LYS A 1 15 ? -14.317 -3.851 -2.054 1.00 1.44 524 LYS A CA 13
ATOM 9412 C C . LYS A 1 15 ? -13.166 -3.012 -2.593 1.00 1.21 524 LYS A C 13
ATOM 9413 O O . LYS A 1 15 ? -12.029 -3.155 -2.149 1.00 1.07 524 LYS A O 13
ATOM 9432 N N . LEU A 1 16 ? -13.470 -2.130 -3.541 1.00 1.21 525 LEU A N 13
ATOM 9433 C CA . LEU A 1 16 ? -12.457 -1.273 -4.146 1.00 1.06 525 LEU A CA 13
ATOM 9434 C C . LEU A 1 16 ? -11.817 -0.369 -3.106 1.00 0.82 525 LEU A C 13
ATOM 9435 O O . LEU A 1 16 ? -10.595 -0.298 -3.006 1.00 0.67 525 LEU A O 13
ATOM 9451 N N . THR A 1 17 ? -12.645 0.295 -2.313 1.00 0.84 526 THR A N 13
ATOM 9452 C CA . THR A 1 17 ? -12.151 1.241 -1.324 1.00 0.73 526 THR A CA 13
ATOM 9453 C C . THR A 1 17 ? -11.314 0.522 -0.263 1.00 0.62 526 THR A C 13
ATOM 9454 O O . THR A 1 17 ? -10.304 1.052 0.212 1.00 0.52 526 THR A O 13
ATOM 9465 N N . LYS A 1 18 ? -11.716 -0.699 0.078 1.00 0.72 527 LYS A N 13
ATOM 9466 C CA . LYS A 1 18 ? -10.970 -1.505 1.028 1.00 0.71 527 LYS A CA 13
ATOM 9467 C C . LYS A 1 18 ? -9.633 -1.924 0.430 1.00 0.55 527 LYS A C 13
ATOM 9468 O O . LYS A 1 18 ? -8.589 -1.760 1.060 1.00 0.47 527 LYS A O 13
ATOM 9487 N N . GLN A 1 19 ? -9.673 -2.433 -0.799 1.00 0.59 528 GLN A N 13
ATOM 9488 C CA . GLN A 1 19 ? -8.462 -2.881 -1.472 1.00 0.55 528 GLN A CA 13
ATOM 9489 C C . GLN A 1 19 ? -7.486 -1.729 -1.660 1.00 0.40 528 GLN A C 13
ATOM 9490 O O . GLN A 1 19 ? -6.283 -1.922 -1.536 1.00 0.37 528 GLN A O 13
ATOM 9504 N N . LEU A 1 20 ? -8.005 -0.537 -1.944 1.00 0.37 529 LEU A N 13
ATOM 9505 C CA . LEU A 1 20 ? -7.167 0.648 -2.105 1.00 0.33 529 LEU A CA 13
ATOM 9506 C C . LEU A 1 20 ? -6.397 0.943 -0.824 1.00 0.22 529 LEU A C 13
ATOM 9507 O O . LEU A 1 20 ? -5.189 1.178 -0.852 1.00 0.26 529 LEU A O 13
ATOM 9523 N N . LYS A 1 21 ? -7.103 0.907 0.298 1.00 0.23 530 LYS A N 13
ATOM 9524 C CA . LYS A 1 21 ? -6.489 1.186 1.592 1.00 0.30 530 LYS A CA 13
ATOM 9525 C C . LYS A 1 21 ? -5.481 0.108 1.969 1.00 0.24 530 LYS A C 13
ATOM 9526 O O . LYS A 1 21 ? -4.350 0.411 2.352 1.00 0.29 530 LYS A O 13
ATOM 9545 N N . GLU A 1 22 ? -5.884 -1.152 1.839 1.00 0.21 531 GLU A N 13
ATOM 9546 C CA . GLU A 1 22 ? -5.020 -2.268 2.211 1.00 0.26 531 GLU A CA 13
ATOM 9547 C C . GLU A 1 22 ? -3.822 -2.360 1.272 1.00 0.23 531 GLU A C 13
ATOM 9548 O O . GLU A 1 22 ? -2.715 -2.697 1.694 1.00 0.26 531 GLU A O 13
ATOM 9560 N N . GLN A 1 23 ? -4.044 -2.045 0.002 1.00 0.23 532 GLN A N 13
ATOM 9561 C CA . GLN A 1 23 ? -2.961 -1.990 -0.970 1.00 0.32 532 GLN A CA 13
ATOM 9562 C C . GLN A 1 23 ? -1.944 -0.935 -0.560 1.00 0.33 532 GLN A C 13
ATOM 9563 O O . GLN A 1 23 ? -0.745 -1.145 -0.673 1.00 0.41 532 GLN A O 13
ATOM 9577 N N . THR A 1 24 ? -2.432 0.186 -0.053 1.00 0.29 533 THR A N 13
ATOM 9578 C CA . THR A 1 24 ? -1.561 1.273 0.347 1.00 0.36 533 THR A CA 13
ATOM 9579 C C . THR A 1 24 ? -0.711 0.898 1.562 1.00 0.35 533 THR A C 13
ATOM 9580 O O . THR A 1 24 ? 0.489 1.158 1.575 1.00 0.41 533 THR A O 13
ATOM 9591 N N . VAL A 1 25 ? -1.313 0.263 2.566 1.00 0.29 534 VAL A N 13
ATOM 9592 C CA . VAL A 1 25 ? -0.580 -0.057 3.789 1.00 0.32 534 VAL A CA 13
ATOM 9593 C C . VAL A 1 25 ? 0.543 -1.068 3.527 1.00 0.32 534 VAL A C 13
ATOM 9594 O O . VAL A 1 25 ? 1.649 -0.925 4.056 1.00 0.35 534 VAL A O 13
ATOM 9607 N N . GLU A 1 26 ? 0.281 -2.073 2.696 1.00 0.29 535 GLU A N 13
ATOM 9608 C CA . GLU A 1 26 ? 1.324 -3.015 2.324 1.00 0.32 535 GLU A CA 13
ATOM 9609 C C . GLU A 1 26 ? 2.316 -2.356 1.366 1.00 0.36 535 GLU A C 13
ATOM 9610 O O . GLU A 1 26 ? 3.506 -2.646 1.401 1.00 0.39 535 GLU A O 13
ATOM 9622 N N . ARG A 1 27 ? 1.818 -1.449 0.534 1.00 0.38 536 ARG A N 13
ATOM 9623 C CA . ARG A 1 27 ? 2.653 -0.759 -0.442 1.00 0.44 536 ARG A CA 13
ATOM 9624 C C . ARG A 1 27 ? 3.618 0.214 0.228 1.00 0.46 536 ARG A C 13
ATOM 9625 O O . ARG A 1 27 ? 4.775 0.294 -0.160 1.00 0.49 536 ARG A O 13
ATOM 9646 N N . VAL A 1 28 ? 3.152 0.955 1.227 1.00 0.45 537 VAL A N 13
ATOM 9647 C CA . VAL A 1 28 ? 4.035 1.853 1.966 1.00 0.49 537 VAL A CA 13
ATOM 9648 C C . VAL A 1 28 ? 5.079 1.044 2.723 1.00 0.45 537 VAL A C 13
ATOM 9649 O O . VAL A 1 28 ? 6.251 1.413 2.785 1.00 0.48 537 VAL A O 13
ATOM 9662 N N . THR A 1 29 ? 4.640 -0.072 3.282 1.00 0.40 538 THR A N 13
ATOM 9663 C CA . THR A 1 29 ? 5.533 -1.013 3.929 1.00 0.38 538 THR A CA 13
ATOM 9664 C C . THR A 1 29 ? 6.542 -1.571 2.917 1.00 0.36 538 THR A C 13
ATOM 9665 O O . THR A 1 29 ? 7.726 -1.738 3.220 1.00 0.34 538 THR A O 13
ATOM 9676 N N . LEU A 1 30 ? 6.064 -1.818 1.702 1.00 0.37 539 LEU A N 13
ATOM 9677 C CA . LEU A 1 30 ? 6.904 -2.292 0.615 1.00 0.37 539 LEU A CA 13
ATOM 9678 C C . LEU A 1 30 ? 7.901 -1.204 0.220 1.00 0.38 539 LEU A C 13
ATOM 9679 O O . LEU A 1 30 ? 9.081 -1.479 0.029 1.00 0.35 539 LEU A O 13
ATOM 9695 N N . GLN A 1 31 ? 7.420 0.030 0.108 1.00 0.43 540 GLN A N 13
ATOM 9696 C CA . GLN A 1 31 ? 8.288 1.166 -0.198 1.00 0.45 540 GLN A CA 13
ATOM 9697 C C . GLN A 1 31 ? 9.384 1.312 0.849 1.00 0.35 540 GLN A C 13
ATOM 9698 O O . GLN A 1 31 ? 10.496 1.733 0.543 1.00 0.30 540 GLN A O 13
ATOM 9712 N N . ASN A 1 32 ? 9.058 0.969 2.088 1.00 0.37 541 ASN A N 13
ATOM 9713 C CA . ASN A 1 32 ? 10.042 0.962 3.167 1.00 0.34 541 ASN A CA 13
ATOM 9714 C C . ASN A 1 32 ? 11.129 -0.067 2.873 1.00 0.25 541 ASN A C 13
ATOM 9715 O O . ASN A 1 32 ? 12.322 0.201 3.034 1.00 0.25 541 ASN A O 13
ATOM 9726 N N . GLN A 1 33 ? 10.707 -1.244 2.427 1.00 0.22 542 GLN A N 13
ATOM 9727 C CA . GLN A 1 33 ? 11.635 -2.296 2.040 1.00 0.21 542 GLN A CA 13
ATOM 9728 C C . GLN A 1 33 ? 12.418 -1.875 0.799 1.00 0.18 542 GLN A C 13
ATOM 9729 O O . GLN A 1 33 ? 13.601 -2.185 0.660 1.00 0.24 542 GLN A O 13
ATOM 9743 N N . LEU A 1 34 ? 11.744 -1.165 -0.100 1.00 0.19 543 LEU A N 13
ATOM 9744 C CA . LEU A 1 34 ? 12.368 -0.659 -1.316 1.00 0.23 543 LEU A CA 13
ATOM 9745 C C . LEU A 1 34 ? 13.395 0.416 -0.971 1.00 0.16 543 LEU A C 13
ATOM 9746 O O . LEU A 1 34 ? 14.417 0.549 -1.641 1.00 0.24 543 LEU A O 13
ATOM 9762 N N . GLN A 1 35 ? 13.123 1.172 0.087 1.00 0.11 544 GLN A N 13
ATOM 9763 C CA . GLN A 1 35 ? 14.076 2.138 0.605 1.00 0.20 544 GLN A CA 13
ATOM 9764 C C . GLN A 1 35 ? 15.359 1.426 1.015 1.00 0.29 544 GLN A C 13
ATOM 9765 O O . GLN A 1 35 ? 16.460 1.852 0.670 1.00 0.37 544 GLN A O 13
ATOM 9779 N N . GLN A 1 36 ? 15.203 0.312 1.719 1.00 0.33 545 GLN A N 13
ATOM 9780 C CA . GLN A 1 36 ? 16.341 -0.509 2.106 1.00 0.47 545 GLN A CA 13
ATOM 9781 C C . GLN A 1 36 ? 17.014 -1.090 0.863 1.00 0.50 545 GLN A C 13
ATOM 9782 O O . GLN A 1 36 ? 18.230 -1.265 0.816 1.00 0.63 545 GLN A O 13
ATOM 9796 N N . PHE A 1 37 ? 16.196 -1.376 -0.141 1.00 0.42 546 PHE A N 13
ATOM 9797 C CA . PHE A 1 37 ? 16.659 -1.943 -1.402 1.00 0.53 546 PHE A CA 13
ATOM 9798 C C . PHE A 1 37 ? 17.521 -0.947 -2.187 1.00 0.61 546 PHE A C 13
ATOM 9799 O O . PHE A 1 37 ? 18.601 -1.297 -2.661 1.00 0.77 546 PHE A O 13
ATOM 9816 N N . LEU A 1 38 ? 17.046 0.286 -2.328 1.00 0.53 547 LEU A N 13
ATOM 9817 C CA . LEU A 1 38 ? 17.800 1.311 -3.040 1.00 0.64 547 LEU A CA 13
ATOM 9818 C C . LEU A 1 38 ? 19.098 1.639 -2.309 1.00 0.74 547 LEU A C 13
ATOM 9819 O O . LEU A 1 38 ? 20.137 1.852 -2.935 1.00 0.89 547 LEU A O 13
ATOM 9835 N N . GLU A 1 39 ? 19.037 1.671 -0.986 1.00 0.69 548 GLU A N 13
ATOM 9836 C CA . GLU A 1 39 ? 20.235 1.857 -0.171 1.00 0.85 548 GLU A CA 13
ATOM 9837 C C . GLU A 1 39 ? 21.187 0.675 -0.340 1.00 0.97 548 GLU A C 13
ATOM 9838 O O . GLU A 1 39 ? 22.406 0.843 -0.341 1.00 1.12 548 GLU A O 13
ATOM 9850 N N . ALA A 1 40 ? 20.626 -0.521 -0.492 1.00 0.93 549 ALA A N 13
ATOM 9851 C CA . ALA A 1 40 ? 21.425 -1.709 -0.766 1.00 1.09 549 ALA A CA 13
ATOM 9852 C C . ALA A 1 40 ? 22.192 -1.553 -2.074 1.00 1.20 549 ALA A C 13
ATOM 9853 O O . ALA A 1 40 ? 23.349 -1.941 -2.168 1.00 1.35 549 ALA A O 13
ATOM 9860 N N . GLN A 1 41 ? 21.545 -0.959 -3.073 1.00 1.15 550 GLN A N 13
ATOM 9861 C CA . GLN A 1 41 ? 22.184 -0.700 -4.365 1.00 1.31 550 GLN A CA 13
ATOM 9862 C C . GLN A 1 41 ? 23.435 0.142 -4.187 1.00 1.43 550 GLN A C 13
ATOM 9863 O O . GLN A 1 41 ? 24.392 0.029 -4.946 1.00 1.65 550 GLN A O 13
ATOM 9877 N N . LYS A 1 42 ? 23.405 0.996 -3.188 1.00 1.33 551 LYS A N 13
ATOM 9878 C CA . LYS A 1 42 ? 24.542 1.841 -2.869 1.00 1.50 551 LYS A CA 13
ATOM 9879 C C . LYS A 1 42 ? 25.677 1.016 -2.277 1.00 1.72 551 LYS A C 13
ATOM 9880 O O . LYS A 1 42 ? 26.779 0.988 -2.819 1.00 2.01 551 LYS A O 13
ATOM 9899 N N . SER A 1 43 ? 25.396 0.321 -1.184 1.00 1.61 552 SER A N 13
ATOM 9900 C CA . SER A 1 43 ? 26.413 -0.455 -0.485 1.00 1.82 552 SER A CA 13
ATOM 9901 C C . SER A 1 43 ? 26.929 -1.622 -1.332 1.00 1.95 552 SER A C 13
ATOM 9902 O O . SER A 1 43 ? 28.105 -1.984 -1.251 1.00 2.23 552 SER A O 13
ATOM 9910 N N . GLU A 1 44 ? 26.057 -2.206 -2.145 1.00 1.81 553 GLU A N 13
ATOM 9911 C CA . GLU A 1 44 ? 26.439 -3.346 -2.970 1.00 2.00 553 GLU A CA 13
ATOM 9912 C C . GLU A 1 44 ? 26.999 -2.886 -4.308 1.00 2.25 553 GLU A C 13
ATOM 9913 O O . GLU A 1 44 ? 27.790 -3.585 -4.936 1.00 2.55 553 GLU A O 13
ATOM 9925 N N . GLY A 1 45 ? 26.591 -1.698 -4.734 1.00 2.16 554 GLY A N 13
ATOM 9926 C CA . GLY A 1 45 ? 27.041 -1.168 -6.005 1.00 2.43 554 GLY A CA 13
ATOM 9927 C C . GLY A 1 45 ? 28.400 -0.510 -5.907 1.00 2.68 554 GLY A C 13
ATOM 9928 O O . GLY A 1 45 ? 29.191 -0.566 -6.844 1.00 2.98 554 GLY A O 13
ATOM 9932 N N . LYS A 1 46 ? 28.670 0.116 -4.763 1.00 2.59 555 LYS A N 13
ATOM 9933 C CA . LYS A 1 46 ? 29.964 0.758 -4.519 1.00 2.88 555 LYS A CA 13
ATOM 9934 C C . LYS A 1 46 ? 31.101 -0.266 -4.509 1.00 3.09 555 LYS A C 13
ATOM 9935 O O . LYS A 1 46 ? 32.276 0.090 -4.619 1.00 3.44 555 LYS A O 13
ATOM 9954 N N . SER A 1 47 ? 30.742 -1.532 -4.364 1.00 2.91 556 SER A N 13
ATOM 9955 C CA . SER A 1 47 ? 31.709 -2.613 -4.413 1.00 3.12 556 SER A CA 13
ATOM 9956 C C . SER A 1 47 ? 31.699 -3.248 -5.799 1.00 3.40 556 SER A C 13
ATOM 9957 O O . SER A 1 47 ? 30.877 -4.119 -6.098 1.00 3.67 556 SER A O 13
ATOM 9965 N N . LEU A 1 48 ? 32.603 -2.787 -6.647 1.00 3.70 557 LEU A N 13
ATOM 9966 C CA . LEU A 1 48 ? 32.700 -3.281 -8.010 1.00 4.05 557 LEU A CA 13
ATOM 9967 C C . LEU A 1 48 ? 33.590 -4.515 -8.072 1.00 4.48 557 LEU A C 13
ATOM 9968 O O . LEU A 1 48 ? 33.316 -5.410 -8.894 1.00 4.98 557 LEU A O 13
ATOM 9985 N N . GLY A 1 1 ? -32.525 13.245 1.586 1.00 9.10 510 GLY A N 14
ATOM 9986 C CA . GLY A 1 1 ? -33.293 11.981 1.484 1.00 8.55 510 GLY A CA 14
ATOM 9987 C C . GLY A 1 1 ? -33.105 11.109 2.705 1.00 7.83 510 GLY A C 14
ATOM 9988 O O . GLY A 1 1 ? -32.592 11.569 3.729 1.00 8.04 510 GLY A O 14
ATOM 9994 N N . SER A 1 2 ? -33.512 9.853 2.603 1.00 7.22 511 SER A N 14
ATOM 9995 C CA . SER A 1 2 ? -33.375 8.914 3.700 1.00 6.73 511 SER A CA 14
ATOM 9996 C C . SER A 1 2 ? -31.972 8.311 3.697 1.00 6.19 511 SER A C 14
ATOM 9997 O O . SER A 1 2 ? -31.315 8.232 2.657 1.00 5.90 511 SER A O 14
ATOM 10005 N N . VAL A 1 3 ? -31.528 7.888 4.873 1.00 6.20 512 VAL A N 14
ATOM 10006 C CA . VAL A 1 3 ? -30.164 7.410 5.076 1.00 5.78 512 VAL A CA 14
ATOM 10007 C C . VAL A 1 3 ? -29.913 6.069 4.384 1.00 5.49 512 VAL A C 14
ATOM 10008 O O . VAL A 1 3 ? -28.776 5.741 4.044 1.00 5.11 512 VAL A O 14
ATOM 10021 N N . GLU A 1 4 ? -30.979 5.314 4.159 1.00 5.73 513 GLU A N 14
ATOM 10022 C CA . GLU A 1 4 ? -30.882 3.974 3.601 1.00 5.58 513 GLU A CA 14
ATOM 10023 C C . GLU A 1 4 ? -30.160 3.944 2.249 1.00 5.26 513 GLU A C 14
ATOM 10024 O O . GLU A 1 4 ? -29.459 2.980 1.937 1.00 4.95 513 GLU A O 14
ATOM 10036 N N . THR A 1 5 ? -30.326 4.990 1.449 1.00 5.38 514 THR A N 14
ATOM 10037 C CA . THR A 1 5 ? -29.666 5.057 0.153 1.00 5.15 514 THR A CA 14
ATOM 10038 C C . THR A 1 5 ? -28.189 5.408 0.309 1.00 4.74 514 THR A C 14
ATOM 10039 O O . THR A 1 5 ? -27.316 4.741 -0.254 1.00 4.68 514 THR A O 14
ATOM 10050 N N . CYS A 1 6 ? -27.917 6.449 1.089 1.00 4.56 515 CYS A N 14
ATOM 10051 C CA . CYS A 1 6 ? -26.553 6.887 1.342 1.00 4.21 515 CYS A CA 14
ATOM 10052 C C . CYS A 1 6 ? -25.749 5.779 2.011 1.00 3.93 515 CYS A C 14
ATOM 10053 O O . CYS A 1 6 ? -24.582 5.571 1.697 1.00 3.56 515 CYS A O 14
ATOM 10061 N N . MET A 1 7 ? -26.384 5.054 2.917 1.00 4.13 516 MET A N 14
ATOM 10062 C CA . MET A 1 7 ? -25.720 3.965 3.615 1.00 3.95 516 MET A CA 14
ATOM 10063 C C . MET A 1 7 ? -25.265 2.888 2.631 1.00 3.70 516 MET A C 14
ATOM 10064 O O . MET A 1 7 ? -24.211 2.276 2.812 1.00 3.40 516 MET A O 14
ATOM 10078 N N . SER A 1 8 ? -26.050 2.672 1.580 1.00 3.87 517 SER A N 14
ATOM 10079 C CA . SER A 1 8 ? -25.717 1.666 0.582 1.00 3.73 517 SER A CA 14
ATOM 10080 C C . SER A 1 8 ? -24.505 2.109 -0.240 1.00 3.38 517 SER A C 14
ATOM 10081 O O . SER A 1 8 ? -23.554 1.346 -0.421 1.00 3.11 517 SER A O 14
ATOM 10089 N N . LEU A 1 9 ? -24.524 3.352 -0.720 1.00 3.41 518 LEU A N 14
ATOM 10090 C CA . LEU A 1 9 ? -23.405 3.869 -1.493 1.00 3.15 518 LEU A CA 14
ATOM 10091 C C . LEU A 1 9 ? -22.153 4.027 -0.633 1.00 2.83 518 LEU A C 14
ATOM 10092 O O . LEU A 1 9 ? -21.055 3.666 -1.053 1.00 2.54 518 LEU A O 14
ATOM 10108 N N . ALA A 1 10 ? -22.329 4.533 0.578 1.00 2.92 519 ALA A N 14
ATOM 10109 C CA . ALA A 1 10 ? -21.213 4.762 1.487 1.00 2.71 519 ALA A CA 14
ATOM 10110 C C . ALA A 1 10 ? -20.531 3.457 1.879 1.00 2.50 519 ALA A C 14
ATOM 10111 O O . ALA A 1 10 ? -19.308 3.392 1.943 1.00 2.24 519 ALA A O 14
ATOM 10118 N N . SER A 1 11 ? -21.314 2.414 2.130 1.00 2.66 520 SER A N 14
ATOM 10119 C CA . SER A 1 11 ? -20.747 1.120 2.484 1.00 2.54 520 SER A CA 14
ATOM 10120 C C . SER A 1 11 ? -19.990 0.536 1.295 1.00 2.31 520 SER A C 14
ATOM 10121 O O . SER A 1 11 ? -18.949 -0.096 1.460 1.00 2.10 520 SER A O 14
ATOM 10129 N N . GLN A 1 12 ? -20.510 0.770 0.093 1.00 2.40 521 GLN A N 14
ATOM 10130 C CA . GLN A 1 12 ? -19.830 0.357 -1.127 1.00 2.26 521 GLN A CA 14
ATOM 10131 C C . GLN A 1 12 ? -18.484 1.071 -1.236 1.00 1.95 521 GLN A C 14
ATOM 10132 O O . GLN A 1 12 ? -17.465 0.460 -1.565 1.00 1.75 521 GLN A O 14
ATOM 10146 N N . VAL A 1 13 ? -18.493 2.365 -0.938 1.00 1.94 522 VAL A N 14
ATOM 10147 C CA . VAL A 1 13 ? -17.268 3.153 -0.874 1.00 1.71 522 VAL A CA 14
ATOM 10148 C C . VAL A 1 13 ? -16.342 2.602 0.208 1.00 1.52 522 VAL A C 14
ATOM 10149 O O . VAL A 1 13 ? -15.132 2.514 0.016 1.00 1.28 522 VAL A O 14
ATOM 10162 N N . VAL A 1 14 ? -16.926 2.220 1.339 1.00 1.66 523 VAL A N 14
ATOM 10163 C CA . VAL A 1 14 ? -16.179 1.674 2.456 1.00 1.58 523 VAL A CA 14
ATOM 10164 C C . VAL A 1 14 ? -15.464 0.380 2.065 1.00 1.41 523 VAL A C 14
ATOM 10165 O O . VAL A 1 14 ? -14.302 0.181 2.418 1.00 1.24 523 VAL A O 14
ATOM 10178 N N . LYS A 1 15 ? -16.150 -0.489 1.324 1.00 1.52 524 LYS A N 14
ATOM 10179 C CA . LYS A 1 15 ? -15.529 -1.715 0.822 1.00 1.44 524 LYS A CA 14
ATOM 10180 C C . LYS A 1 15 ? -14.363 -1.388 -0.105 1.00 1.21 524 LYS A C 14
ATOM 10181 O O . LYS A 1 15 ? -13.291 -1.993 -0.014 1.00 1.07 524 LYS A O 14
ATOM 10200 N N . LEU A 1 16 ? -14.577 -0.417 -0.988 1.00 1.21 525 LEU A N 14
ATOM 10201 C CA . LEU A 1 16 ? -13.541 0.013 -1.921 1.00 1.06 525 LEU A CA 14
ATOM 10202 C C . LEU A 1 16 ? -12.367 0.637 -1.177 1.00 0.82 525 LEU A C 14
ATOM 10203 O O . LEU A 1 16 ? -11.210 0.313 -1.445 1.00 0.67 525 LEU A O 14
ATOM 10219 N N . THR A 1 17 ? -12.677 1.502 -0.221 1.00 0.84 526 THR A N 14
ATOM 10220 C CA . THR A 1 17 ? -11.676 2.170 0.577 1.00 0.73 526 THR A CA 14
ATOM 10221 C C . THR A 1 17 ? -10.894 1.153 1.405 1.00 0.62 526 THR A C 14
ATOM 10222 O O . THR A 1 17 ? -9.690 1.306 1.628 1.00 0.52 526 THR A O 14
ATOM 10233 N N . LYS A 1 18 ? -11.583 0.097 1.827 1.00 0.72 527 LYS A N 14
ATOM 10234 C CA . LYS A 1 18 ? -10.959 -0.984 2.571 1.00 0.71 527 LYS A CA 14
ATOM 10235 C C . LYS A 1 18 ? -9.850 -1.614 1.739 1.00 0.55 527 LYS A C 14
ATOM 10236 O O . LYS A 1 18 ? -8.722 -1.774 2.210 1.00 0.47 527 LYS A O 14
ATOM 10255 N N . GLN A 1 19 ? -10.173 -1.930 0.488 1.00 0.59 528 GLN A N 14
ATOM 10256 C CA . GLN A 1 19 ? -9.214 -2.543 -0.423 1.00 0.55 528 GLN A CA 14
ATOM 10257 C C . GLN A 1 19 ? -8.109 -1.561 -0.794 1.00 0.40 528 GLN A C 14
ATOM 10258 O O . GLN A 1 19 ? -6.936 -1.925 -0.850 1.00 0.37 528 GLN A O 14
ATOM 10272 N N . LEU A 1 20 ? -8.493 -0.313 -1.041 1.00 0.37 529 LEU A N 14
ATOM 10273 C CA . LEU A 1 20 ? -7.543 0.727 -1.417 1.00 0.33 529 LEU A CA 14
ATOM 10274 C C . LEU A 1 20 ? -6.509 0.943 -0.324 1.00 0.22 529 LEU A C 14
ATOM 10275 O O . LEU A 1 20 ? -5.310 1.025 -0.595 1.00 0.26 529 LEU A O 14
ATOM 10291 N N . LYS A 1 21 ? -6.981 1.027 0.912 1.00 0.23 530 LYS A N 14
ATOM 10292 C CA . LYS A 1 21 ? -6.094 1.200 2.055 1.00 0.30 530 LYS A CA 14
ATOM 10293 C C . LYS A 1 21 ? -5.135 0.021 2.177 1.00 0.24 530 LYS A C 14
ATOM 10294 O O . LYS A 1 21 ? -3.936 0.207 2.383 1.00 0.29 530 LYS A O 14
ATOM 10313 N N . GLU A 1 22 ? -5.662 -1.190 2.021 1.00 0.21 531 GLU A N 14
ATOM 10314 C CA . GLU A 1 22 ? -4.847 -2.396 2.118 1.00 0.26 531 GLU A CA 14
ATOM 10315 C C . GLU A 1 22 ? -3.818 -2.457 0.992 1.00 0.23 531 GLU A C 14
ATOM 10316 O O . GLU A 1 22 ? -2.677 -2.862 1.208 1.00 0.26 531 GLU A O 14
ATOM 10328 N N . GLN A 1 23 ? -4.216 -2.033 -0.200 1.00 0.23 532 GLN A N 14
ATOM 10329 C CA . GLN A 1 23 ? -3.299 -1.971 -1.331 1.00 0.32 532 GLN A CA 14
ATOM 10330 C C . GLN A 1 23 ? -2.201 -0.945 -1.062 1.00 0.33 532 GLN A C 14
ATOM 10331 O O . GLN A 1 23 ? -1.039 -1.144 -1.423 1.00 0.41 532 GLN A O 14
ATOM 10345 N N . THR A 1 24 ? -2.578 0.145 -0.412 1.00 0.29 533 THR A N 14
ATOM 10346 C CA . THR A 1 24 ? -1.638 1.207 -0.090 1.00 0.36 533 THR A CA 14
ATOM 10347 C C . THR A 1 24 ? -0.657 0.763 0.992 1.00 0.35 533 THR A C 14
ATOM 10348 O O . THR A 1 24 ? 0.548 0.945 0.843 1.00 0.41 533 THR A O 14
ATOM 10359 N N . VAL A 1 25 ? -1.160 0.155 2.065 1.00 0.29 534 VAL A N 14
ATOM 10360 C CA . VAL A 1 25 ? -0.303 -0.241 3.178 1.00 0.32 534 VAL A CA 14
ATOM 10361 C C . VAL A 1 25 ? 0.731 -1.287 2.753 1.00 0.32 534 VAL A C 14
ATOM 10362 O O . VAL A 1 25 ? 1.883 -1.225 3.175 1.00 0.35 534 VAL A O 14
ATOM 10375 N N . GLU A 1 26 ? 0.336 -2.233 1.908 1.00 0.29 535 GLU A N 14
ATOM 10376 C CA . GLU A 1 26 ? 1.275 -3.228 1.408 1.00 0.32 535 GLU A CA 14
ATOM 10377 C C . GLU A 1 26 ? 2.267 -2.587 0.443 1.00 0.36 535 GLU A C 14
ATOM 10378 O O . GLU A 1 26 ? 3.436 -2.968 0.394 1.00 0.39 535 GLU A O 14
ATOM 10390 N N . ARG A 1 27 ? 1.799 -1.599 -0.308 1.00 0.38 536 ARG A N 14
ATOM 10391 C CA . ARG A 1 27 ? 2.651 -0.898 -1.259 1.00 0.44 536 ARG A CA 14
ATOM 10392 C C . ARG A 1 27 ? 3.657 -0.002 -0.540 1.00 0.46 536 ARG A C 14
ATOM 10393 O O . ARG A 1 27 ? 4.844 -0.019 -0.862 1.00 0.49 536 ARG A O 14
ATOM 10414 N N . VAL A 1 28 ? 3.192 0.761 0.444 1.00 0.45 537 VAL A N 14
ATOM 10415 C CA . VAL A 1 28 ? 4.081 1.644 1.196 1.00 0.49 537 VAL A CA 14
ATOM 10416 C C . VAL A 1 28 ? 5.104 0.820 1.961 1.00 0.45 537 VAL A C 14
ATOM 10417 O O . VAL A 1 28 ? 6.269 1.189 2.050 1.00 0.48 537 VAL A O 14
ATOM 10430 N N . THR A 1 29 ? 4.649 -0.300 2.504 1.00 0.40 538 THR A N 14
ATOM 10431 C CA . THR A 1 29 ? 5.519 -1.232 3.199 1.00 0.38 538 THR A CA 14
ATOM 10432 C C . THR A 1 29 ? 6.600 -1.773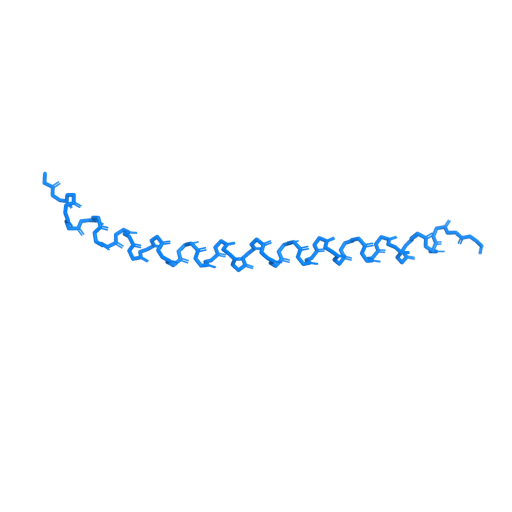 2.258 1.00 0.36 538 THR A C 14
ATOM 10433 O O . THR A 1 29 ? 7.772 -1.857 2.626 1.00 0.34 538 THR A O 14
ATOM 10444 N N . LEU A 1 30 ? 6.205 -2.106 1.032 1.00 0.37 539 LEU A N 14
ATOM 10445 C CA . LEU A 1 30 ? 7.134 -2.604 0.039 1.00 0.37 539 LEU A CA 14
ATOM 10446 C C . LEU A 1 30 ? 8.121 -1.501 -0.334 1.00 0.38 539 LEU A C 14
ATOM 10447 O O . LEU A 1 30 ? 9.323 -1.735 -0.421 1.00 0.35 539 LEU A O 14
ATOM 10463 N N . GLN A 1 31 ? 7.603 -0.296 -0.537 1.00 0.43 540 GLN A N 14
ATOM 10464 C CA . GLN A 1 31 ? 8.447 0.862 -0.812 1.00 0.45 540 GLN A CA 14
ATOM 10465 C C . GLN A 1 31 ? 9.380 1.139 0.362 1.00 0.35 540 GLN A C 14
ATOM 10466 O O . GLN A 1 31 ? 10.503 1.586 0.179 1.00 0.30 540 GLN A O 14
ATOM 10480 N N . ASN A 1 32 ? 8.896 0.869 1.566 1.00 0.37 541 ASN A N 14
ATOM 10481 C CA . ASN A 1 32 ? 9.692 1.033 2.780 1.00 0.34 541 ASN A CA 14
ATOM 10482 C C . ASN A 1 32 ? 10.851 0.046 2.779 1.00 0.25 541 ASN A C 14
ATOM 10483 O O . ASN A 1 32 ? 11.982 0.391 3.127 1.00 0.25 541 ASN A O 14
ATOM 10494 N N . GLN A 1 33 ? 10.565 -1.185 2.373 1.00 0.22 542 GLN A N 14
ATOM 10495 C CA . GLN A 1 33 ? 11.597 -2.203 2.245 1.00 0.21 542 GLN A CA 14
ATOM 10496 C C . GLN A 1 33 ? 12.541 -1.846 1.106 1.00 0.18 542 GLN A C 14
ATOM 10497 O O . GLN A 1 33 ? 13.748 -2.049 1.199 1.00 0.24 542 GLN A O 14
ATOM 10511 N N . LEU A 1 34 ? 11.973 -1.302 0.037 1.00 0.19 543 LEU A N 14
ATOM 10512 C CA . LEU A 1 34 ? 12.754 -0.867 -1.112 1.00 0.23 543 LEU A CA 14
ATOM 10513 C C . LEU A 1 34 ? 13.624 0.329 -0.743 1.00 0.16 543 LEU A C 14
ATOM 10514 O O . LEU A 1 34 ? 14.727 0.488 -1.258 1.00 0.24 543 LEU A O 14
ATOM 10530 N N . GLN A 1 35 ? 13.125 1.166 0.155 1.00 0.11 544 GLN A N 14
ATOM 10531 C CA . GLN A 1 35 ? 13.890 2.288 0.658 1.00 0.20 544 GLN A CA 14
ATOM 10532 C C . GLN A 1 35 ? 15.132 1.783 1.379 1.00 0.29 544 GLN A C 14
ATOM 10533 O O . GLN A 1 35 ? 16.241 2.258 1.142 1.00 0.37 544 GLN A O 14
ATOM 10547 N N . GLN A 1 36 ? 14.940 0.791 2.236 1.00 0.33 545 GLN A N 14
ATOM 10548 C CA . GLN A 1 36 ? 16.049 0.147 2.917 1.00 0.47 545 GLN A CA 14
ATOM 10549 C C . GLN A 1 36 ? 16.948 -0.542 1.890 1.00 0.50 545 GLN A C 14
ATOM 10550 O O . GLN A 1 36 ? 18.167 -0.566 2.031 1.00 0.63 545 GLN A O 14
ATOM 10564 N N . PHE A 1 37 ? 16.327 -1.072 0.844 1.00 0.42 546 PHE A N 14
ATOM 10565 C CA . PHE A 1 37 ? 17.036 -1.752 -0.228 1.00 0.53 546 PHE A CA 14
ATOM 10566 C C . PHE A 1 37 ? 17.946 -0.787 -0.997 1.00 0.61 546 PHE A C 14
ATOM 10567 O O . PHE A 1 37 ? 19.126 -1.074 -1.209 1.00 0.77 546 PHE A O 14
ATOM 10584 N N . LEU A 1 38 ? 17.404 0.357 -1.406 1.00 0.53 547 LEU A N 14
ATOM 10585 C CA . LEU A 1 38 ? 18.183 1.350 -2.134 1.00 0.64 547 LEU A CA 14
ATOM 10586 C C . LEU A 1 38 ? 19.298 1.910 -1.258 1.00 0.74 547 LEU A C 14
ATOM 10587 O O . LEU A 1 38 ? 20.409 2.159 -1.735 1.00 0.89 547 LEU A O 14
ATOM 10603 N N . GLU A 1 39 ? 19.000 2.095 0.023 1.00 0.69 548 GLU A N 14
ATOM 10604 C CA . GLU A 1 39 ? 20.002 2.546 0.980 1.00 0.85 548 GLU A CA 14
ATOM 10605 C C . GLU A 1 39 ? 21.086 1.490 1.167 1.00 0.97 548 GLU A C 14
ATOM 10606 O O . GLU A 1 39 ? 22.262 1.819 1.323 1.00 1.12 548 GLU A O 14
ATOM 10618 N N . ALA A 1 40 ? 20.688 0.224 1.140 1.00 0.93 549 ALA A N 14
ATOM 10619 C CA . ALA A 1 40 ? 21.638 -0.876 1.236 1.00 1.09 549 ALA A CA 14
ATOM 10620 C C . ALA A 1 40 ? 22.589 -0.862 0.047 1.00 1.20 549 ALA A C 14
ATOM 10621 O O . ALA A 1 40 ? 23.787 -1.091 0.200 1.00 1.35 549 ALA A O 14
ATOM 10628 N N . GLN A 1 41 ? 22.048 -0.577 -1.136 1.00 1.15 550 GLN A N 14
ATOM 10629 C CA . GLN A 1 41 ? 22.861 -0.424 -2.341 1.00 1.31 550 GLN A CA 14
ATOM 10630 C C . GLN A 1 41 ? 23.907 0.660 -2.140 1.00 1.43 550 GLN A C 14
ATOM 10631 O O . GLN A 1 41 ? 25.051 0.531 -2.579 1.00 1.65 550 GLN A O 14
ATOM 10645 N N . LYS A 1 42 ? 23.489 1.732 -1.483 1.00 1.33 551 LYS A N 14
ATOM 10646 C CA . LYS A 1 42 ? 24.380 2.838 -1.159 1.00 1.50 551 LYS A CA 14
ATOM 10647 C C . LYS A 1 42 ? 25.485 2.367 -0.233 1.00 1.72 551 LYS A C 14
ATOM 10648 O O . LYS A 1 42 ? 26.655 2.632 -0.477 1.00 2.01 551 LYS A O 14
ATOM 10667 N N . SER A 1 43 ? 25.103 1.657 0.820 1.00 1.61 552 SER A N 14
ATOM 10668 C CA . SER A 1 43 ? 26.057 1.125 1.780 1.00 1.82 552 SER A CA 14
ATOM 10669 C C . SER A 1 43 ? 27.057 0.199 1.095 1.00 1.95 552 SER A C 14
ATOM 10670 O O . SER A 1 43 ? 28.267 0.351 1.260 1.00 2.23 552 SER A O 14
ATOM 10678 N N . GLU A 1 44 ? 26.548 -0.733 0.299 1.00 1.81 553 GLU A N 14
ATOM 10679 C CA . GLU A 1 44 ? 27.397 -1.675 -0.421 1.00 2.00 553 GLU A CA 14
ATOM 10680 C C . GLU A 1 44 ? 28.334 -0.942 -1.378 1.00 2.25 553 GLU A C 14
ATOM 10681 O O . GLU A 1 44 ? 29.504 -1.297 -1.512 1.00 2.55 553 GLU A O 14
ATOM 10693 N N . GLY A 1 45 ? 27.810 0.088 -2.032 1.00 2.16 554 GLY A N 14
ATOM 10694 C CA . GLY A 1 45 ? 28.591 0.838 -2.996 1.00 2.43 554 GLY A CA 14
ATOM 10695 C C . GLY A 1 45 ? 29.594 1.769 -2.345 1.00 2.68 554 GLY A C 14
ATOM 10696 O O . GLY A 1 45 ? 30.719 1.915 -2.827 1.00 2.98 554 GLY A O 14
ATOM 10700 N N . LYS A 1 46 ? 29.192 2.411 -1.254 1.00 2.59 555 LYS A N 14
ATOM 10701 C CA . LYS A 1 46 ? 30.072 3.327 -0.538 1.00 2.88 555 LYS A CA 14
ATOM 10702 C C . LYS A 1 46 ? 31.141 2.555 0.235 1.00 3.09 555 LYS A C 14
ATOM 10703 O O . LYS A 1 46 ? 32.173 3.114 0.606 1.00 3.44 555 LYS A O 14
ATOM 10722 N N . SER A 1 47 ? 30.881 1.274 0.479 1.00 2.91 556 SER A N 14
ATOM 10723 C CA . SER A 1 47 ? 31.823 0.424 1.191 1.00 3.12 556 SER A CA 14
ATOM 10724 C C . SER A 1 47 ? 32.997 0.063 0.287 1.00 3.40 556 SER A C 14
ATOM 10725 O O . SER A 1 47 ? 33.006 -0.986 -0.362 1.00 3.67 556 SER A O 14
ATOM 10733 N N . LEU A 1 48 ? 33.962 0.967 0.230 1.00 3.70 557 LEU A N 14
ATOM 10734 C CA . LEU A 1 48 ? 35.185 0.764 -0.523 1.00 4.05 557 LEU A CA 14
ATOM 10735 C C . LEU A 1 48 ? 36.171 1.866 -0.163 1.00 4.48 557 LEU A C 14
ATOM 10736 O O . LEU A 1 48 ? 36.860 1.731 0.868 1.00 4.98 557 LEU A O 14
ATOM 10753 N N . GLY A 1 1 ? -38.975 2.953 -3.699 1.00 9.10 510 GLY A N 15
ATOM 10754 C CA . GLY A 1 1 ? -37.936 1.949 -3.385 1.00 8.55 510 GLY A CA 15
ATOM 10755 C C . GLY A 1 1 ? -36.735 2.087 -4.290 1.00 7.83 510 GLY A C 15
ATOM 10756 O O . GLY A 1 1 ? -36.340 3.201 -4.631 1.00 8.04 510 GLY A O 15
ATOM 10762 N N . SER A 1 2 ? -36.169 0.950 -4.691 1.00 7.22 511 SER A N 15
ATOM 10763 C CA . SER A 1 2 ? -34.987 0.921 -5.548 1.00 6.73 511 SER A CA 15
ATOM 10764 C C . SER A 1 2 ? -33.808 1.627 -4.878 1.00 6.19 511 SER A C 15
ATOM 10765 O O . SER A 1 2 ? -33.047 2.352 -5.517 1.00 5.90 511 SER A O 15
ATOM 10773 N N . VAL A 1 3 ? -33.672 1.403 -3.577 1.00 6.20 512 VAL A N 15
ATOM 10774 C CA . VAL A 1 3 ? -32.576 1.965 -2.803 1.00 5.78 512 VAL A CA 15
ATOM 10775 C C . VAL A 1 3 ? -31.483 0.921 -2.629 1.00 5.49 512 VAL A C 15
ATOM 10776 O O . VAL A 1 3 ? -30.294 1.241 -2.573 1.00 5.11 512 VAL A O 15
ATOM 10789 N N . GLU A 1 4 ? -31.899 -0.337 -2.573 1.00 5.73 513 GLU A N 15
ATOM 10790 C CA . GLU A 1 4 ? -30.987 -1.451 -2.399 1.00 5.58 513 GLU A CA 15
ATOM 10791 C C . GLU A 1 4 ? -29.962 -1.503 -3.531 1.00 5.26 513 GLU A C 15
ATOM 10792 O O . GLU A 1 4 ? -28.809 -1.879 -3.321 1.00 4.95 513 GLU A O 15
ATOM 10804 N N . THR A 1 5 ? -30.378 -1.091 -4.722 1.00 5.38 514 THR A N 15
ATOM 10805 C CA . THR A 1 5 ? -29.508 -1.099 -5.889 1.00 5.15 514 THR A CA 15
ATOM 10806 C C . THR A 1 5 ? -28.341 -0.122 -5.724 1.00 4.74 514 THR A C 15
ATOM 10807 O O . THR A 1 5 ? -27.182 -0.485 -5.933 1.00 4.68 514 THR A O 15
ATOM 10818 N N . CYS A 1 6 ? -28.646 1.112 -5.335 1.00 4.56 515 CYS A N 15
ATOM 10819 C CA . CYS A 1 6 ? -27.615 2.124 -5.148 1.00 4.21 515 CYS A CA 15
ATOM 10820 C C . CYS A 1 6 ? -26.871 1.917 -3.834 1.00 3.93 515 CYS A C 15
ATOM 10821 O O . CYS A 1 6 ? -25.707 2.290 -3.703 1.00 3.56 515 CYS A O 15
ATOM 10829 N N . MET A 1 7 ? -27.547 1.335 -2.858 1.00 4.13 516 MET A N 15
ATOM 10830 C CA . MET A 1 7 ? -26.898 0.968 -1.608 1.00 3.95 516 MET A CA 15
ATOM 10831 C C . MET A 1 7 ? -25.828 -0.093 -1.868 1.00 3.70 516 MET A C 15
ATOM 10832 O O . MET A 1 7 ? -24.740 -0.046 -1.297 1.00 3.40 516 MET A O 15
ATOM 10846 N N . SER A 1 8 ? -26.140 -1.025 -2.764 1.00 3.87 517 SER A N 15
ATOM 10847 C CA . SER A 1 8 ? -25.243 -2.132 -3.083 1.00 3.73 517 SER A CA 15
ATOM 10848 C C . SER A 1 8 ? -23.973 -1.642 -3.782 1.00 3.38 517 SER A C 15
ATOM 10849 O O . SER A 1 8 ? -22.866 -2.078 -3.453 1.00 3.11 517 SER A O 15
ATOM 10857 N N . LEU A 1 9 ? -24.122 -0.750 -4.756 1.00 3.41 518 LEU A N 15
ATOM 10858 C CA . LEU A 1 9 ? -22.965 -0.231 -5.471 1.00 3.15 518 LEU A CA 15
ATOM 10859 C C . LEU A 1 9 ? -22.083 0.619 -4.562 1.00 2.83 518 LEU A C 15
ATOM 10860 O O . LEU A 1 9 ? -20.858 0.561 -4.641 1.00 2.54 518 LEU A O 15
ATOM 10876 N N . ALA A 1 10 ? -22.713 1.389 -3.691 1.00 2.92 519 ALA A N 15
ATOM 10877 C CA . ALA A 1 10 ? -21.991 2.245 -2.760 1.00 2.71 519 ALA A CA 15
ATOM 10878 C C . ALA A 1 10 ? -21.166 1.426 -1.767 1.00 2.50 519 ALA A C 15
ATOM 10879 O O . ALA A 1 10 ? -20.009 1.753 -1.498 1.00 2.24 519 ALA A O 15
ATOM 10886 N N . SER A 1 11 ? -21.750 0.357 -1.236 1.00 2.66 520 SER A N 15
ATOM 10887 C CA . SER A 1 11 ? -21.033 -0.518 -0.316 1.00 2.54 520 SER A CA 15
ATOM 10888 C C . SER A 1 11 ? -19.894 -1.231 -1.042 1.00 2.31 520 SER A C 15
ATOM 10889 O O . SER A 1 11 ? -18.829 -1.456 -0.471 1.00 2.10 520 SER A O 15
ATOM 10897 N N . GLN A 1 12 ? -20.119 -1.572 -2.311 1.00 2.40 521 GLN A N 15
ATOM 10898 C CA . GLN A 1 12 ? -19.077 -2.174 -3.132 1.00 2.26 521 GLN A CA 15
ATOM 10899 C C . GLN A 1 12 ? -17.900 -1.211 -3.273 1.00 1.95 521 GLN A C 15
ATOM 10900 O O . GLN A 1 12 ? -16.748 -1.602 -3.117 1.00 1.75 521 GLN A O 15
ATOM 10914 N N . VAL A 1 13 ? -18.206 0.053 -3.554 1.00 1.94 522 VAL A N 15
ATOM 10915 C CA . VAL A 1 13 ? -17.184 1.097 -3.634 1.00 1.71 522 VAL A CA 15
ATOM 10916 C C . VAL A 1 13 ? -16.430 1.201 -2.313 1.00 1.52 522 VAL A C 15
ATOM 10917 O O . VAL A 1 13 ? -15.213 1.379 -2.288 1.00 1.28 522 VAL A O 15
ATOM 10930 N N . VAL A 1 14 ? -17.166 1.072 -1.219 1.00 1.66 523 VAL A N 15
ATOM 10931 C CA . VAL A 1 14 ? -16.588 1.062 0.110 1.00 1.58 523 VAL A CA 15
ATOM 10932 C C . VAL A 1 14 ? -15.603 -0.109 0.257 1.00 1.41 523 VAL A C 15
ATOM 10933 O O . VAL A 1 14 ? -14.532 0.035 0.850 1.00 1.24 523 VAL A O 15
ATOM 10946 N N . LYS A 1 15 ? -15.964 -1.255 -0.310 1.00 1.52 524 LYS A N 15
ATOM 10947 C CA . LYS A 1 15 ? -15.079 -2.418 -0.324 1.00 1.44 524 LYS A CA 15
ATOM 10948 C C . LYS A 1 15 ? -13.843 -2.159 -1.180 1.00 1.21 524 LYS A C 15
ATOM 10949 O O . LYS A 1 15 ? -12.729 -2.510 -0.790 1.00 1.07 524 LYS A O 15
ATOM 10968 N N . LEU A 1 16 ? -14.036 -1.538 -2.342 1.00 1.21 525 LEU A N 15
ATOM 10969 C CA . LEU A 1 16 ? -12.916 -1.172 -3.207 1.00 1.06 525 LEU A CA 15
ATOM 10970 C C . LEU A 1 16 ? -11.996 -0.196 -2.490 1.00 0.82 525 LEU A C 15
ATOM 10971 O O . LEU A 1 16 ? -10.778 -0.262 -2.627 1.00 0.67 525 LEU A O 15
ATOM 10987 N N . THR A 1 17 ? -12.592 0.693 -1.707 1.00 0.84 526 THR A N 15
ATOM 10988 C CA . THR A 1 17 ? -11.846 1.647 -0.921 1.00 0.73 526 THR A CA 15
ATOM 10989 C C . THR A 1 17 ? -11.031 0.923 0.158 1.00 0.62 526 THR A C 15
ATOM 10990 O O . THR A 1 17 ? -9.902 1.310 0.471 1.00 0.52 526 THR A O 15
ATOM 11001 N N . LYS A 1 18 ? -11.603 -0.149 0.698 1.00 0.72 527 LYS A N 15
ATOM 11002 C CA . LYS A 1 18 ? -10.904 -0.986 1.662 1.00 0.71 527 LYS A CA 15
ATOM 11003 C C . LYS A 1 18 ? -9.714 -1.669 0.994 1.00 0.55 527 LYS A C 15
ATOM 11004 O O . LYS A 1 18 ? -8.618 -1.720 1.557 1.00 0.47 527 LYS A O 15
ATOM 11023 N N . GLN A 1 19 ? -9.937 -2.176 -0.215 1.00 0.59 528 GLN A N 15
ATOM 11024 C CA . GLN A 1 19 ? -8.881 -2.821 -0.985 1.00 0.55 528 GLN A CA 15
ATOM 11025 C C . GLN A 1 19 ? -7.764 -1.829 -1.300 1.00 0.40 528 GLN A C 15
ATOM 11026 O O . GLN A 1 19 ? -6.585 -2.167 -1.222 1.00 0.37 528 GLN A O 15
ATOM 11040 N N . LEU A 1 20 ? -8.146 -0.604 -1.648 1.00 0.37 529 LEU A N 15
ATOM 11041 C CA . LEU A 1 20 ? -7.183 0.464 -1.898 1.00 0.33 529 LEU A CA 15
ATOM 11042 C C . LEU A 1 20 ? -6.367 0.745 -0.645 1.00 0.22 529 LEU A C 15
ATOM 11043 O O . LEU A 1 20 ? -5.145 0.896 -0.702 1.00 0.26 529 LEU A O 15
ATOM 11059 N N . LYS A 1 21 ? -7.059 0.813 0.483 1.00 0.23 530 LYS A N 15
ATOM 11060 C CA . LYS A 1 21 ? -6.414 1.012 1.777 1.00 0.30 530 LYS A CA 15
ATOM 11061 C C . LYS A 1 21 ? -5.395 -0.093 2.045 1.00 0.24 530 LYS A C 15
ATOM 11062 O O . LYS A 1 21 ? -4.249 0.182 2.404 1.00 0.29 530 LYS A O 15
ATOM 11081 N N . GLU A 1 22 ? -5.812 -1.340 1.845 1.00 0.21 531 GLU A N 15
ATOM 11082 C CA . GLU A 1 22 ? -4.932 -2.483 2.060 1.00 0.26 531 GLU A CA 15
ATOM 11083 C C . GLU A 1 22 ? -3.761 -2.467 1.083 1.00 0.23 531 GLU A C 15
ATOM 11084 O O . GLU A 1 22 ? -2.624 -2.754 1.457 1.00 0.26 531 GLU A O 15
ATOM 11096 N N . GLN A 1 23 ? -4.046 -2.113 -0.164 1.00 0.23 532 GLN A N 15
ATOM 11097 C CA . GLN A 1 23 ? -3.014 -2.014 -1.188 1.00 0.32 532 GLN A CA 15
ATOM 11098 C C . GLN A 1 23 ? -1.986 -0.955 -0.804 1.00 0.33 532 GLN A C 15
ATOM 11099 O O . GLN A 1 23 ? -0.786 -1.140 -0.994 1.00 0.41 532 GLN A O 15
ATOM 11113 N N . THR A 1 24 ? -2.469 0.148 -0.246 1.00 0.29 533 THR A N 15
ATOM 11114 C CA . THR A 1 24 ? -1.611 1.256 0.135 1.00 0.36 533 THR A CA 15
ATOM 11115 C C . THR A 1 24 ? -0.725 0.898 1.331 1.00 0.35 533 THR A C 15
ATOM 11116 O O . THR A 1 24 ? 0.473 1.175 1.319 1.00 0.41 533 THR A O 15
ATOM 11127 N N . VAL A 1 25 ? -1.302 0.266 2.355 1.00 0.29 534 VAL A N 15
ATOM 11128 C CA . VAL A 1 25 ? -0.542 -0.053 3.565 1.00 0.32 534 VAL A CA 15
ATOM 11129 C C . VAL A 1 25 ? 0.589 -1.040 3.276 1.00 0.32 534 VAL A C 15
ATOM 11130 O O . VAL A 1 25 ? 1.698 -0.897 3.796 1.00 0.35 534 VAL A O 15
ATOM 11143 N N . GLU A 1 26 ? 0.330 -2.035 2.435 1.00 0.29 535 GLU A N 15
ATOM 11144 C CA . GLU A 1 26 ? 1.375 -2.963 2.042 1.00 0.32 535 GLU A CA 15
ATOM 11145 C C . GLU A 1 26 ? 2.354 -2.287 1.084 1.00 0.36 535 GLU A C 15
ATOM 11146 O O . GLU A 1 26 ? 3.546 -2.573 1.106 1.00 0.39 535 GLU A O 15
ATOM 11158 N N . ARG A 1 27 ? 1.848 -1.369 0.264 1.00 0.38 536 ARG A N 15
ATOM 11159 C CA . ARG A 1 27 ? 2.685 -0.655 -0.692 1.00 0.44 536 ARG A CA 15
ATOM 11160 C C . ARG A 1 27 ? 3.667 0.268 0.023 1.00 0.46 536 ARG A C 15
ATOM 11161 O O . ARG A 1 27 ? 4.846 0.283 -0.308 1.00 0.49 536 ARG A O 15
ATOM 11182 N N . VAL A 1 28 ? 3.194 1.029 1.010 1.00 0.45 537 VAL A N 15
ATOM 11183 C CA . VAL A 1 28 ? 4.079 1.902 1.784 1.00 0.49 537 VAL A CA 15
ATOM 11184 C C . VAL A 1 28 ? 5.120 1.068 2.521 1.00 0.45 537 VAL A C 15
ATOM 11185 O O . VAL A 1 28 ? 6.288 1.438 2.603 1.00 0.48 537 VAL A O 15
ATOM 11198 N N . THR A 1 29 ? 4.682 -0.068 3.044 1.00 0.40 538 THR A N 15
ATOM 11199 C CA . THR A 1 29 ? 5.570 -1.011 3.694 1.00 0.38 538 THR A CA 15
ATOM 11200 C C . THR A 1 29 ? 6.585 -1.573 2.689 1.00 0.36 538 THR A C 15
ATOM 11201 O O . THR A 1 29 ? 7.764 -1.749 3.004 1.00 0.34 538 THR A O 15
ATOM 11212 N N . LEU A 1 30 ? 6.119 -1.819 1.471 1.00 0.37 539 LEU A N 15
ATOM 11213 C CA . LEU A 1 30 ? 6.965 -2.290 0.392 1.00 0.37 539 LEU A CA 15
ATOM 11214 C C . LEU A 1 30 ? 7.965 -1.202 0.006 1.00 0.38 539 LEU A C 15
ATOM 11215 O O . LEU A 1 30 ? 9.135 -1.484 -0.222 1.00 0.35 539 LEU A O 15
ATOM 11231 N N . GLN A 1 31 ? 7.494 0.040 -0.065 1.00 0.43 540 GLN A N 15
ATOM 11232 C CA . GLN A 1 31 ? 8.365 1.182 -0.344 1.00 0.45 540 GLN A CA 15
ATOM 11233 C C . GLN A 1 31 ? 9.416 1.338 0.747 1.00 0.35 540 GLN A C 15
ATOM 11234 O O . GLN A 1 31 ? 10.542 1.749 0.482 1.00 0.30 540 GLN A O 15
ATOM 11248 N N . ASN A 1 32 ? 9.034 1.012 1.975 1.00 0.37 541 ASN A N 15
ATOM 11249 C CA . ASN A 1 32 ? 9.959 1.019 3.105 1.00 0.34 541 ASN A CA 15
ATOM 11250 C C . ASN A 1 32 ? 11.036 -0.043 2.893 1.00 0.25 541 ASN A C 15
ATOM 11251 O O . ASN A 1 32 ? 12.221 0.194 3.134 1.00 0.25 541 ASN A O 15
ATOM 11262 N N . GLN A 1 33 ? 10.618 -1.210 2.416 1.00 0.22 542 GLN A N 15
ATOM 11263 C CA . GLN A 1 33 ? 11.552 -2.273 2.070 1.00 0.21 542 GLN A CA 15
ATOM 11264 C C . GLN A 1 33 ? 12.401 -1.858 0.872 1.00 0.18 542 GLN A C 15
ATOM 11265 O O . GLN A 1 33 ? 13.595 -2.132 0.821 1.00 0.24 542 GLN A O 15
ATOM 11279 N N . LEU A 1 34 ? 11.772 -1.178 -0.079 1.00 0.19 543 LEU A N 15
ATOM 11280 C CA . LEU A 1 34 ? 12.457 -0.688 -1.266 1.00 0.23 543 LEU A CA 15
ATOM 11281 C C . LEU A 1 34 ? 13.457 0.399 -0.882 1.00 0.16 543 LEU A C 15
ATOM 11282 O O . LEU A 1 34 ? 14.505 0.542 -1.506 1.00 0.24 543 LEU A O 15
ATOM 11298 N N . GLN A 1 35 ? 13.126 1.160 0.154 1.00 0.11 544 GLN A N 15
ATOM 11299 C CA . GLN A 1 35 ? 14.034 2.148 0.701 1.00 0.20 544 GLN A CA 15
ATOM 11300 C C . GLN A 1 35 ? 15.295 1.456 1.203 1.00 0.29 544 GLN A C 15
ATOM 11301 O O . GLN A 1 35 ? 16.409 1.899 0.929 1.00 0.37 544 GLN A O 15
ATOM 11315 N N . GLN A 1 36 ? 15.110 0.348 1.910 1.00 0.33 545 GLN A N 15
ATOM 11316 C CA . GLN A 1 36 ? 16.227 -0.474 2.355 1.00 0.47 545 GLN A CA 15
ATOM 11317 C C . GLN A 1 36 ? 16.950 -1.078 1.153 1.00 0.50 545 GLN A C 15
ATOM 11318 O O . GLN A 1 36 ? 18.167 -1.248 1.162 1.00 0.63 545 GLN A O 15
ATOM 11332 N N . PHE A 1 37 ? 16.176 -1.389 0.122 1.00 0.42 546 PHE A N 15
ATOM 11333 C CA . PHE A 1 37 ? 16.694 -1.972 -1.107 1.00 0.53 546 PHE A CA 15
ATOM 11334 C C . PHE A 1 37 ? 17.596 -0.984 -1.855 1.00 0.61 546 PHE A C 15
ATOM 11335 O O . PHE A 1 37 ? 18.709 -1.332 -2.253 1.00 0.77 546 PHE A O 15
ATOM 11352 N N . LEU A 1 38 ? 17.123 0.243 -2.048 1.00 0.53 547 LEU A N 15
ATOM 11353 C CA . LEU A 1 38 ? 17.919 1.265 -2.706 1.00 0.64 547 LEU A CA 15
ATOM 11354 C C . LEU A 1 38 ? 19.157 1.599 -1.874 1.00 0.74 547 LEU A C 15
ATOM 11355 O O . LEU A 1 38 ? 20.244 1.784 -2.417 1.00 0.89 547 LEU A O 15
ATOM 11371 N N . GLU A 1 39 ? 18.984 1.654 -0.558 1.00 0.69 548 GLU A N 15
ATOM 11372 C CA . GLU A 1 39 ? 20.097 1.874 0.364 1.00 0.85 548 GLU A CA 15
ATOM 11373 C C . GLU A 1 39 ? 21.117 0.746 0.266 1.00 0.97 548 GLU A C 15
ATOM 11374 O O . GLU A 1 39 ? 22.326 0.968 0.394 1.00 1.12 548 GLU A O 15
ATOM 11386 N N . ALA A 1 40 ? 20.629 -0.469 0.051 1.00 0.93 549 ALA A N 15
ATOM 11387 C CA . ALA A 1 40 ? 21.504 -1.603 -0.180 1.00 1.09 549 ALA A CA 15
ATOM 11388 C C . ALA A 1 40 ? 22.321 -1.381 -1.445 1.00 1.20 549 ALA A C 15
ATOM 11389 O O . ALA A 1 40 ? 23.536 -1.554 -1.435 1.00 1.35 549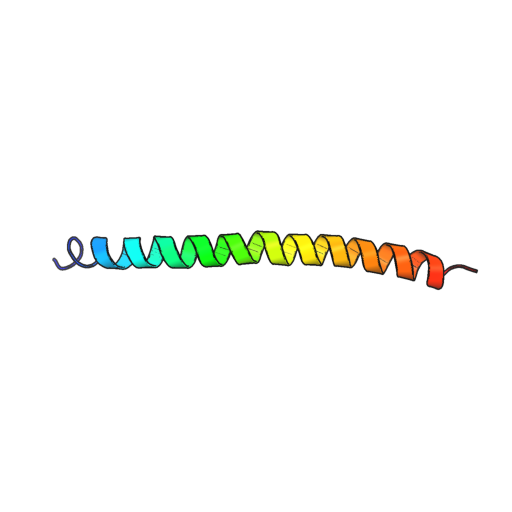 ALA A O 15
ATOM 11396 N N . GLN A 1 41 ? 21.647 -0.965 -2.521 1.00 1.15 550 GLN A N 15
ATOM 11397 C CA . GLN A 1 41 ? 22.317 -0.669 -3.790 1.00 1.31 550 GLN A CA 15
ATOM 11398 C C . GLN A 1 41 ? 23.385 0.398 -3.591 1.00 1.43 550 GLN A C 15
ATOM 11399 O O . GLN A 1 41 ? 24.460 0.332 -4.190 1.00 1.65 550 GLN A O 15
ATOM 11413 N N . LYS A 1 42 ? 23.071 1.389 -2.758 1.00 1.33 551 LYS A N 15
ATOM 11414 C CA . LYS A 1 42 ? 24.050 2.397 -2.368 1.00 1.50 551 LYS A CA 15
ATOM 11415 C C . LYS A 1 42 ? 25.262 1.712 -1.776 1.00 1.72 551 LYS A C 15
ATOM 11416 O O . LYS A 1 42 ? 26.350 1.792 -2.325 1.00 2.01 551 LYS A O 15
ATOM 11435 N N . SER A 1 43 ? 25.040 1.010 -0.672 1.00 1.61 552 SER A N 15
ATOM 11436 C CA . SER A 1 43 ? 26.092 0.294 0.037 1.00 1.82 552 SER A CA 15
ATOM 11437 C C . SER A 1 43 ? 26.925 -0.585 -0.897 1.00 1.95 552 SER A C 15
ATOM 11438 O O . SER A 1 43 ? 28.138 -0.689 -0.728 1.00 2.23 552 SER A O 15
ATOM 11446 N N . GLU A 1 44 ? 26.273 -1.201 -1.878 1.00 1.81 553 GLU A N 15
ATOM 11447 C CA . GLU A 1 44 ? 26.959 -2.051 -2.846 1.00 2.00 553 GLU A CA 15
ATOM 11448 C C . GLU A 1 44 ? 27.964 -1.245 -3.672 1.00 2.25 553 GLU A C 15
ATOM 11449 O O . GLU A 1 44 ? 29.179 -1.434 -3.557 1.00 2.55 553 GLU A O 15
ATOM 11461 N N . GLY A 1 45 ? 27.443 -0.327 -4.482 1.00 2.16 554 GLY A N 15
ATOM 11462 C CA . GLY A 1 45 ? 28.285 0.466 -5.364 1.00 2.43 554 GLY A CA 15
ATOM 11463 C C . GLY A 1 45 ? 29.214 1.393 -4.606 1.00 2.68 554 GLY A C 15
ATOM 11464 O O . GLY A 1 45 ? 30.302 1.719 -5.081 1.00 2.98 554 GLY A O 15
ATOM 11468 N N . LYS A 1 46 ? 28.774 1.829 -3.437 1.00 2.59 555 LYS A N 15
ATOM 11469 C CA . LYS A 1 46 ? 29.572 2.678 -2.566 1.00 2.88 555 LYS A CA 15
ATOM 11470 C C . LYS A 1 46 ? 30.794 1.931 -2.031 1.00 3.09 555 LYS A C 15
ATOM 11471 O O . LYS A 1 46 ? 31.870 2.510 -1.873 1.00 3.44 555 LYS A O 15
ATOM 11490 N N . SER A 1 47 ? 30.628 0.645 -1.760 1.00 2.91 556 SER A N 15
ATOM 11491 C CA . SER A 1 47 ? 31.693 -0.149 -1.180 1.00 3.12 556 SER A CA 15
ATOM 11492 C C . SER A 1 47 ? 32.685 -0.582 -2.254 1.00 3.40 556 SER A C 15
ATOM 11493 O O . SER A 1 47 ? 33.900 -0.438 -2.090 1.00 3.67 556 SER A O 15
ATOM 11501 N N . LEU A 1 48 ? 32.172 -1.107 -3.356 1.00 3.70 557 LEU A N 15
ATOM 11502 C CA . LEU A 1 48 ? 33.023 -1.546 -4.448 1.00 4.05 557 LEU A CA 15
ATOM 11503 C C . LEU A 1 48 ? 32.585 -0.901 -5.757 1.00 4.48 557 LEU A C 15
ATOM 11504 O O . LEU A 1 48 ? 31.720 -1.471 -6.459 1.00 4.98 557 LEU A O 15
#

Solvent-accessible surface area: 4453 Å² total; per-residue (Å²): 104,81,89,102,85,58,123,63,94,38,42,120,94,78,124,117,52,118,117,105,127,93,113,46,82,118,128,66,74,86,87,66,100,75,94,110,115,80,68,56,98,96,35,129,63,143,64,236

Organism: Homo sapiens (NCBI:txid9606)